Protein 7ZHC (pdb70)

Organism: Physcomitrium patens (NCBI:txid3218)

Secondary structure (DSSP, 8-state):
-B-SEEEEEEEE--GGGHHHHHHHHHHHHHHTT-SSS----HHHHHHHSSSS-TTSSSEEEEEEEEE---PPEEEEEE-SS-B--TTGGGGB-SSSTT-EEEEEEEEEEEEETTTTEEEEEEEEEEE-GGGTTSSHHHHHHHHHHHHHHHTT-SEEEEEEETT-HHHHHHHHTTT-EEESSEEEEEEEHHHHHH---/-B-SEEEEEEEE--GGGHHHHHHHHHHHHHHTT-GGG----HHHHHHHSSSS-TTSSSEEEEEEEE----PPEEEEEE-SS-B--TTGGGGB-SS-TT-EEEEEEEEEEEEETTTTEEEEEEEEEEE-GGG-SSSHHHHHHHHHHHHHHHTT-SEEEEEEETT-HHHHHHHHHTT-EE-SSEEEEEEEHHHHHH---

Sequence (394 aa):
AMEGTLTATVRLATPADAPSIAKLIRELADFEELSHACVVTEEKLHSSLWKLPPFQGPTVLMLEVCQQVFEPIVRSVVLKNPIDDSAREGFRSPSTGTHTTVGFVLFFPNYSTFLAKGGYYIEDLYVRKPYRGTGLGTILLKSVVQQAKKLRAGRVEWCVLDWNVNAIKFYEGLGAKVMPEWRICRLTGEALEACALAMEGTLTATVRLATPADAPSIAKLIRELADFEELSHACVVTEEKLHSSLWKLPPFQGPTVLMLEVCQQVFEPIVRSVVLKNPIDDSAREGFRSPSTGTHTTVGFVLFFPNYSTFLAKGGYYIEDLYVRKPYRGTGLGTILLKSVVQQAKKLRAGRVEWCVLDWNVNAIKFYEGLGAKVMPEWRICRLTGEALEACAL

Structure (mmCIF, N/CA/C/O backbone):
data_7ZHC
#
_entry.id   7ZHC
#
_cell.length_a   48.108
_cell.length_b   97.773
_cell.length_c   48.453
_cell.angle_alpha   90.000
_cell.angle_beta   117.400
_cell.angle_gamma   90.000
#
_symmetry.space_group_name_H-M   'P 1 21 1'
#
loop_
_entity.id
_entity.type
_entity.pdbx_description
1 polymer 'N-acetyltransferase domain-containing protein'
2 non-polymer 'ACETYL COENZYME *A'
3 non-polymer GLYCEROL
4 non-polymer 'PENTAETHYLENE GLYCOL'
5 water water
#
loop_
_atom_site.group_PDB
_atom_site.id
_atom_site.type_symbol
_atom_site.label_atom_id
_atom_site.label_alt_id
_atom_site.label_comp_id
_atom_site.label_asym_id
_atom_site.label_entity_id
_atom_site.label_seq_id
_atom_site.pdbx_PDB_ins_code
_atom_site.Cartn_x
_atom_site.Cartn_y
_atom_site.Cartn_z
_atom_site.occupancy
_atom_site.B_iso_or_equiv
_atom_site.auth_seq_id
_atom_site.auth_comp_id
_atom_site.auth_asym_id
_atom_site.auth_atom_id
_atom_site.pdbx_PDB_model_num
ATOM 1 N N . ALA A 1 22 ? -14.122 21.702 -10.349 1.00 66.26 2 ALA A N 1
ATOM 2 C CA . ALA A 1 22 ? -13.719 23.071 -10.659 1.00 66.55 2 ALA A CA 1
ATOM 3 C C . ALA A 1 22 ? -12.444 23.074 -11.495 1.00 66.11 2 ALA A C 1
ATOM 4 O O . ALA A 1 22 ? -12.396 23.775 -12.509 1.00 67.23 2 ALA A O 1
ATOM 6 N N . MET A 1 23 ? -11.430 22.278 -11.111 1.00 64.31 3 MET A N 1
ATOM 7 C CA . MET A 1 23 ? -10.214 22.175 -11.909 1.00 63.20 3 MET A CA 1
ATOM 8 C C . MET A 1 23 ? -10.539 21.202 -13.037 1.00 61.31 3 MET A C 1
ATOM 9 O O . MET A 1 23 ? -10.964 20.083 -12.771 1.00 61.48 3 MET A O 1
ATOM 14 N N . GLU A 1 24 ? -10.429 21.644 -14.287 1.00 59.31 4 GLU A N 1
ATOM 15 C CA . GLU A 1 24 ? -10.775 20.812 -15.436 1.00 57.58 4 GLU A CA 1
ATOM 16 C C . GLU A 1 24 ? -9.653 20.761 -16.462 1.00 54.75 4 GLU A C 1
ATOM 17 O O . GLU A 1 24 ? -8.707 21.539 -16.389 1.00 54.81 4 GLU A O 1
ATOM 23 N N . GLY A 1 25 ? -9.749 19.832 -17.399 1.00 52.55 5 GLY A N 1
ATOM 24 C CA . GLY A 1 25 ? -8.765 19.701 -18.462 1.00 51.08 5 GLY A CA 1
ATOM 25 C C . GLY A 1 25 ? -7.483 19.010 -18.060 1.00 49.32 5 GLY A C 1
ATOM 26 O O . GLY A 1 25 ? -7.486 17.822 -17.745 1.00 49.97 5 GLY A O 1
ATOM 27 N N . THR A 1 26 ? -6.377 19.748 -18.112 1.00 47.32 6 THR A N 1
ATOM 28 C CA . THR A 1 26 ? -5.033 19.272 -17.835 1.00 46.53 6 THR A CA 1
ATOM 29 C C . THR A 1 26 ? -4.359 20.059 -16.715 1.00 45.14 6 THR A C 1
ATOM 30 O O . THR A 1 26 ? -4.517 21.279 -16.609 1.00 43.57 6 THR A O 1
ATOM 34 N N . LEU A 1 27 ? -3.568 19.355 -15.894 1.00 44.96 7 LEU A N 1
ATOM 35 C CA . LEU A 1 27 ? -2.776 20.020 -14.867 1.00 44.78 7 LEU A CA 1
ATOM 36 C C . LEU A 1 27 ? -1.279 19.700 -15.046 1.00 44.08 7 LEU A C 1
ATOM 37 O O . LEU A 1 27 ? -0.910 18.763 -15.749 1.00 43.61 7 LEU A O 1
ATOM 42 N N . THR A 1 28 ? -0.422 20.519 -14.454 1.00 43.50 8 THR A N 1
ATOM 43 C CA . THR A 1 28 ? 1.013 20.331 -14.484 1.00 42.46 8 THR A CA 1
ATOM 44 C C . THR A 1 28 ? 1.398 19.882 -13.092 1.00 40.18 8 THR A C 1
ATOM 45 O O . THR A 1 28 ? 1.273 20.651 -12.134 1.00 39.79 8 THR A O 1
ATOM 49 N N . ALA A 1 29 ? 1.831 18.635 -12.960 1.00 38.56 9 ALA A N 1
ATOM 50 C CA . ALA A 1 29 ? 2.263 18.115 -11.667 1.00 37.41 9 ALA A CA 1
ATOM 51 C C . ALA A 1 29 ? 3.777 18.325 -11.512 1.00 36.20 9 ALA A C 1
ATOM 52 O O . ALA A 1 29 ? 4.534 18.140 -12.471 1.00 37.03 9 ALA A O 1
ATOM 54 N N . THR A 1 30 ? 4.213 18.697 -10.318 1.00 33.85 10 THR A N 1
ATOM 55 C CA . THR A 1 30 ? 5.623 18.879 -10.016 1.00 32.60 10 THR A CA 1
ATOM 56 C C . THR A 1 30 ? 5.992 18.075 -8.783 1.00 31.89 10 THR A C 1
ATOM 57 O O . THR A 1 30 ? 5.371 18.232 -7.743 1.00 32.32 10 THR A O 1
ATOM 61 N N . VAL A 1 31 ? 7.017 17.238 -8.886 1.00 30.70 11 VAL A N 1
ATOM 62 C CA . VAL A 1 31 ? 7.542 16.521 -7.736 1.00 29.96 11 VAL A CA 1
ATOM 63 C C . VAL A 1 31 ? 8.896 17.141 -7.478 1.00 29.08 11 VAL A C 1
ATOM 64 O O . VAL A 1 31 ? 9.680 17.304 -8.411 1.00 28.76 11 VAL A O 1
ATOM 68 N N . ARG A 1 32 ? 9.155 17.544 -6.232 1.00 28.32 12 ARG A N 1
ATOM 69 C CA . ARG A 1 32 ? 10.386 18.231 -5.913 1.00 28.81 12 ARG A CA 1
ATOM 70 C C . ARG A 1 32 ? 10.815 17.939 -4.480 1.00 30.22 12 ARG A C 1
ATOM 71 O O . ARG A 1 32 ? 9.994 17.520 -3.647 1.00 29.58 12 ARG A O 1
ATOM 79 N N . LEU A 1 33 ? 12.098 18.147 -4.191 1.00 31.11 13 LEU A N 1
ATOM 80 C CA . LEU A 1 33 ? 12.630 17.895 -2.867 1.00 33.36 13 LEU A CA 1
ATOM 81 C C . LEU A 1 33 ? 12.010 18.879 -1.875 1.00 34.50 13 LEU A C 1
ATOM 82 O O . LEU A 1 33 ? 11.880 20.060 -2.198 1.00 35.21 13 LEU A O 1
ATOM 87 N N . ALA A 1 34 ? 11.615 18.402 -0.707 1.00 34.34 14 ALA A N 1
ATOM 88 C CA . ALA A 1 34 ? 11.100 19.275 0.320 1.00 35.51 14 ALA A CA 1
ATOM 89 C C . ALA A 1 34 ? 12.276 20.033 0.964 1.00 37.04 14 ALA A C 1
ATOM 90 O O . ALA A 1 34 ? 13.389 19.510 1.079 1.00 36.73 14 ALA A O 1
ATOM 92 N N . THR A 1 35 ? 12.020 21.268 1.360 1.00 38.26 15 THR A N 1
ATOM 93 C CA . THR A 1 35 ? 12.949 22.108 2.112 1.00 40.40 15 THR A CA 1
ATOM 94 C C . THR A 1 35 ? 12.296 22.370 3.498 1.00 42.03 15 THR A C 1
ATOM 95 O O . THR A 1 35 ? 11.102 22.066 3.681 1.00 41.96 15 THR A O 1
ATOM 99 N N . PRO A 1 36 ? 13.016 22.979 4.473 1.00 42.80 16 PRO A N 1
ATOM 100 C CA . PRO A 1 36 ? 12.385 23.255 5.776 1.00 43.38 16 PRO A CA 1
ATOM 101 C C . PRO A 1 36 ? 11.101 24.078 5.683 1.00 44.37 16 PRO A C 1
ATOM 102 O O . PRO A 1 36 ? 10.229 23.913 6.518 1.00 45.48 16 PRO A O 1
ATOM 106 N N . ALA A 1 37 ? 10.961 24.938 4.670 1.00 44.21 17 ALA A N 1
ATOM 107 C CA . ALA A 1 37 ? 9.746 25.734 4.481 1.00 44.28 17 ALA A CA 1
ATOM 108 C C . ALA A 1 37 ? 8.497 24.874 4.218 1.00 43.70 17 ALA A C 1
ATOM 109 O O . ALA A 1 37 ? 7.380 25.341 4.431 1.00 43.96 17 ALA A O 1
ATOM 111 N N . ASP A 1 38 ? 8.673 23.626 3.761 1.00 43.00 18 ASP A N 1
ATOM 112 C CA . ASP A 1 38 ? 7.534 22.728 3.538 1.00 41.93 18 ASP A CA 1
ATOM 113 C C . ASP A 1 38 ? 7.060 22.041 4.809 1.00 40.16 18 ASP A C 1
ATOM 114 O O . ASP A 1 38 ? 6.010 21.397 4.766 1.00 40.31 18 ASP A O 1
ATOM 119 N N . ALA A 1 39 ? 7.788 22.181 5.943 1.00 38.25 19 ALA A N 1
ATOM 120 C CA . ALA A 1 39 ? 7.409 21.504 7.179 1.00 37.87 19 ALA A CA 1
ATOM 121 C C . ALA A 1 39 ? 5.919 21.657 7.572 1.00 37.87 19 ALA A C 1
ATOM 122 O O . ALA A 1 39 ? 5.323 20.626 7.903 1.00 38.33 19 ALA A O 1
ATOM 124 N N . PRO A 1 40 ? 5.273 22.846 7.480 1.00 37.23 20 PRO A N 1
ATOM 125 C CA . PRO A 1 40 ? 3.852 22.926 7.846 1.00 37.05 20 PRO A CA 1
ATOM 126 C C . PRO A 1 40 ? 2.922 22.147 6.927 1.00 36.44 20 PRO A C 1
ATOM 127 O O . PRO A 1 40 ? 1.912 21.645 7.405 1.00 37.47 20 PRO A O 1
ATOM 131 N N . SER A 1 41 ? 3.191 22.123 5.609 1.00 34.88 21 SER A N 1
ATOM 132 C CA . SER A 1 41 ? 2.346 21.362 4.688 1.00 34.34 21 SER A CA 1
ATOM 133 C C . SER A 1 41 ? 2.500 19.862 4.986 1.00 33.72 21 SER A C 1
ATOM 134 O O . SER A 1 41 ? 1.517 19.142 4.970 1.00 33.69 21 SER A O 1
ATOM 137 N N . ILE A 1 42 ? 3.738 19.414 5.271 1.00 32.97 22 ILE A N 1
ATOM 138 C CA . ILE A 1 42 ? 4.043 18.024 5.552 1.00 33.41 22 ILE A CA 1
ATOM 139 C C . ILE A 1 42 ? 3.350 17.601 6.826 1.00 33.84 22 ILE A C 1
ATOM 140 O O . ILE A 1 42 ? 2.706 16.582 6.815 1.00 33.50 22 ILE A O 1
ATOM 145 N N . ALA A 1 43 ? 3.393 18.419 7.892 1.00 34.75 23 ALA A N 1
ATOM 146 C CA . ALA A 1 43 ? 2.701 18.127 9.162 1.00 35.42 23 ALA A CA 1
ATOM 147 C C . ALA A 1 43 ? 1.190 17.896 8.898 1.00 36.88 23 ALA A C 1
ATOM 148 O O . ALA A 1 43 ? 0.671 16.858 9.293 1.00 36.42 23 ALA A O 1
ATOM 150 N N . LYS A 1 44 ? 0.544 18.798 8.094 1.00 38.26 24 LYS A N 1
ATOM 151 C CA . LYS A 1 44 ? -0.858 18.703 7.687 1.00 39.18 24 LYS A CA 1
ATOM 152 C C . LYS A 1 44 ? -1.137 17.417 6.920 1.00 40.01 24 LYS A C 1
ATOM 153 O O . LYS A 1 44 ? -2.145 16.763 7.180 1.00 41.20 24 LYS A O 1
ATOM 159 N N . LEU A 1 45 ? -0.271 17.055 5.955 1.00 39.05 25 LEU A N 1
ATOM 160 C CA . LEU A 1 45 ? -0.462 15.849 5.156 1.00 37.76 25 LEU A CA 1
ATOM 161 C C . LEU A 1 45 ? -0.225 14.570 5.979 1.00 37.27 25 LEU A C 1
ATOM 162 O O . LEU A 1 45 ? -0.865 13.540 5.744 1.00 36.86 25 LEU A O 1
ATOM 167 N N . ILE A 1 46 ? 0.683 14.634 6.955 1.00 37.18 26 ILE A N 1
ATOM 168 C CA . ILE A 1 46 ? 0.930 13.509 7.849 1.00 36.69 26 ILE A CA 1
ATOM 169 C C . ILE A 1 46 ? -0.313 13.274 8.700 1.00 38.05 26 ILE A C 1
ATOM 170 O O . ILE A 1 46 ? -0.761 12.137 8.814 1.00 38.91 26 ILE A O 1
ATOM 175 N N . ARG A 1 47 ? -0.905 14.349 9.228 1.00 38.54 27 ARG A N 1
ATOM 176 C CA . ARG A 1 47 ? -2.128 14.293 10.025 1.00 39.51 27 ARG A CA 1
ATOM 177 C C . ARG A 1 47 ? -3.268 13.707 9.204 1.00 40.92 27 ARG A C 1
ATOM 178 O O . ARG A 1 47 ? -3.922 12.786 9.681 1.00 42.07 27 ARG A O 1
ATOM 186 N N . GLU A 1 48 ? -3.454 14.159 7.943 1.00 39.99 28 GLU A N 1
ATOM 187 C CA . GLU A 1 48 ? -4.494 13.595 7.084 1.00 40.33 28 GLU A CA 1
ATOM 188 C C . GLU A 1 48 ? -4.247 12.108 6.828 1.00 41.17 28 GLU A C 1
ATOM 189 O O . GLU A 1 48 ? -5.194 11.334 6.766 1.00 42.18 28 GLU A O 1
ATOM 195 N N . LEU A 1 49 ? -2.990 11.715 6.658 1.00 40.76 29 LEU A N 1
ATOM 196 C CA . LEU A 1 49 ? -2.649 10.322 6.407 1.00 42.08 29 LEU A CA 1
ATOM 197 C C . LEU A 1 49 ? -2.948 9.453 7.638 1.00 44.41 29 LEU A C 1
ATOM 198 O O . LEU A 1 49 ? -3.376 8.314 7.484 1.00 45.13 29 LEU A O 1
ATOM 203 N N . ALA A 1 50 ? -2.753 9.996 8.841 1.00 45.67 30 ALA A N 1
ATOM 204 C CA . ALA A 1 50 ? -3.027 9.273 10.074 1.00 48.01 30 ALA A CA 1
ATOM 205 C C . ALA A 1 50 ? -4.518 9.019 10.211 1.00 50.46 30 ALA A C 1
ATOM 206 O O . ALA A 1 50 ? -4.890 7.934 10.636 1.00 50.76 30 ALA A O 1
ATOM 208 N N . ASP A 1 51 ? -5.373 9.995 9.811 1.00 51.89 31 ASP A N 1
ATOM 209 C CA . ASP A 1 51 ? -6.836 9.856 9.816 1.00 53.20 31 ASP A CA 1
ATOM 210 C C . ASP A 1 51 ? -7.255 8.747 8.855 1.00 53.89 31 ASP A C 1
ATOM 211 O O . ASP A 1 51 ? -8.065 7.895 9.220 1.00 54.57 31 ASP A O 1
ATOM 216 N N . PHE A 1 52 ? -6.676 8.714 7.649 1.00 53.59 32 PHE A N 1
ATOM 217 C CA . PHE A 1 52 ? -6.999 7.692 6.658 1.00 54.15 32 PHE A CA 1
ATOM 218 C C . PHE A 1 52 ? -6.725 6.284 7.183 1.00 56.06 32 PHE A C 1
ATOM 219 O O . PHE A 1 52 ? -7.483 5.351 6.901 1.00 56.47 32 PHE A O 1
ATOM 227 N N . GLU A 1 53 ? -5.644 6.125 7.949 1.00 56.96 33 GLU A N 1
ATOM 228 C CA . GLU A 1 53 ? -5.308 4.829 8.532 1.00 58.35 33 GLU A CA 1
ATOM 229 C C . GLU A 1 53 ? -5.964 4.596 9.925 1.00 60.00 33 GLU A C 1
ATOM 230 O O . GLU A 1 53 ? -5.735 3.558 10.544 1.00 60.62 33 GLU A O 1
ATOM 236 N N . GLU A 1 54 ? -6.801 5.548 10.379 1.00 60.61 34 GLU A N 1
ATOM 237 C CA . GLU A 1 54 ? -7.504 5.599 11.663 1.00 62.01 34 GLU A CA 1
ATOM 238 C C . GLU A 1 54 ? -6.560 5.516 12.862 1.00 62.34 34 GLU A C 1
ATOM 239 O O . GLU A 1 54 ? -6.951 5.041 13.921 1.00 62.59 34 GLU A O 1
ATOM 245 N N . LEU A 1 55 ? -5.332 6.024 12.691 1.00 62.02 35 LEU A N 1
ATOM 246 C CA . LEU A 1 55 ? -4.283 6.072 13.695 1.00 62.04 35 LEU A CA 1
ATOM 247 C C . LEU A 1 55 ? -3.955 7.533 14.043 1.00 61.99 35 LEU A C 1
ATOM 248 O O . LEU A 1 55 ? -2.792 7.862 14.263 1.00 62.02 35 LEU A O 1
ATOM 253 N N . SER A 1 56 ? -4.972 8.406 14.086 1.00 62.04 36 SER A N 1
ATOM 254 C CA . SER A 1 56 ? -4.786 9.826 14.407 1.00 62.70 36 SER A CA 1
ATOM 255 C C . SER A 1 56 ? -4.334 10.055 15.859 1.00 63.29 36 SER A C 1
ATOM 256 O O . SER A 1 56 ? -3.697 11.063 16.158 1.00 63.67 36 SER A O 1
ATOM 259 N N . HIS A 1 57 ? -4.663 9.119 16.753 1.00 62.97 37 HIS A N 1
ATOM 260 C CA . HIS A 1 57 ? -4.281 9.157 18.164 1.00 63.05 37 HIS A CA 1
ATOM 261 C C . HIS A 1 57 ? -2.779 8.833 18.315 1.00 61.71 37 HIS A C 1
ATOM 262 O O . HIS A 1 57 ? -2.113 9.409 19.176 1.00 62.40 37 HIS A O 1
ATOM 269 N N . ALA A 1 58 ? -2.244 7.947 17.455 1.00 59.51 38 ALA A N 1
ATOM 270 C CA . ALA A 1 58 ? -0.822 7.581 17.432 1.00 57.92 38 ALA A CA 1
ATOM 271 C C . ALA A 1 58 ? 0.071 8.642 16.747 1.00 55.65 38 ALA A C 1
ATOM 272 O O . ALA A 1 58 ? 1.297 8.529 16.786 1.00 55.84 38 ALA A O 1
ATOM 274 N N . CYS A 1 59 ? -0.535 9.617 16.061 1.00 53.13 39 CYS A N 1
ATOM 275 C CA . CYS A 1 59 ? 0.210 10.638 15.352 1.00 51.11 39 CYS A CA 1
ATOM 276 C C . CYS A 1 59 ? 0.426 11.877 16.221 1.00 49.13 39 CYS A C 1
ATOM 277 O O . CYS A 1 59 ? -0.525 12.588 16.540 1.00 49.15 39 CYS A O 1
ATOM 280 N N . VAL A 1 60 ? 1.686 12.154 16.555 1.00 47.11 40 VAL A N 1
ATOM 281 C CA . VAL A 1 60 ? 2.068 13.294 17.390 1.00 45.83 40 VAL A CA 1
ATOM 282 C C . VAL A 1 60 ? 3.038 14.231 16.668 1.00 45.30 40 VAL A C 1
ATOM 283 O O . VAL A 1 60 ? 3.865 14.867 17.311 1.00 44.70 40 VAL A O 1
ATOM 287 N N . VAL A 1 61 ? 2.929 14.325 15.326 1.00 45.00 41 VAL A N 1
ATOM 288 C CA . VAL A 1 61 ? 3.808 15.161 14.521 1.00 45.28 41 VAL A CA 1
ATOM 289 C C . VAL A 1 61 ? 3.569 16.664 14.739 1.00 46.31 41 VAL A C 1
ATOM 290 O O . VAL A 1 61 ? 2.440 17.108 14.925 1.00 46.75 41 VAL A O 1
ATOM 294 N N . THR A 1 62 ? 4.657 17.430 14.776 1.00 46.44 42 THR A N 1
ATOM 295 C CA . THR A 1 62 ? 4.665 18.888 14.848 1.00 46.79 42 THR A CA 1
ATOM 296 C C . THR A 1 62 ? 5.716 19.385 13.840 1.00 46.87 42 THR A C 1
ATOM 297 O O . THR A 1 62 ? 6.599 18.616 13.437 1.00 46.41 42 THR A O 1
ATOM 301 N N . GLU A 1 63 ? 5.660 20.679 13.478 1.00 47.17 43 GLU A N 1
ATOM 302 C CA . GLU A 1 63 ? 6.633 21.269 12.568 1.00 47.95 43 GLU A CA 1
ATOM 303 C C . GLU A 1 63 ? 8.017 21.265 13.218 1.00 47.20 43 GLU A C 1
ATOM 304 O O . GLU A 1 63 ? 9.004 20.970 12.541 1.00 46.51 43 GLU A O 1
ATOM 310 N N . GLU A 1 64 ? 8.093 21.553 14.535 1.00 47.04 44 GLU A N 1
ATOM 311 C CA . GLU A 1 64 ? 9.380 21.545 15.229 1.00 47.18 44 GLU A CA 1
ATOM 312 C C . GLU A 1 64 ? 10.011 20.182 15.216 1.00 46.97 44 GLU A C 1
ATOM 313 O O . GLU A 1 64 ? 11.222 20.086 15.051 1.00 47.48 44 GLU A O 1
ATOM 319 N N . LYS A 1 65 ? 9.200 19.119 15.304 1.00 46.08 45 LYS A N 1
ATOM 320 C CA . LYS A 1 65 ? 9.720 17.763 15.249 1.00 45.46 45 LYS A CA 1
ATOM 321 C C . LYS A 1 65 ? 10.299 17.467 13.876 1.00 44.24 45 LYS A C 1
ATOM 322 O O . LYS A 1 65 ? 11.314 16.791 13.785 1.00 44.25 45 LYS A O 1
ATOM 328 N N . LEU A 1 66 ? 9.685 17.992 12.811 1.00 43.42 46 LEU A N 1
ATOM 329 C CA . LEU A 1 66 ? 10.202 17.824 11.465 1.00 42.94 46 LEU A CA 1
ATOM 330 C C . LEU A 1 66 ? 11.498 18.590 11.302 1.00 44.04 46 LEU A C 1
ATOM 331 O O . LEU A 1 66 ? 12.436 18.063 10.728 1.00 43.91 46 LEU A O 1
ATOM 336 N N . HIS A 1 67 ? 11.589 19.801 11.874 1.00 45.09 47 HIS A N 1
ATOM 337 C CA . HIS A 1 67 ? 12.814 20.590 11.819 1.00 46.28 47 HIS A CA 1
ATOM 338 C C . HIS A 1 67 ? 13.951 19.938 12.606 1.00 47.43 47 HIS A C 1
ATOM 339 O O . HIS A 1 67 ? 15.101 20.019 12.180 1.00 48.16 47 HIS A O 1
ATOM 346 N N . SER A 1 68 ? 13.622 19.260 13.715 1.00 47.31 48 SER A N 1
ATOM 347 C CA . SER A 1 68 ? 14.568 18.532 14.573 1.00 47.97 48 SER A CA 1
ATOM 348 C C . SER A 1 68 ? 15.018 17.203 13.976 1.00 47.52 48 SER A C 1
ATOM 349 O O . SER A 1 68 ? 16.021 16.668 14.443 1.00 48.54 48 SER A O 1
ATOM 352 N N . SER A 1 69 ? 14.246 16.608 13.039 1.00 45.40 49 SER A N 1
ATOM 353 C CA . SER A 1 69 ? 14.592 15.272 12.543 1.00 44.22 49 SER A CA 1
ATOM 354 C C . SER A 1 69 ? 14.919 15.183 11.033 1.00 44.01 49 SER A C 1
ATOM 355 O O . SER A 1 69 ? 15.696 14.319 10.630 1.00 44.66 49 SER A O 1
ATOM 358 N N . LEU A 1 70 ? 14.332 16.044 10.208 1.00 42.86 50 LEU A N 1
ATOM 359 C CA . LEU A 1 70 ? 14.590 16.046 8.761 1.00 42.64 50 LEU A CA 1
ATOM 360 C C . LEU A 1 70 ? 15.583 17.164 8.386 1.00 43.14 50 LEU A C 1
ATOM 361 O O . LEU A 1 70 ? 15.862 18.040 9.204 1.00 43.20 50 LEU A O 1
ATOM 366 N N . TRP A 1 71 ? 16.132 17.119 7.159 1.00 43.05 51 TRP A N 1
ATOM 367 C CA . TRP A 1 71 ? 17.075 18.121 6.645 1.00 43.50 51 TRP A CA 1
ATOM 368 C C . TRP A 1 71 ? 18.361 18.212 7.470 1.00 45.22 51 TRP A C 1
ATOM 369 O O . TRP A 1 71 ? 18.977 19.266 7.556 1.00 46.49 51 TRP A O 1
ATOM 380 N N . LYS A 1 72 ? 18.773 17.100 8.047 1.00 45.51 52 LYS A N 1
ATOM 381 C CA . LYS A 1 72 ? 20.007 16.998 8.823 1.00 46.26 52 LYS A CA 1
ATOM 382 C C . LYS A 1 72 ? 21.132 16.455 7.931 1.00 46.35 52 LYS A C 1
ATOM 383 O O . LYS A 1 72 ? 22.284 16.865 8.078 1.00 47.12 52 LYS A O 1
ATOM 389 N N . LEU A 1 73 ? 20.795 15.505 7.041 1.00 45.08 53 LEU A N 1
ATOM 390 C CA . LEU A 1 73 ? 21.713 14.845 6.116 1.00 44.51 53 LEU A CA 1
ATOM 391 C C . LEU A 1 73 ? 21.397 15.236 4.661 1.00 43.68 53 LEU A C 1
ATOM 392 O O . LEU A 1 73 ? 20.305 15.732 4.384 1.00 43.84 53 LEU A O 1
ATOM 397 N N . PRO A 1 74 ? 22.323 15.014 3.701 1.00 42.74 54 PRO A N 1
ATOM 398 C CA . PRO A 1 74 ? 21.996 15.310 2.300 1.00 42.00 54 PRO A CA 1
ATOM 399 C C . PRO A 1 74 ? 20.787 14.488 1.843 1.00 40.76 54 PRO A C 1
ATOM 400 O O . PRO A 1 74 ? 20.520 13.405 2.369 1.00 40.29 54 PRO A O 1
ATOM 404 N N . PRO A 1 75 ? 20.023 14.993 0.863 1.00 39.81 55 PRO A N 1
ATOM 405 C CA . PRO A 1 75 ? 18.879 14.222 0.363 1.00 39.00 55 PRO A CA 1
ATOM 406 C C . PRO A 1 75 ? 19.324 12.858 -0.154 1.00 38.86 55 PRO A C 1
ATOM 407 O O . PRO A 1 75 ? 20.473 12.708 -0.596 1.00 39.25 55 PRO A O 1
ATOM 411 N N . PHE A 1 76 ? 18.444 11.859 -0.037 1.00 38.04 56 PHE A N 1
ATOM 412 C CA . PHE A 1 76 ? 18.680 10.470 -0.447 1.00 38.67 56 PHE A CA 1
ATOM 413 C C . PHE A 1 76 ? 19.731 9.742 0.412 1.00 38.03 56 PHE A C 1
ATOM 414 O O . PHE A 1 76 ? 20.040 8.592 0.137 1.00 38.30 56 PHE A O 1
ATOM 422 N N . GLN A 1 77 ? 20.271 10.396 1.445 1.00 37.61 57 GLN A N 1
ATOM 423 C CA . GLN A 1 77 ? 21.236 9.787 2.357 1.00 37.71 57 GLN A CA 1
ATOM 424 C C . GLN A 1 77 ? 20.653 9.537 3.767 1.00 37.32 57 GLN A C 1
ATOM 425 O O . GLN A 1 77 ? 21.267 8.872 4.585 1.00 38.74 57 GLN A O 1
ATOM 431 N N . GLY A 1 78 ? 19.472 10.064 4.023 1.00 35.09 58 GLY A N 1
ATOM 432 C CA . GLY A 1 78 ? 18.712 9.894 5.248 1.00 33.28 58 GLY A CA 1
ATOM 433 C C . GLY A 1 78 ? 17.242 10.052 4.920 1.00 31.06 58 GLY A C 1
ATOM 434 O O . GLY A 1 78 ? 16.848 10.009 3.737 1.00 30.55 58 GLY A O 1
ATOM 435 N N . PRO A 1 79 ? 16.403 10.294 5.941 1.00 29.58 59 PRO A N 1
ATOM 436 C CA . PRO A 1 79 ? 14.963 10.476 5.660 1.00 29.45 59 PRO A CA 1
ATOM 437 C C . PRO A 1 79 ? 14.737 11.706 4.767 1.00 30.21 59 PRO A C 1
ATOM 438 O O . PRO A 1 79 ? 15.154 12.812 5.115 1.00 31.09 59 PRO A O 1
ATOM 442 N N . THR A 1 80 ? 14.201 11.481 3.555 1.00 29.60 60 THR A N 1
ATOM 443 C CA . THR A 1 80 ? 14.029 12.513 2.538 1.00 28.97 60 THR A CA 1
ATOM 444 C C . THR A 1 80 ? 12.582 12.595 2.102 1.00 28.33 60 THR A C 1
ATOM 445 O O . THR A 1 80 ? 11.928 11.573 1.964 1.00 28.28 60 THR A O 1
ATOM 449 N N . VAL A 1 81 ? 12.080 13.811 1.878 1.00 27.50 61 VAL A N 1
ATOM 450 C CA . VAL A 1 81 ? 10.699 14.012 1.494 1.00 27.56 61 VAL A CA 1
ATOM 451 C C . VAL A 1 81 ? 10.612 14.659 0.106 1.00 27.71 61 VAL A C 1
ATOM 452 O O . VAL A 1 81 ? 11.340 15.602 -0.171 1.00 28.24 61 VAL A O 1
ATOM 456 N N . LEU A 1 82 ? 9.696 14.188 -0.741 1.00 27.21 62 LEU A N 1
ATOM 457 C CA . LEU A 1 82 ? 9.392 14.848 -1.991 1.00 27.23 62 LEU A CA 1
ATOM 458 C C . LEU A 1 82 ? 7.947 15.369 -1.871 1.00 27.62 62 LEU A C 1
ATOM 459 O O . LEU A 1 82 ? 7.064 14.649 -1.421 1.00 26.57 62 LEU A O 1
ATOM 464 N N . MET A 1 83 ? 7.726 16.659 -2.247 1.00 28.11 63 MET A N 1
ATOM 465 C CA . MET A 1 83 ? 6.433 17.304 -2.291 1.00 27.45 63 MET A CA 1
ATOM 466 C C . MET A 1 83 ? 5.858 17.118 -3.691 1.00 27.95 63 MET A C 1
ATOM 467 O O . MET A 1 83 ? 6.593 17.111 -4.679 1.00 27.78 63 MET A O 1
ATOM 472 N N . LEU A 1 84 ? 4.539 17.022 -3.780 1.00 28.21 64 LEU A N 1
ATOM 473 C CA . LEU A 1 84 ? 3.811 16.896 -5.056 1.00 28.83 64 LEU A CA 1
ATOM 474 C C . LEU A 1 84 ? 2.867 18.068 -5.095 1.00 30.66 64 LEU A C 1
ATOM 475 O O . LEU A 1 84 ? 2.068 18.269 -4.162 1.00 31.16 64 LEU A O 1
ATOM 480 N N . GLU A 1 85 ? 3.057 18.929 -6.082 1.00 31.13 65 GLU A N 1
ATOM 481 C CA . GLU A 1 85 ? 2.228 20.117 -6.211 1.00 32.68 65 GLU A CA 1
ATOM 482 C C . GLU A 1 85 ? 1.699 20.250 -7.617 1.00 34.14 65 GLU A C 1
ATOM 483 O O . GLU A 1 85 ? 2.316 19.737 -8.534 1.00 35.66 65 GLU A O 1
ATOM 489 N N . VAL A 1 86 ? 0.522 20.844 -7.794 1.00 34.29 66 VAL A N 1
ATOM 490 C CA . VAL A 1 86 ? -0.071 20.986 -9.129 1.00 35.89 66 VAL A CA 1
ATOM 491 C C . VAL A 1 86 ? -0.426 22.446 -9.441 1.00 38.57 66 VAL A C 1
ATOM 492 O O . VAL A 1 86 ? -0.517 23.273 -8.549 1.00 38.14 66 VAL A O 1
ATOM 496 N N . CYS A 1 87 ? -0.603 22.749 -10.714 1.00 41.11 67 CYS A N 1
ATOM 497 C CA . CYS A 1 87 ? -1.095 24.011 -11.230 1.00 44.89 67 CYS A CA 1
ATOM 498 C C . CYS A 1 87 ? -1.706 23.706 -12.598 1.00 48.31 67 CYS A C 1
ATOM 499 O O . CYS A 1 87 ? -1.691 22.548 -13.039 1.00 47.41 67 CYS A O 1
ATOM 502 N N . GLN A 1 88 ? -2.258 24.718 -13.268 1.00 51.31 68 GLN A N 1
ATOM 503 C CA . GLN A 1 88 ? -2.831 24.492 -14.588 1.00 54.90 68 GLN A CA 1
ATOM 504 C C . GLN A 1 88 ? -2.192 25.359 -15.643 1.00 58.50 68 GLN A C 1
ATOM 505 O O . GLN A 1 88 ? -1.696 26.445 -15.350 1.00 59.36 68 GLN A O 1
ATOM 511 N N . GLN A 1 89 ? -2.263 24.916 -16.894 1.00 60.38 69 GLN A N 1
ATOM 512 C CA . GLN A 1 89 ? -1.851 25.740 -18.025 1.00 62.13 69 GLN A CA 1
ATOM 513 C C . GLN A 1 89 ? -3.063 25.859 -18.958 1.00 62.75 69 GLN A C 1
ATOM 514 O O . GLN A 1 89 ? -3.994 25.042 -18.880 1.00 62.93 69 GLN A O 1
ATOM 520 N N . VAL A 1 106 ? 21.280 17.151 -7.181 1.00 61.01 86 VAL A N 1
ATOM 521 C CA . VAL A 1 106 ? 20.912 15.853 -6.620 1.00 61.20 86 VAL A CA 1
ATOM 522 C C . VAL A 1 106 ? 19.605 15.332 -7.226 1.00 60.21 86 VAL A C 1
ATOM 523 O O . VAL A 1 106 ? 19.541 14.198 -7.702 1.00 61.03 86 VAL A O 1
ATOM 527 N N . PHE A 1 107 ? 18.569 16.161 -7.214 1.00 58.28 87 PHE A N 1
ATOM 528 C CA . PHE A 1 107 ? 17.277 15.785 -7.749 1.00 56.81 87 PHE A CA 1
ATOM 529 C C . PHE A 1 107 ? 16.654 16.992 -8.379 1.00 55.55 87 PHE A C 1
ATOM 530 O O . PHE A 1 107 ? 16.232 17.901 -7.658 1.00 56.11 87 PHE A O 1
ATOM 538 N N . GLU A 1 108 ? 16.587 17.013 -9.708 1.00 53.68 88 GLU A N 1
ATOM 539 C CA . GLU A 1 108 ? 15.914 18.117 -10.373 1.00 52.40 88 GLU A CA 1
ATOM 540 C C . GLU A 1 108 ? 14.397 17.841 -10.306 1.00 49.79 88 GLU A C 1
ATOM 541 O O . GLU A 1 108 ? 13.969 16.679 -10.333 1.00 49.44 88 GLU A O 1
ATOM 547 N N . PRO A 1 109 ? 13.567 18.886 -10.140 1.00 47.52 89 PRO A N 1
ATOM 548 C CA . PRO A 1 109 ? 12.118 18.655 -10.070 1.00 46.06 89 PRO A CA 1
ATOM 549 C C . PRO A 1 109 ? 11.584 17.905 -11.289 1.00 44.21 89 PRO A C 1
ATOM 550 O O . PRO A 1 109 ? 12.090 18.077 -12.396 1.00 44.26 89 PRO A O 1
ATOM 554 N N . ILE A 1 110 ? 10.611 17.041 -11.067 1.00 42.76 90 ILE A N 1
ATOM 555 C CA . ILE A 1 110 ? 9.987 16.261 -12.117 1.00 43.15 90 ILE A CA 1
ATOM 556 C C . ILE A 1 110 ? 8.688 16.945 -12.482 1.00 43.35 90 ILE A C 1
ATOM 557 O O . ILE A 1 110 ? 7.889 17.234 -11.598 1.00 42.87 90 ILE A O 1
ATOM 562 N N . VAL A 1 111 ? 8.522 17.306 -13.757 1.00 43.41 91 VAL A N 1
ATOM 563 C CA . VAL A 1 111 ? 7.349 18.031 -14.200 1.00 44.44 91 VAL A CA 1
ATOM 564 C C . VAL A 1 111 ? 6.647 17.232 -15.286 1.00 45.89 91 VAL A C 1
ATOM 565 O O . VAL A 1 111 ? 7.261 16.876 -16.290 1.00 46.30 91 VAL A O 1
ATOM 569 N N . ARG A 1 112 ? 5.378 16.897 -15.065 1.00 46.24 92 ARG A N 1
ATOM 570 C CA . ARG A 1 112 ? 4.606 16.106 -16.012 1.00 46.72 92 ARG A CA 1
ATOM 571 C C . ARG A 1 112 ? 3.174 16.646 -16.105 1.00 47.13 92 ARG A C 1
ATOM 572 O O . ARG A 1 112 ? 2.611 17.060 -15.095 1.00 47.22 92 ARG A O 1
ATOM 580 N N . SER A 1 113 ? 2.578 16.603 -17.300 1.00 47.16 93 SER A N 1
ATOM 581 C CA . SER A 1 113 ? 1.194 16.997 -17.546 1.00 47.54 93 SER A CA 1
ATOM 582 C C . SER A 1 113 ? 0.274 15.802 -17.251 1.00 47.31 93 SER A C 1
ATOM 583 O O . SER A 1 113 ? 0.619 14.657 -17.544 1.00 46.75 93 SER A O 1
ATOM 586 N N . VAL A 1 114 ? -0.913 16.072 -16.708 1.00 47.03 94 VAL A N 1
ATOM 587 C CA . VAL A 1 114 ? -1.889 15.038 -16.374 1.00 46.49 94 VAL A CA 1
ATOM 588 C C . VAL A 1 114 ? -3.269 15.464 -16.875 1.00 46.54 94 VAL A C 1
ATOM 589 O O . VAL A 1 114 ? -3.762 16.516 -16.479 1.00 46.55 94 VAL A O 1
ATOM 593 N N . VAL A 1 115 ? -3.898 14.643 -17.720 1.00 46.37 95 VAL A N 1
ATOM 594 C CA . VAL A 1 115 ? -5.251 14.921 -18.167 1.00 46.80 95 VAL A CA 1
ATOM 595 C C . VAL A 1 115 ? -6.137 14.390 -17.074 1.00 46.93 95 VAL A C 1
ATOM 596 O O . VAL A 1 115 ? -6.079 13.208 -16.782 1.00 47.41 95 VAL A O 1
ATOM 600 N N . LEU A 1 116 ? -6.918 15.250 -16.442 1.00 46.86 96 LEU A N 1
ATOM 601 C CA . LEU A 1 116 ? -7.794 14.839 -15.353 1.00 47.20 96 LEU A CA 1
ATOM 602 C C . LEU A 1 116 ? -8.831 13.801 -15.762 1.00 47.59 96 LEU A C 1
ATOM 603 O O . LEU A 1 116 ? -9.509 13.968 -16.771 1.00 47.66 96 LEU A O 1
ATOM 608 N N . LYS A 1 117 ? -8.942 12.722 -14.988 1.00 47.97 97 LYS A N 1
ATOM 609 C CA . LYS A 1 117 ? -9.925 11.663 -15.252 1.00 48.86 97 LYS A CA 1
ATOM 610 C C . LYS A 1 117 ? -11.331 12.256 -15.079 1.00 49.31 97 LYS A C 1
ATOM 611 O O . LYS A 1 117 ? -12.188 12.085 -15.946 1.00 49.44 97 LYS A O 1
ATOM 617 N N . ASN A 1 118 ? -11.522 13.044 -14.005 1.00 49.12 98 ASN A N 1
ATOM 618 C CA . ASN A 1 118 ? -12.762 13.755 -13.700 1.00 49.63 98 ASN A CA 1
ATOM 619 C C . ASN A 1 118 ? -12.425 15.155 -13.156 1.00 49.90 98 ASN A C 1
ATOM 620 O O . ASN A 1 118 ? -11.326 15.340 -12.635 1.00 50.21 98 ASN A O 1
ATOM 625 N N . PRO A 1 119 ? -13.328 16.164 -13.238 1.00 50.04 99 PRO A N 1
ATOM 626 C CA . PRO A 1 119 ? -12.998 17.486 -12.665 1.00 50.25 99 PRO A CA 1
ATOM 627 C C . PRO A 1 119 ? -12.651 17.404 -11.173 1.00 50.64 99 PRO A C 1
ATOM 628 O O . PRO A 1 119 ? -13.102 16.487 -10.474 1.00 50.82 99 PRO A O 1
ATOM 632 N N . ILE A 1 120 ? -11.797 18.312 -10.696 1.00 50.79 100 ILE A N 1
ATOM 633 C CA . ILE A 1 120 ? -11.341 18.257 -9.303 1.00 52.07 100 ILE A CA 1
ATOM 634 C C . ILE A 1 120 ? -11.926 19.367 -8.471 1.00 53.46 100 ILE A C 1
ATOM 635 O O . ILE A 1 120 ? -11.769 20.547 -8.785 1.00 53.77 100 ILE A O 1
ATOM 640 N N . ASP A 1 121 ? -12.640 18.977 -7.424 1.00 54.26 101 ASP A N 1
ATOM 641 C CA . ASP A 1 121 ? -13.233 19.930 -6.515 1.00 55.53 101 ASP A CA 1
ATOM 642 C C . ASP A 1 121 ? -12.364 19.949 -5.285 1.00 55.55 101 ASP A C 1
ATOM 643 O O . ASP A 1 121 ? -12.413 19.016 -4.481 1.00 56.10 101 ASP A O 1
ATOM 648 N N . ASP A 1 122 ? -11.531 20.978 -5.155 1.00 54.98 102 ASP A N 1
ATOM 649 C CA . ASP A 1 122 ? -10.642 21.079 -4.010 1.00 55.11 102 ASP A CA 1
ATOM 650 C C . ASP A 1 122 ? -11.087 22.223 -3.148 1.00 56.42 102 ASP A C 1
ATOM 651 O O . ASP A 1 122 ? -10.794 23.370 -3.455 1.00 56.67 102 ASP A O 1
ATOM 656 N N . SER A 1 123 ? -11.783 21.916 -2.059 1.00 57.30 103 SER A N 1
ATOM 657 C CA . SER A 1 123 ? -12.266 22.944 -1.143 1.00 58.93 103 SER A CA 1
ATOM 658 C C . SER A 1 123 ? -11.225 23.365 -0.093 1.00 59.17 103 SER A C 1
ATOM 659 O O . SER A 1 123 ? -11.577 24.085 0.843 1.00 59.97 103 SER A O 1
ATOM 662 N N . ALA A 1 124 ? -9.956 22.937 -0.237 1.00 58.04 104 ALA A N 1
ATOM 663 C CA . ALA A 1 124 ? -8.914 23.284 0.729 1.00 57.65 104 ALA A CA 1
ATOM 664 C C . ALA A 1 124 ? -7.640 23.839 0.075 1.00 56.95 104 ALA A C 1
ATOM 665 O O . ALA A 1 124 ? -6.594 23.847 0.720 1.00 56.41 104 ALA A O 1
ATOM 667 N N . ARG A 1 125 ? -7.716 24.288 -1.192 1.00 56.59 105 ARG A N 1
ATOM 668 C CA . ARG A 1 125 ? -6.551 24.787 -1.922 1.00 56.57 105 ARG A CA 1
ATOM 669 C C . ARG A 1 125 ? -5.852 25.980 -1.264 1.00 55.82 105 ARG A C 1
ATOM 670 O O . ARG A 1 125 ? -4.625 26.039 -1.298 1.00 55.82 105 ARG A O 1
ATOM 678 N N . GLU A 1 126 ? -6.601 26.897 -0.630 1.00 55.00 106 GLU A N 1
ATOM 679 C CA . GLU A 1 126 ? -5.978 28.036 0.051 1.00 54.60 106 GLU A CA 1
ATOM 680 C C . GLU A 1 126 ? -5.155 27.641 1.268 1.00 53.98 106 GLU A C 1
ATOM 681 O O . GLU A 1 126 ? -4.237 28.373 1.637 1.00 54.82 106 GLU A O 1
ATOM 687 N N . GLY A 1 127 ? -5.487 26.509 1.885 1.00 52.51 107 GLY A N 1
ATOM 688 C CA . GLY A 1 127 ? -4.730 25.977 3.014 1.00 51.29 107 GLY A CA 1
ATOM 689 C C . GLY A 1 127 ? -3.503 25.187 2.577 1.00 49.97 107 GLY A C 1
ATOM 690 O O . GLY A 1 127 ? -2.625 24.880 3.393 1.00 50.30 107 GLY A O 1
ATOM 691 N N . PHE A 1 128 ? -3.424 24.840 1.287 1.00 47.73 108 PHE A N 1
ATOM 692 C CA . PHE A 1 128 ? -2.305 24.092 0.752 1.00 46.43 108 PHE A CA 1
ATOM 693 C C . PHE A 1 128 ? -1.540 24.857 -0.329 1.00 48.02 108 PHE A C 1
ATOM 694 O O . PHE A 1 128 ? -0.925 24.246 -1.187 1.00 48.14 108 PHE A O 1
ATOM 702 N N . ARG A 1 129 ? -1.551 26.191 -0.283 1.00 49.07 109 ARG A N 1
ATOM 703 C CA . ARG A 1 129 ? -0.823 27.012 -1.251 1.00 50.58 109 ARG A CA 1
ATOM 704 C C . ARG A 1 129 ? 0.681 26.726 -1.107 1.00 51.39 109 ARG A C 1
ATOM 705 O O . ARG A 1 129 ? 1.165 26.656 0.021 1.00 51.10 109 ARG A O 1
ATOM 713 N N . SER A 1 130 ? 1.394 26.481 -2.217 1.00 51.85 110 SER A N 1
ATOM 714 C CA . SER A 1 130 ? 2.818 26.143 -2.127 1.00 53.50 110 SER A CA 1
ATOM 715 C C . SER A 1 130 ? 3.686 27.305 -1.656 1.00 55.59 110 SER A C 1
ATOM 716 O O . SER A 1 130 ? 3.552 28.406 -2.162 1.00 56.04 110 SER A O 1
ATOM 719 N N . PRO A 1 131 ? 4.600 27.072 -0.703 1.00 57.09 111 PRO A N 1
ATOM 720 C CA . PRO A 1 131 ? 5.491 28.156 -0.265 1.00 58.21 111 PRO A CA 1
ATOM 721 C C . PRO A 1 131 ? 6.582 28.485 -1.289 1.00 60.22 111 PRO A C 1
ATOM 722 O O . PRO A 1 131 ? 7.094 29.603 -1.274 1.00 60.76 111 PRO A O 1
ATOM 726 N N . SER A 1 132 ? 6.929 27.522 -2.180 1.00 61.13 112 SER A N 1
ATOM 727 C CA . SER A 1 132 ? 7.973 27.643 -3.199 1.00 62.55 112 SER A CA 1
ATOM 728 C C . SER A 1 132 ? 7.496 28.432 -4.420 1.00 63.75 112 SER A C 1
ATOM 729 O O . SER A 1 132 ? 8.154 29.380 -4.838 1.00 64.54 112 SER A O 1
ATOM 732 N N . THR A 1 133 ? 6.361 28.041 -4.999 1.00 63.90 113 THR A N 1
ATOM 733 C CA . THR A 1 133 ? 5.778 28.761 -6.118 1.00 64.37 113 THR A CA 1
ATOM 734 C C . THR A 1 133 ? 4.350 29.005 -5.677 1.00 63.96 113 THR A C 1
ATOM 735 O O . THR A 1 133 ? 3.542 28.076 -5.706 1.00 64.26 113 THR A O 1
ATOM 739 N N . GLY A 1 134 ? 4.062 30.234 -5.234 1.00 62.76 114 GLY A N 1
ATOM 740 C CA . GLY A 1 134 ? 2.748 30.657 -4.748 1.00 61.41 114 GLY A CA 1
ATOM 741 C C . GLY A 1 134 ? 1.560 30.154 -5.549 1.00 58.97 114 GLY A C 1
ATOM 742 O O . GLY A 1 134 ? 0.570 29.702 -4.971 1.00 59.89 114 GLY A O 1
ATOM 743 N N . THR A 1 135 ? 1.701 30.105 -6.880 1.00 55.55 115 THR A N 1
ATOM 744 C CA . THR A 1 135 ? 0.648 29.623 -7.762 1.00 52.82 115 THR A CA 1
ATOM 745 C C . THR A 1 135 ? 0.566 28.085 -7.928 1.00 49.37 115 THR A C 1
ATOM 746 O O . THR A 1 135 ? 0.060 27.611 -8.940 1.00 48.77 115 THR A O 1
ATOM 750 N N . HIS A 1 136 ? 1.036 27.315 -6.949 1.00 46.79 116 HIS A N 1
ATOM 751 C CA . HIS A 1 136 ? 0.911 25.855 -6.996 1.00 45.39 116 HIS A CA 1
ATOM 752 C C . HIS A 1 136 ? 0.112 25.421 -5.770 1.00 43.55 116 HIS A C 1
ATOM 753 O O . HIS A 1 136 ? 0.089 26.134 -4.756 1.00 43.95 116 HIS A O 1
ATOM 760 N N . THR A 1 137 ? -0.553 24.281 -5.860 1.00 40.98 117 THR A N 1
ATOM 761 C CA . THR A 1 137 ? -1.277 23.726 -4.723 1.00 39.59 117 THR A CA 1
ATOM 762 C C . THR A 1 137 ? -0.575 22.422 -4.301 1.00 36.49 117 THR A C 1
ATOM 763 O O . THR A 1 137 ? -0.337 21.554 -5.135 1.00 34.92 117 THR A O 1
ATOM 767 N N . THR A 1 138 ? -0.278 22.282 -3.022 1.00 34.72 118 THR A N 1
ATOM 768 C CA . THR A 1 138 ? 0.324 21.076 -2.501 1.00 33.68 118 THR A CA 1
ATOM 769 C C . THR A 1 138 ? -0.748 20.032 -2.389 1.00 32.76 118 THR A C 1
ATOM 770 O O . THR A 1 138 ? -1.747 20.269 -1.712 1.00 33.71 118 THR A O 1
ATOM 774 N N . VAL A 1 139 ? -0.549 18.881 -3.022 1.00 31.06 119 VAL A N 1
ATOM 775 C CA . VAL A 1 139 ? -1.539 17.811 -2.944 1.00 31.28 119 VAL A CA 1
ATOM 776 C C . VAL A 1 139 ? -0.975 16.477 -2.423 1.00 30.88 119 VAL A C 1
ATOM 777 O O . VAL A 1 139 ? -1.729 15.530 -2.269 1.00 31.87 119 VAL A O 1
ATOM 781 N N . GLY A 1 140 ? 0.330 16.391 -2.175 1.00 29.74 120 GLY A N 1
ATOM 782 C CA . GLY A 1 140 ? 0.927 15.147 -1.722 1.00 28.81 120 GLY A CA 1
ATOM 783 C C . GLY A 1 140 ? 2.377 15.237 -1.324 1.00 27.67 120 GLY A C 1
ATOM 784 O O . GLY A 1 140 ? 3.033 16.277 -1.467 1.00 27.85 120 GLY A O 1
ATOM 785 N N . PHE A 1 141 ? 2.862 14.126 -0.805 1.00 25.58 121 PHE A N 1
ATOM 786 C CA . PHE A 1 141 ? 4.197 13.978 -0.296 1.00 24.07 121 PHE A CA 1
ATOM 787 C C . PHE A 1 141 ? 4.559 12.517 -0.235 1.00 23.32 121 PHE A C 1
ATOM 788 O O . PHE A 1 141 ? 3.701 11.651 -0.146 1.00 22.98 121 PHE A O 1
ATOM 796 N N . VAL A 1 142 ? 5.851 12.257 -0.237 1.00 23.31 122 VAL A N 1
ATOM 797 C CA . VAL A 1 142 ? 6.356 10.915 -0.033 1.00 23.61 122 VAL A CA 1
ATOM 798 C C . VAL A 1 142 ? 7.593 11.055 0.867 1.00 22.35 122 VAL A C 1
ATOM 799 O O . VAL A 1 142 ? 8.359 12.004 0.723 1.00 21.96 122 VAL A O 1
ATOM 803 N N . LEU A 1 143 ? 7.735 10.176 1.831 1.00 22.16 123 LEU A N 1
ATOM 804 C CA . LEU A 1 143 ? 8.878 10.157 2.724 1.00 23.13 123 LEU A CA 1
ATOM 805 C C . LEU A 1 143 ? 9.523 8.804 2.560 1.00 23.68 123 LEU A C 1
ATOM 806 O O . LEU A 1 143 ? 8.859 7.768 2.611 1.00 23.81 123 LEU A O 1
ATOM 811 N N . PHE A 1 144 ? 10.827 8.809 2.357 1.00 24.13 124 PHE A N 1
ATOM 812 C CA . PHE A 1 144 ? 11.571 7.586 2.165 1.00 24.28 124 PHE A CA 1
ATOM 813 C C . PHE A 1 144 ? 13.000 7.758 2.704 1.00 23.97 124 PHE A C 1
ATOM 814 O O . PHE A 1 144 ? 13.462 8.871 2.934 1.00 23.93 124 PHE A O 1
ATOM 822 N N . PHE A 1 145 ? 13.693 6.652 2.881 1.00 23.04 125 PHE A N 1
ATOM 823 C CA . PHE A 1 145 ? 15.036 6.637 3.398 1.00 23.31 125 PHE A CA 1
ATOM 824 C C . PHE A 1 145 ? 15.753 5.420 2.859 1.00 24.00 125 PHE A C 1
ATOM 825 O O . PHE A 1 145 ? 15.099 4.455 2.455 1.00 23.93 125 PHE A O 1
ATOM 833 N N . PRO A 1 146 ? 17.094 5.414 2.877 1.00 24.38 126 PRO A N 1
ATOM 834 C CA . PRO A 1 146 ? 17.810 4.226 2.412 1.00 25.60 126 PRO A CA 1
ATOM 835 C C . PRO A 1 146 ? 17.591 3.009 3.333 1.00 26.75 126 PRO A C 1
ATOM 836 O O . PRO A 1 146 ? 17.354 3.131 4.524 1.00 27.73 126 PRO A O 1
ATOM 840 N N . ASN A 1 147 ? 17.703 1.829 2.762 1.00 25.86 127 ASN A N 1
ATOM 841 C CA . ASN A 1 147 ? 17.676 0.574 3.489 1.00 24.75 127 ASN A CA 1
ATOM 842 C C . ASN A 1 147 ? 18.848 -0.307 2.929 1.00 25.29 127 ASN A C 1
ATOM 843 O O . ASN A 1 147 ? 19.683 0.201 2.163 1.00 24.67 127 ASN A O 1
ATOM 848 N N . TYR A 1 148 ? 18.916 -1.601 3.294 1.00 25.94 128 TYR A N 1
ATOM 849 C CA . TYR A 1 148 ? 20.032 -2.412 2.904 1.00 26.26 128 TYR A CA 1
ATOM 850 C C . TYR A 1 148 ? 19.671 -3.870 2.791 1.00 28.17 128 TYR A C 1
ATOM 851 O O . TYR A 1 148 ? 19.131 -4.458 3.726 1.00 28.30 128 TYR A O 1
ATOM 860 N N . SER A 1 149 ? 20.117 -4.490 1.716 1.00 29.19 129 SER A N 1
ATOM 861 C CA . SER A 1 149 ? 19.907 -5.901 1.502 1.00 31.66 129 SER A CA 1
ATOM 862 C C . SER A 1 149 ? 21.213 -6.616 1.846 1.00 34.61 129 SER A C 1
ATOM 863 O O . SER A 1 149 ? 22.240 -6.375 1.218 1.00 35.17 129 SER A O 1
ATOM 866 N N . THR A 1 150 ? 21.173 -7.479 2.853 1.00 36.01 130 THR A N 1
ATOM 867 C CA . THR A 1 150 ? 22.327 -8.232 3.298 1.00 38.00 130 THR A CA 1
ATOM 868 C C . THR A 1 150 ? 22.787 -9.249 2.238 1.00 39.84 130 THR A C 1
ATOM 869 O O . THR A 1 150 ? 23.989 -9.447 2.033 1.00 39.66 130 THR A O 1
ATOM 873 N N . PHE A 1 151 ? 21.823 -9.851 1.527 1.00 40.98 131 PHE A N 1
ATOM 874 C CA . PHE A 1 151 ? 22.099 -10.870 0.523 1.00 41.63 131 PHE A CA 1
ATOM 875 C C . PHE A 1 151 ? 22.558 -10.284 -0.788 1.00 41.00 131 PHE A C 1
ATOM 876 O O . PHE A 1 151 ? 23.352 -10.919 -1.473 1.00 42.00 131 PHE A O 1
ATOM 884 N N . LEU A 1 152 ? 22.119 -9.069 -1.124 1.00 39.21 132 LEU A N 1
ATOM 885 C CA . LEU A 1 152 ? 22.643 -8.379 -2.292 1.00 38.44 132 LEU A CA 1
ATOM 886 C C . LEU A 1 152 ? 23.940 -7.611 -1.961 1.00 37.18 132 LEU A C 1
ATOM 887 O O . LEU A 1 152 ? 24.654 -7.228 -2.887 1.00 37.64 132 LEU A O 1
ATOM 892 N N . ALA A 1 153 ? 24.209 -7.339 -0.644 1.00 34.82 133 ALA A N 1
ATOM 893 C CA . ALA A 1 153 ? 25.289 -6.506 -0.104 1.00 33.98 133 ALA A CA 1
ATOM 894 C C . ALA A 1 153 ? 25.250 -5.158 -0.828 1.00 33.38 133 ALA A C 1
ATOM 895 O O . ALA A 1 153 ? 26.254 -4.683 -1.350 1.00 34.30 133 ALA A O 1
ATOM 897 N N . LYS A 1 154 ? 24.054 -4.575 -0.869 1.00 32.19 134 LYS A N 1
ATOM 898 C CA . LYS A 1 154 ? 23.751 -3.372 -1.603 1.00 32.50 134 LYS A CA 1
ATOM 899 C C . LYS A 1 154 ? 22.625 -2.604 -0.911 1.00 31.78 134 LYS A C 1
ATOM 900 O O . LYS A 1 154 ? 21.645 -3.191 -0.447 1.00 31.35 134 LYS A O 1
ATOM 906 N N . GLY A 1 155 ? 22.750 -1.287 -0.892 1.00 31.14 135 GLY A N 1
ATOM 907 C CA . GLY A 1 155 ? 21.708 -0.439 -0.341 1.00 29.93 135 GLY A CA 1
ATOM 908 C C . GLY A 1 155 ? 20.552 -0.252 -1.308 1.00 29.03 135 GLY A C 1
ATOM 909 O O . GLY A 1 155 ? 20.709 -0.303 -2.526 1.00 28.73 135 GLY A O 1
ATOM 910 N N . GLY A 1 156 ? 19.372 -0.045 -0.756 1.00 28.18 136 GLY A N 1
ATOM 911 C CA . GLY A 1 156 ? 18.187 0.264 -1.538 1.00 27.80 136 GLY A CA 1
ATOM 912 C C . GLY A 1 156 ? 17.463 1.434 -0.912 1.00 26.40 136 GLY A C 1
ATOM 913 O O . GLY A 1 156 ? 18.053 2.199 -0.140 1.00 25.67 136 GLY A O 1
ATOM 914 N N . TYR A 1 157 ? 16.163 1.524 -1.155 1.00 25.79 137 TYR A N 1
ATOM 915 C CA . TYR A 1 157 ? 15.343 2.568 -0.564 1.00 25.26 137 TYR A CA 1
ATOM 916 C C . TYR A 1 157 ? 14.067 1.998 -0.020 1.00 24.39 137 TYR A C 1
ATOM 917 O O . TYR A 1 157 ? 13.522 1.064 -0.570 1.00 24.68 137 TYR A O 1
ATOM 926 N N . TYR A 1 158 ? 13.593 2.551 1.084 1.00 23.83 138 TYR A N 1
ATOM 927 C CA . TYR A 1 158 ? 12.352 2.149 1.692 1.00 22.93 138 TYR A CA 1
ATOM 928 C C . TYR A 1 158 ? 11.449 3.356 1.690 1.00 23.47 138 TYR A C 1
ATOM 929 O O . TYR A 1 158 ? 11.872 4.441 2.071 1.00 22.89 138 TYR A O 1
ATOM 938 N N . ILE A 1 159 ? 10.223 3.193 1.175 1.00 24.50 139 ILE A N 1
ATOM 939 C CA . ILE A 1 159 ? 9.234 4.258 1.178 1.00 24.94 139 ILE A CA 1
ATOM 940 C C . ILE A 1 159 ? 8.370 4.090 2.425 1.00 25.23 139 ILE A C 1
ATOM 941 O O . ILE A 1 159 ? 7.661 3.106 2.548 1.00 25.22 139 ILE A O 1
ATOM 946 N N . GLU A 1 160 ? 8.481 5.009 3.364 1.00 25.93 140 GLU A N 1
ATOM 947 C CA . GLU A 1 160 ? 7.731 4.975 4.620 1.00 27.77 140 GLU A CA 1
ATOM 948 C C . GLU A 1 160 ? 6.268 5.470 4.455 1.00 29.11 140 GLU A C 1
ATOM 949 O O . GLU A 1 160 ? 5.345 4.860 4.988 1.00 29.94 140 GLU A O 1
ATOM 955 N N . ASP A 1 161 ? 6.065 6.584 3.752 1.00 28.85 141 ASP A N 1
ATOM 956 C CA . ASP A 1 161 ? 4.733 7.144 3.583 1.00 29.87 141 ASP A CA 1
ATOM 957 C C . ASP A 1 161 ? 4.544 7.768 2.220 1.00 28.22 141 ASP A C 1
ATOM 958 O O . ASP A 1 161 ? 5.476 8.331 1.684 1.00 27.68 141 ASP A O 1
ATOM 963 N N . LEU A 1 162 ? 3.375 7.601 1.661 1.00 27.76 142 LEU A N 1
ATOM 964 C CA . LEU A 1 162 ? 2.987 8.095 0.343 1.00 28.63 142 LEU A CA 1
ATOM 965 C C . LEU A 1 162 ? 1.533 8.497 0.501 1.00 29.51 142 LEU A C 1
ATOM 966 O O . LEU A 1 162 ? 0.717 7.700 0.964 1.00 29.87 142 LEU A O 1
ATOM 971 N N . TYR A 1 163 ? 1.237 9.773 0.241 1.00 28.86 143 TYR A N 1
ATOM 972 C CA . TYR A 1 163 ? -0.084 10.303 0.442 1.00 29.12 143 TYR A CA 1
ATOM 973 C C . TYR A 1 163 ? -0.438 11.365 -0.595 1.00 29.05 143 TYR A C 1
ATOM 974 O O . TYR A 1 163 ? 0.372 12.227 -0.890 1.00 28.90 143 TYR A O 1
ATOM 983 N N . VAL A 1 164 ? -1.662 11.302 -1.108 1.00 28.97 144 VAL A N 1
ATOM 984 C CA . VAL A 1 164 ? -2.241 12.244 -2.066 1.00 29.77 144 VAL A CA 1
ATOM 985 C C . VAL A 1 164 ? -3.585 12.676 -1.468 1.00 31.49 144 VAL A C 1
ATOM 986 O O . VAL A 1 164 ? -4.391 11.821 -1.067 1.00 31.70 144 VAL A O 1
ATOM 990 N N . ARG A 1 165 ? -3.836 14.001 -1.401 1.00 31.47 145 ARG A N 1
ATOM 991 C CA . ARG A 1 165 ? -5.079 14.540 -0.883 1.00 32.26 145 ARG A CA 1
ATOM 992 C C . ARG A 1 165 ? -6.284 13.987 -1.639 1.00 34.80 145 ARG A C 1
ATOM 993 O O . ARG A 1 165 ? -6.196 13.745 -2.837 1.00 35.24 145 ARG A O 1
ATOM 1001 N N . LYS A 1 166 ? -7.373 13.711 -0.913 1.00 36.62 146 LYS A N 1
ATOM 1002 C CA . LYS A 1 166 ? -8.605 13.118 -1.435 1.00 38.20 146 LYS A CA 1
ATOM 1003 C C . LYS A 1 166 ? -9.069 13.653 -2.786 1.00 39.18 146 LYS A C 1
ATOM 1004 O O . LYS A 1 166 ? -9.286 12.835 -3.679 1.00 40.17 146 LYS A O 1
ATOM 1010 N N . PRO A 1 167 ? -9.189 14.983 -3.019 1.00 38.86 147 PRO A N 1
ATOM 1011 C CA . PRO A 1 167 ? -9.655 15.444 -4.333 1.00 38.11 147 PRO A CA 1
ATOM 1012 C C . PRO A 1 167 ? -8.750 15.106 -5.505 1.00 37.68 147 PRO A C 1
ATOM 1013 O O . PRO A 1 167 ? -9.186 15.219 -6.648 1.00 38.07 147 PRO A O 1
ATOM 1017 N N . TYR A 1 168 ? -7.490 14.751 -5.245 1.00 36.68 148 TYR A N 1
ATOM 1018 C CA . TYR A 1 168 ? -6.521 14.525 -6.313 1.00 36.38 148 TYR A CA 1
ATOM 1019 C C . TYR A 1 168 ? -6.208 13.052 -6.617 1.00 35.80 148 TYR A C 1
ATOM 1020 O O . TYR A 1 168 ? -5.390 12.775 -7.511 1.00 35.31 148 TYR A O 1
ATOM 1029 N N . ARG A 1 169 ? -6.862 12.110 -5.899 1.00 35.06 149 ARG A N 1
ATOM 1030 C CA . ARG A 1 169 ? -6.628 10.676 -6.124 1.00 34.85 149 ARG A CA 1
ATOM 1031 C C . ARG A 1 169 ? -7.281 10.154 -7.402 1.00 34.29 149 ARG A C 1
ATOM 1032 O O . ARG A 1 169 ? -8.268 10.710 -7.866 1.00 33.79 149 ARG A O 1
ATOM 1040 N N . GLY A 1 170 ? -6.765 9.050 -7.921 1.00 34.18 150 GLY A N 1
ATOM 1041 C CA . GLY A 1 170 ? -7.381 8.382 -9.060 1.00 34.81 150 GLY A CA 1
ATOM 1042 C C . GLY A 1 170 ? -7.251 9.051 -10.407 1.00 34.68 150 GLY A C 1
ATOM 1043 O O . GLY A 1 170 ? -8.030 8.752 -11.313 1.00 35.64 150 GLY A O 1
ATOM 1044 N N . THR A 1 171 ? -6.230 9.895 -10.588 1.00 33.62 151 THR A N 1
ATOM 1045 C CA . THR A 1 171 ? -6.023 10.516 -11.892 1.00 33.75 151 THR A CA 1
ATOM 1046 C C . THR A 1 171 ? -4.536 10.450 -12.338 1.00 33.58 151 THR A C 1
ATOM 1047 O O . THR A 1 171 ? -4.186 11.053 -13.358 1.00 33.40 151 THR A O 1
ATOM 1051 N N . GLY A 1 172 ? -3.722 9.637 -11.659 1.00 32.48 152 GLY A N 1
ATOM 1052 C CA . GLY A 1 172 ? -2.329 9.430 -12.023 1.00 33.00 152 GLY A CA 1
ATOM 1053 C C . GLY A 1 172 ? -1.289 10.155 -11.187 1.00 33.37 152 GLY A C 1
ATOM 1054 O O . GLY A 1 172 ? -0.092 10.049 -11.479 1.00 33.34 152 GLY A O 1
ATOM 1055 N N . LEU A 1 173 ? -1.723 10.925 -10.172 1.00 33.16 153 LEU A N 1
ATOM 1056 C CA . LEU A 1 173 ? -0.771 11.719 -9.394 1.00 33.54 153 LEU A CA 1
ATOM 1057 C C . LEU A 1 173 ? 0.066 10.867 -8.425 1.00 33.23 153 LEU A C 1
ATOM 1058 O O . LEU A 1 173 ? 1.278 11.041 -8.377 1.00 33.31 153 LEU A O 1
ATOM 1063 N N . GLY A 1 174 ? -0.540 9.909 -7.743 1.00 33.25 154 GLY A N 1
ATOM 1064 C CA . GLY A 1 174 ? 0.205 9.011 -6.849 1.00 33.35 154 GLY A CA 1
ATOM 1065 C C . GLY A 1 174 ? 1.257 8.206 -7.604 1.00 32.85 154 GLY A C 1
ATOM 1066 O O . GLY A 1 174 ? 2.371 8.017 -7.115 1.00 32.93 154 GLY A O 1
ATOM 1067 N N . THR A 1 175 ? 0.939 7.804 -8.850 1.00 31.14 155 THR A N 1
ATOM 1068 C CA . THR A 1 175 ? 1.864 7.088 -9.722 1.00 30.81 155 THR A CA 1
ATOM 1069 C C . THR A 1 175 ? 3.065 7.932 -10.038 1.00 30.87 155 THR A C 1
ATOM 1070 O O . THR A 1 175 ? 4.185 7.443 -9.929 1.00 31.32 155 THR A O 1
ATOM 1074 N N . ILE A 1 176 ? 2.865 9.216 -10.416 1.00 30.13 156 ILE A N 1
ATOM 1075 C CA . ILE A 1 176 ? 3.983 10.110 -10.706 1.00 30.42 156 ILE A CA 1
ATOM 1076 C C . ILE A 1 176 ? 4.905 10.241 -9.495 1.00 30.90 156 ILE A C 1
ATOM 1077 O O . ILE A 1 176 ? 6.126 10.153 -9.622 1.00 31.85 156 ILE A O 1
ATOM 1082 N N . LEU A 1 177 ? 4.315 10.448 -8.334 1.00 30.37 157 LEU A N 1
ATOM 1083 C CA . LEU A 1 177 ? 5.055 10.635 -7.109 1.00 30.28 157 LEU A CA 1
ATOM 1084 C C . LEU A 1 177 ? 5.921 9.405 -6.752 1.00 31.64 157 LEU A C 1
ATOM 1085 O O . LEU A 1 177 ? 7.115 9.555 -6.435 1.00 32.73 157 LEU A O 1
ATOM 1090 N N . LEU A 1 178 ? 5.328 8.207 -6.769 1.00 30.99 158 LEU A N 1
ATOM 1091 C CA . LEU A 1 178 ? 6.069 6.988 -6.441 1.00 30.99 158 LEU A CA 1
ATOM 1092 C C . LEU A 1 178 ? 7.154 6.747 -7.523 1.00 29.88 158 LEU A C 1
ATOM 1093 O O . LEU A 1 178 ? 8.318 6.478 -7.200 1.00 28.66 158 LEU A O 1
ATOM 1098 N N . LYS A 1 179 ? 6.782 6.921 -8.807 1.00 29.40 159 LYS A N 1
ATOM 1099 C CA . LYS A 1 179 ? 7.724 6.742 -9.896 1.00 30.06 159 LYS A CA 1
ATOM 1100 C C . LYS A 1 179 ? 8.910 7.678 -9.815 1.00 31.17 159 LYS A C 1
ATOM 1101 O O . LYS A 1 179 ? 9.979 7.319 -10.294 1.00 32.26 159 LYS A O 1
ATOM 1107 N N . SER A 1 180 ? 8.746 8.861 -9.195 1.00 30.98 160 SER A N 1
ATOM 1108 C CA . SER A 1 180 ? 9.810 9.848 -9.023 1.00 31.30 160 SER A CA 1
ATOM 1109 C C . SER A 1 180 ? 10.875 9.332 -8.054 1.00 30.80 160 SER A C 1
ATOM 1110 O O . SER A 1 180 ? 12.073 9.505 -8.305 1.00 31.06 160 SER A O 1
ATOM 1113 N N . VAL A 1 181 ? 10.437 8.690 -6.954 1.00 29.71 161 VAL A N 1
ATOM 1114 C CA . VAL A 1 181 ? 11.316 8.053 -5.968 1.00 29.27 161 VAL A CA 1
ATOM 1115 C C . VAL A 1 181 ? 12.053 6.879 -6.629 1.00 29.07 161 VAL A C 1
ATOM 1116 O O . VAL A 1 181 ? 13.262 6.771 -6.480 1.00 29.46 161 VAL A O 1
ATOM 1120 N N . VAL A 1 182 ? 11.327 6.000 -7.351 1.00 28.43 162 VAL A N 1
ATOM 1121 C CA . VAL A 1 182 ? 11.902 4.839 -8.016 1.00 29.56 162 VAL A CA 1
ATOM 1122 C C . VAL A 1 182 ? 12.947 5.285 -9.032 1.00 30.62 162 VAL A C 1
ATOM 1123 O O . VAL A 1 182 ? 14.040 4.701 -9.095 1.00 30.36 162 VAL A O 1
ATOM 1127 N N . GLN A 1 183 ? 12.652 6.400 -9.746 1.00 31.18 163 GLN A N 1
ATOM 1128 C CA . GLN A 1 183 ? 13.548 6.995 -10.713 1.00 31.99 163 GLN A CA 1
ATOM 1129 C C . GLN A 1 183 ? 14.860 7.424 -10.095 1.00 31.49 163 GLN A C 1
ATOM 1130 O O . GLN A 1 183 ? 15.901 7.121 -10.655 1.00 30.49 163 GLN A O 1
ATOM 1136 N N . GLN A 1 184 ? 14.817 8.130 -8.967 1.00 32.88 164 GLN A N 1
ATOM 1137 C CA . GLN A 1 184 ? 16.041 8.586 -8.313 1.00 34.90 164 GLN A CA 1
ATOM 1138 C C . GLN A 1 184 ? 16.775 7.415 -7.706 1.00 35.83 164 GLN A C 1
ATOM 1139 O O . GLN A 1 184 ? 17.992 7.347 -7.865 1.00 37.20 164 GLN A O 1
ATOM 1145 N N . ALA A 1 185 ? 16.053 6.447 -7.101 1.00 34.77 165 ALA A N 1
ATOM 1146 C CA . ALA A 1 185 ? 16.649 5.243 -6.511 1.00 34.80 165 ALA A CA 1
ATOM 1147 C C . ALA A 1 185 ? 17.449 4.476 -7.537 1.00 35.90 165 ALA A C 1
ATOM 1148 O O . ALA A 1 185 ? 18.565 4.066 -7.238 1.00 35.88 165 ALA A O 1
ATOM 1150 N N . LYS A 1 186 ? 16.926 4.354 -8.773 1.00 36.07 166 LYS A N 1
ATOM 1151 C CA . LYS A 1 186 ? 17.636 3.670 -9.845 1.00 36.92 166 LYS A CA 1
ATOM 1152 C C . LYS A 1 186 ? 18.857 4.453 -10.289 1.00 38.34 166 LYS A C 1
ATOM 1153 O O . LYS A 1 186 ? 19.905 3.860 -10.539 1.00 38.18 166 LYS A O 1
ATOM 1159 N N . LYS A 1 187 ? 18.754 5.795 -10.323 1.00 39.31 167 LYS A N 1
ATOM 1160 C CA . LYS A 1 187 ? 19.896 6.668 -10.620 1.00 40.44 167 LYS A CA 1
ATOM 1161 C C . LYS A 1 187 ? 21.007 6.437 -9.555 1.00 41.04 167 LYS A C 1
ATOM 1162 O O . LYS A 1 187 ? 22.184 6.408 -9.879 1.00 41.85 167 LYS A O 1
ATOM 1168 N N . LEU A 1 188 ? 20.619 6.193 -8.307 1.00 40.65 168 LEU A N 1
ATOM 1169 C CA . LEU A 1 188 ? 21.560 5.908 -7.232 1.00 40.73 168 LEU A CA 1
ATOM 1170 C C . LEU A 1 188 ? 21.936 4.416 -7.122 1.00 40.91 168 LEU A C 1
ATOM 1171 O O . LEU A 1 188 ? 22.535 4.010 -6.128 1.00 41.13 168 LEU A O 1
ATOM 1176 N N . ARG A 1 189 ? 21.600 3.614 -8.157 1.00 40.57 169 ARG A N 1
ATOM 1177 C CA . ARG A 1 189 ? 21.888 2.188 -8.297 1.00 40.90 169 ARG A CA 1
ATOM 1178 C C . ARG A 1 189 ? 21.300 1.304 -7.201 1.00 39.47 169 ARG A C 1
ATOM 1179 O O . ARG A 1 189 ? 21.898 0.282 -6.878 1.00 39.60 169 ARG A O 1
ATOM 1187 N N . ALA A 1 190 ? 20.096 1.635 -6.689 1.00 38.22 170 ALA A N 1
ATOM 1188 C CA . ALA A 1 190 ? 19.431 0.830 -5.656 1.00 37.80 170 ALA A CA 1
ATOM 1189 C C . ALA A 1 190 ? 19.111 -0.584 -6.147 1.00 38.08 170 ALA A C 1
ATOM 1190 O O . ALA A 1 190 ? 18.723 -0.756 -7.295 1.00 38.30 170 ALA A O 1
ATOM 1192 N N . GLY A 1 191 ? 19.259 -1.577 -5.276 1.00 38.02 171 GLY A N 1
ATOM 1193 C CA . GLY A 1 191 ? 18.947 -2.956 -5.652 1.00 37.96 171 GLY A CA 1
ATOM 1194 C C . GLY A 1 191 ? 17.449 -3.205 -5.644 1.00 36.41 171 GLY A C 1
ATOM 1195 O O . GLY A 1 191 ? 16.899 -3.896 -6.507 1.00 37.22 171 GLY A O 1
ATOM 1196 N N . ARG A 1 192 ? 16.794 -2.667 -4.630 1.00 33.68 172 ARG A N 1
ATOM 1197 C CA . ARG A 1 192 ? 15.373 -2.818 -4.428 1.00 31.33 172 ARG A CA 1
ATOM 1198 C C . ARG A 1 192 ? 14.789 -1.511 -3.949 1.00 29.46 172 ARG A C 1
ATOM 1199 O O . ARG A 1 192 ? 15.452 -0.724 -3.280 1.00 29.57 172 ARG A O 1
ATOM 1207 N N . VAL A 1 193 ? 13.515 -1.325 -4.225 1.00 27.38 173 VAL A N 1
ATOM 1208 C CA . VAL A 1 193 ? 12.747 -0.282 -3.593 1.00 26.00 173 VAL A CA 1
ATOM 1209 C C . VAL A 1 193 ? 11.676 -1.022 -2.827 1.00 24.49 173 VAL A C 1
ATOM 1210 O O . VAL A 1 193 ? 11.050 -1.917 -3.386 1.00 25.03 173 VAL A O 1
ATOM 1214 N N . GLU A 1 194 ? 11.523 -0.739 -1.543 1.00 23.52 174 GLU A N 1
ATOM 1215 C CA . GLU A 1 194 ? 10.534 -1.443 -0.735 1.00 24.13 174 GLU A CA 1
ATOM 1216 C C . GLU A 1 194 ? 9.639 -0.506 0.010 1.00 24.76 174 GLU A C 1
ATOM 1217 O O . GLU A 1 194 ? 9.970 0.648 0.189 1.00 24.60 174 GLU A O 1
ATOM 1223 N N . TRP A 1 195 ? 8.505 -0.985 0.442 1.00 26.19 175 TRP A N 1
ATOM 1224 C CA . TRP A 1 195 ? 7.547 -0.196 1.237 1.00 28.69 175 TRP A CA 1
ATOM 1225 C C . TRP A 1 195 ? 6.606 -1.162 1.915 1.00 31.56 175 TRP A C 1
ATOM 1226 O O . TRP A 1 195 ? 6.654 -2.351 1.622 1.00 31.57 175 TRP A O 1
ATOM 1237 N N . CYS A 1 196 ? 5.800 -0.685 2.867 1.00 33.83 176 CYS A N 1
ATOM 1238 C CA . CYS A 1 196 ? 4.860 -1.571 3.522 1.00 36.78 176 CYS A CA 1
ATOM 1239 C C . CYS A 1 196 ? 3.441 -1.254 3.081 1.00 37.59 176 CYS A C 1
ATOM 1240 O O . CYS A 1 196 ? 3.174 -0.188 2.519 1.00 37.30 176 CYS A O 1
ATOM 1243 N N . VAL A 1 197 ? 2.536 -2.204 3.311 1.00 38.71 177 VAL A N 1
ATOM 1244 C CA . VAL A 1 197 ? 1.147 -1.980 3.009 1.00 40.84 177 VAL A CA 1
ATOM 1245 C C . VAL A 1 197 ? 0.247 -2.733 3.984 1.00 42.67 177 VAL A C 1
ATOM 1246 O O . VAL A 1 197 ? 0.428 -3.930 4.232 1.00 42.11 177 VAL A O 1
ATOM 1250 N N . LEU A 1 198 ? -0.776 -2.016 4.529 1.00 44.25 178 LEU A N 1
ATOM 1251 C CA . LEU A 1 198 ? -1.822 -2.627 5.376 1.00 45.40 178 LEU A CA 1
ATOM 1252 C C . LEU A 1 198 ? -2.558 -3.559 4.445 1.00 46.13 178 LEU A C 1
ATOM 1253 O O . LEU A 1 198 ? -2.798 -3.177 3.287 1.00 46.60 178 LEU A O 1
ATOM 1258 N N . ASP A 1 199 ? -2.707 -4.815 4.843 1.00 46.57 179 ASP A N 1
ATOM 1259 C CA . ASP A 1 199 ? -3.310 -5.783 3.932 1.00 47.26 179 ASP A CA 1
ATOM 1260 C C . ASP A 1 199 ? -4.786 -5.423 3.569 1.00 45.85 179 ASP A C 1
ATOM 1261 O O . ASP A 1 199 ? -5.294 -5.942 2.592 1.00 46.24 179 ASP A O 1
ATOM 1266 N N . TRP A 1 200 ? -5.440 -4.527 4.320 1.00 44.67 180 TRP A N 1
ATOM 1267 C CA . TRP A 1 200 ? -6.823 -4.130 4.009 1.00 44.66 180 TRP A CA 1
ATOM 1268 C C . TRP A 1 200 ? -6.913 -2.910 3.091 1.00 45.74 180 TRP A C 1
ATOM 1269 O O . TRP A 1 200 ? -8.012 -2.499 2.745 1.00 46.02 180 TRP A O 1
ATOM 1280 N N . ASN A 1 201 ? -5.773 -2.302 2.734 1.00 46.18 181 ASN A N 1
ATOM 1281 C CA . ASN A 1 201 ? -5.747 -1.124 1.874 1.00 46.37 181 ASN A CA 1
ATOM 1282 C C . ASN A 1 201 ? -5.608 -1.652 0.480 1.00 47.53 181 ASN A C 1
ATOM 1283 O O . ASN A 1 201 ? -4.594 -1.450 -0.177 1.00 47.84 181 ASN A O 1
ATOM 1288 N N . VAL A 1 202 ? -6.629 -2.362 0.037 1.00 48.43 182 VAL A N 1
ATOM 1289 C CA . VAL A 1 202 ? -6.687 -3.006 -1.273 1.00 50.17 182 VAL A CA 1
ATOM 1290 C C . VAL A 1 202 ? -6.527 -2.026 -2.436 1.00 50.04 182 VAL A C 1
ATOM 1291 O O . VAL A 1 202 ? -5.989 -2.388 -3.488 1.00 50.52 182 VAL A O 1
ATOM 1295 N N . ASN A 1 203 ? -6.917 -0.763 -2.211 1.00 49.31 183 ASN A N 1
ATOM 1296 C CA . ASN A 1 203 ? -6.781 0.322 -3.160 1.00 48.63 183 ASN A CA 1
ATOM 1297 C C . ASN A 1 203 ? -5.281 0.572 -3.371 1.00 47.00 183 ASN A C 1
ATOM 1298 O O . ASN A 1 203 ? -4.824 0.628 -4.508 1.00 46.51 183 ASN A O 1
ATOM 1303 N N . ALA A 1 204 ? -4.502 0.636 -2.272 1.00 45.88 184 ALA A N 1
ATOM 1304 C CA . ALA A 1 204 ? -3.053 0.774 -2.368 1.00 44.82 184 ALA A CA 1
ATOM 1305 C C . ALA A 1 204 ? -2.435 -0.539 -2.882 1.00 42.94 184 ALA A C 1
ATOM 1306 O O . ALA A 1 204 ? -1.591 -0.468 -3.756 1.00 43.11 184 ALA A O 1
ATOM 1308 N N . ILE A 1 205 ? -2.926 -1.729 -2.463 1.00 40.95 185 ILE A N 1
ATOM 1309 C CA . ILE A 1 205 ? -2.414 -3.013 -2.975 1.00 39.68 185 ILE A CA 1
ATOM 1310 C C . ILE A 1 205 ? -2.446 -3.060 -4.484 1.00 40.11 185 ILE A C 1
ATOM 1311 O O . ILE A 1 205 ? -1.387 -3.129 -5.094 1.00 39.86 185 ILE A O 1
ATOM 1316 N N . LYS A 1 206 ? -3.655 -2.899 -5.090 1.00 40.19 186 LYS A N 1
ATOM 1317 C CA . LYS A 1 206 ? -3.818 -2.891 -6.524 1.00 40.29 186 LYS A CA 1
ATOM 1318 C C . LYS A 1 206 ? -2.929 -1.851 -7.200 1.00 39.48 186 LYS A C 1
ATOM 1319 O O . LYS A 1 206 ? -2.278 -2.215 -8.155 1.00 39.74 186 LYS A O 1
ATOM 1325 N N . PHE A 1 207 ? -2.812 -0.624 -6.632 1.00 38.81 187 PHE A N 1
ATOM 1326 C CA . PHE A 1 207 ? -1.984 0.480 -7.125 1.00 39.80 187 PHE A CA 1
ATOM 1327 C C . PHE A 1 207 ? -0.506 0.115 -7.207 1.00 39.57 187 PHE A C 1
ATOM 1328 O O . PHE A 1 207 ? 0.098 0.318 -8.250 1.00 40.24 187 PHE A O 1
ATOM 1336 N N . TYR A 1 208 ? 0.046 -0.462 -6.123 1.00 38.49 188 TYR A N 1
ATOM 1337 C CA . TYR A 1 208 ? 1.417 -0.954 -5.965 1.00 38.04 188 TYR A CA 1
ATOM 1338 C C . TYR A 1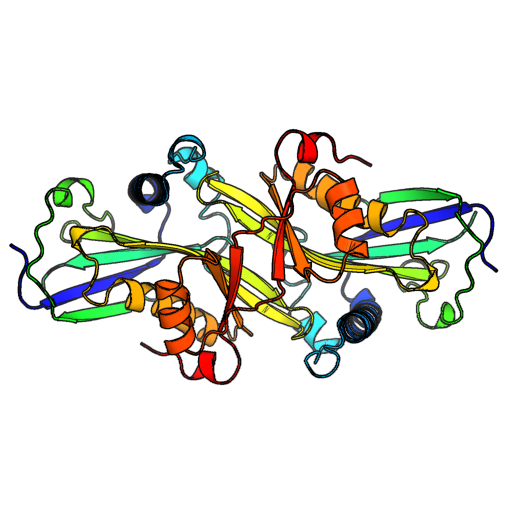 208 ? 1.689 -2.155 -6.906 1.00 40.10 188 TYR A C 1
ATOM 1339 O O . TYR A 1 208 ? 2.704 -2.155 -7.612 1.00 41.06 188 TYR A O 1
ATOM 1348 N N . GLU A 1 209 ? 0.792 -3.160 -6.932 1.00 40.10 189 GLU A N 1
ATOM 1349 C CA . GLU A 1 209 ? 0.985 -4.297 -7.840 1.00 41.93 189 GLU A CA 1
ATOM 1350 C C . GLU A 1 209 ? 0.793 -3.842 -9.334 1.00 42.00 189 GLU A C 1
ATOM 1351 O O . GLU A 1 209 ? 1.316 -4.487 -10.246 1.00 41.96 189 GLU A O 1
ATOM 1357 N N . GLY A 1 210 ? 0.094 -2.734 -9.556 1.00 41.28 190 GLY A N 1
ATOM 1358 C CA . GLY A 1 210 ? -0.058 -2.176 -10.901 1.00 41.94 190 GLY A CA 1
ATOM 1359 C C . GLY A 1 210 ? 1.248 -1.570 -11.403 1.00 43.40 190 GLY A C 1
ATOM 1360 O O . GLY A 1 210 ? 1.360 -1.192 -12.565 1.00 44.71 190 GLY A O 1
ATOM 1361 N N . LEU A 1 211 ? 2.269 -1.501 -10.545 1.00 43.52 191 LEU A N 1
ATOM 1362 C CA . LEU A 1 211 ? 3.569 -0.979 -10.890 1.00 43.61 191 LEU A CA 1
ATOM 1363 C C . LEU A 1 211 ? 4.668 -2.071 -10.931 1.00 41.84 191 LEU A C 1
ATOM 1364 O O . LEU A 1 211 ? 5.825 -1.728 -11.130 1.00 42.58 191 LEU A O 1
ATOM 1369 N N . GLY A 1 212 ? 4.306 -3.351 -10.838 1.00 39.84 192 GLY A N 1
ATOM 1370 C CA . GLY A 1 212 ? 5.272 -4.447 -10.866 1.00 39.24 192 GLY A CA 1
ATOM 1371 C C . GLY A 1 212 ? 5.789 -4.892 -9.495 1.00 38.82 192 GLY A C 1
ATOM 1372 O O . GLY A 1 212 ? 6.614 -5.818 -9.407 1.00 38.45 192 GLY A O 1
ATOM 1373 N N . ALA A 1 213 ? 5.294 -4.271 -8.403 1.00 38.28 193 ALA A N 1
ATOM 1374 C CA . ALA A 1 213 ? 5.762 -4.664 -7.070 1.00 38.97 193 ALA A CA 1
ATOM 1375 C C . ALA A 1 213 ? 5.139 -5.973 -6.623 1.00 41.00 193 ALA A C 1
ATOM 1376 O O . ALA A 1 213 ? 4.031 -6.313 -7.039 1.00 41.59 193 ALA A O 1
ATOM 1378 N N . LYS A 1 214 ? 5.863 -6.713 -5.779 1.00 41.73 194 LYS A N 1
ATOM 1379 C CA . LYS A 1 214 ? 5.397 -7.970 -5.223 1.00 42.70 194 LYS A CA 1
ATOM 1380 C C . LYS A 1 214 ? 5.048 -7.764 -3.726 1.00 42.84 194 LYS A C 1
ATOM 1381 O O . LYS A 1 214 ? 5.895 -7.310 -2.952 1.00 41.61 194 LYS A O 1
ATOM 1387 N N . VAL A 1 215 ? 3.813 -8.108 -3.326 1.00 43.46 195 VAL A N 1
ATOM 1388 C CA . VAL A 1 215 ? 3.419 -8.013 -1.925 1.00 44.44 195 VAL A CA 1
ATOM 1389 C C . VAL A 1 215 ? 3.857 -9.324 -1.279 1.00 44.79 195 VAL A C 1
ATOM 1390 O O . VAL A 1 215 ? 3.379 -10.372 -1.679 1.00 45.53 195 VAL A O 1
ATOM 1394 N N . MET A 1 216 ? 4.802 -9.282 -0.336 1.00 44.15 196 MET A N 1
ATOM 1395 C CA . MET A 1 216 ? 5.302 -10.495 0.287 1.00 44.16 196 MET A CA 1
ATOM 1396 C C . MET A 1 216 ? 4.419 -10.948 1.425 1.00 44.48 196 MET A C 1
ATOM 1397 O O . MET A 1 216 ? 4.124 -10.177 2.340 1.00 44.44 196 MET A O 1
ATOM 1402 N N . PRO A 1 217 ? 3.948 -12.207 1.372 1.00 44.53 197 PRO A N 1
ATOM 1403 C CA . PRO A 1 217 ? 3.020 -12.674 2.407 1.00 43.93 197 PRO A CA 1
ATOM 1404 C C . PRO A 1 217 ? 3.670 -13.294 3.638 1.00 42.73 197 PRO A C 1
ATOM 1405 O O . PRO A 1 217 ? 2.968 -13.546 4.612 1.00 43.10 197 PRO A O 1
ATOM 1409 N N . GLU A 1 218 ? 4.980 -13.581 3.604 1.00 41.24 198 GLU A N 1
ATOM 1410 C CA . GLU A 1 218 ? 5.630 -14.295 4.695 1.00 40.61 198 GLU A CA 1
ATOM 1411 C C . GLU A 1 218 ? 6.324 -13.433 5.729 1.00 40.15 198 GLU A C 1
ATOM 1412 O O . GLU A 1 218 ? 6.881 -13.989 6.670 1.00 39.89 198 GLU A O 1
ATOM 1418 N N . TRP A 1 219 ? 6.344 -12.099 5.552 1.00 39.79 199 TRP A N 1
ATOM 1419 C CA . TRP A 1 219 ? 7.031 -11.216 6.485 1.00 39.04 199 TRP A CA 1
ATOM 1420 C C . TRP A 1 219 ? 6.083 -10.436 7.367 1.00 37.23 199 TRP A C 1
ATOM 1421 O O . TRP A 1 219 ? 5.057 -9.970 6.904 1.00 36.91 199 TRP A O 1
ATOM 1432 N N . ARG A 1 220 ? 6.445 -10.282 8.642 1.00 36.15 200 ARG A N 1
ATOM 1433 C CA . ARG A 1 220 ? 5.703 -9.521 9.635 1.00 35.74 200 ARG A CA 1
ATOM 1434 C C . ARG A 1 220 ? 6.652 -8.530 10.292 1.00 34.38 200 ARG A C 1
ATOM 1435 O O . ARG A 1 220 ? 7.777 -8.880 10.538 1.00 34.25 200 ARG A O 1
ATOM 1443 N N . ILE A 1 221 ? 6.221 -7.294 10.539 1.00 33.44 201 ILE A N 1
ATOM 1444 C CA . ILE A 1 221 ? 7.056 -6.306 11.194 1.00 32.32 201 ILE A CA 1
ATOM 1445 C C . ILE A 1 221 ? 6.939 -6.469 12.704 1.00 31.45 201 ILE A C 1
ATOM 1446 O O . ILE A 1 221 ? 5.834 -6.624 13.208 1.00 31.69 201 ILE A O 1
ATOM 1451 N N . CYS A 1 222 ? 8.064 -6.423 13.425 1.00 30.69 202 CYS A N 1
ATOM 1452 C CA . CYS A 1 222 ? 8.119 -6.424 14.891 1.00 30.87 202 CYS A CA 1
ATOM 1453 C C . CYS A 1 222 ? 8.549 -5.032 15.322 1.00 30.53 202 CYS A C 1
ATOM 1454 O O . CYS A 1 222 ? 9.463 -4.465 14.730 1.00 29.92 202 CYS A O 1
ATOM 1457 N N . ARG A 1 223 ? 7.920 -4.487 16.361 1.00 30.82 203 ARG A N 1
ATOM 1458 C CA . ARG A 1 223 ? 8.239 -3.148 16.816 1.00 31.41 203 ARG A CA 1
ATOM 1459 C C . ARG A 1 223 ? 8.411 -3.112 18.295 1.00 31.28 203 ARG A C 1
ATOM 1460 O O . ARG A 1 223 ? 7.538 -3.559 19.005 1.00 31.58 203 ARG A O 1
ATOM 1468 N N . LEU A 1 224 ? 9.529 -2.574 18.753 1.00 30.91 204 LEU A N 1
ATOM 1469 C CA . LEU A 1 224 ? 9.819 -2.367 20.153 1.00 31.89 204 LEU A CA 1
ATOM 1470 C C . LEU A 1 224 ? 9.800 -0.839 20.313 1.00 32.61 204 LEU A C 1
ATOM 1471 O O . LEU A 1 224 ? 10.522 -0.129 19.614 1.00 31.59 204 LEU A O 1
ATOM 1476 N N . THR A 1 225 ? 8.891 -0.329 21.143 1.00 33.86 205 THR A N 1
ATOM 1477 C CA . THR A 1 225 ? 8.698 1.112 21.313 1.00 36.22 205 THR A CA 1
ATOM 1478 C C . THR A 1 225 ? 8.078 1.420 22.695 1.00 38.79 205 THR A C 1
ATOM 1479 O O . THR A 1 225 ? 7.797 0.497 23.467 1.00 39.04 205 THR A O 1
ATOM 1483 N N . GLY A 1 226 ? 7.908 2.707 23.014 1.00 40.01 206 GLY A N 1
ATOM 1484 C CA . GLY A 1 226 ? 7.296 3.146 24.252 1.00 41.26 206 GLY A CA 1
ATOM 1485 C C . GLY A 1 226 ? 7.983 2.600 25.476 1.00 42.71 206 GLY A C 1
ATOM 1486 O O . GLY A 1 226 ? 9.217 2.599 25.550 1.00 42.92 206 GLY A O 1
ATOM 1487 N N . GLU A 1 227 ? 7.182 2.084 26.404 1.00 43.61 207 GLU A N 1
ATOM 1488 C CA . GLU A 1 227 ? 7.642 1.524 27.657 1.00 45.74 207 GLU A CA 1
ATOM 1489 C C . GLU A 1 227 ? 8.519 0.306 27.472 1.00 45.47 207 GLU A C 1
ATOM 1490 O O . GLU A 1 227 ? 9.517 0.180 28.172 1.00 45.44 207 GLU A O 1
ATOM 1496 N N . ALA A 1 228 ? 8.145 -0.599 26.555 1.00 44.85 208 ALA A N 1
ATOM 1497 C CA . ALA A 1 228 ? 8.893 -1.842 26.309 1.00 44.52 208 ALA A CA 1
ATOM 1498 C C . ALA A 1 228 ? 10.326 -1.590 25.827 1.00 42.98 208 ALA A C 1
ATOM 1499 O O . ALA A 1 228 ? 11.233 -2.305 26.239 1.00 42.65 208 ALA A O 1
ATOM 1501 N N . LEU A 1 229 ? 10.521 -0.565 24.980 1.00 42.11 209 LEU A N 1
ATOM 1502 C CA . LEU A 1 229 ? 11.822 -0.157 24.460 1.00 42.51 209 LEU A CA 1
ATOM 1503 C C . LEU A 1 229 ? 12.671 0.376 25.620 1.00 43.77 209 LEU A C 1
ATOM 1504 O O . LEU A 1 229 ? 13.810 -0.048 25.803 1.00 42.95 209 LEU A O 1
ATOM 1509 N N . GLU A 1 230 ? 12.079 1.239 26.457 1.00 45.34 210 GLU A N 1
ATOM 1510 C CA . GLU A 1 230 ? 12.774 1.784 27.611 1.00 47.22 210 GLU A CA 1
ATOM 1511 C C . GLU A 1 230 ? 13.110 0.696 28.633 1.00 47.99 210 GLU A C 1
ATOM 1512 O O . GLU A 1 230 ? 14.173 0.729 29.256 1.00 48.71 210 GLU A O 1
ATOM 1518 N N . ALA A 1 231 ? 12.246 -0.307 28.766 1.00 48.19 211 ALA A N 1
ATOM 1519 C CA . ALA A 1 231 ? 12.460 -1.416 29.696 1.00 48.71 211 ALA A CA 1
ATOM 1520 C C . ALA A 1 231 ? 13.474 -2.444 29.180 1.00 49.75 211 ALA A C 1
ATOM 1521 O O . ALA A 1 231 ? 14.038 -3.178 29.983 1.00 50.13 211 ALA A O 1
ATOM 1523 N N . CYS A 1 232 ? 13.672 -2.535 27.850 1.00 50.15 212 CYS A N 1
ATOM 1524 C CA . CYS A 1 232 ? 14.618 -3.477 27.249 1.00 51.29 212 CYS A CA 1
ATOM 1525 C C . CYS A 1 232 ? 16.053 -3.082 27.593 1.00 52.97 212 CYS A C 1
ATOM 1526 O O . CYS A 1 232 ? 16.543 -2.073 27.080 1.00 53.31 212 CYS A O 1
ATOM 1529 N N . ALA A 1 233 ? 16.735 -3.866 28.444 1.00 53.92 213 ALA A N 1
ATOM 1530 C CA . ALA A 1 233 ? 18.106 -3.533 28.844 1.00 55.38 213 ALA A CA 1
ATOM 1531 C C . ALA A 1 233 ? 19.016 -4.751 28.995 1.00 57.29 213 ALA A C 1
ATOM 1532 O O . ALA A 1 233 ? 18.543 -5.862 29.268 1.00 57.88 213 ALA A O 1
ATOM 1534 N N . LEU A 1 234 ? 20.330 -4.546 28.825 1.00 57.88 214 LEU A N 1
ATOM 1535 C CA . LEU A 1 234 ? 21.289 -5.630 28.977 1.00 59.00 214 LEU A CA 1
ATOM 1536 C C . LEU A 1 234 ? 21.402 -6.017 30.454 1.00 60.09 214 LEU A C 1
ATOM 1537 O O . LEU A 1 234 ? 21.305 -7.227 30.765 1.00 60.03 214 LEU A O 1
ATOM 1543 N N . ALA B 1 22 ? 34.287 -28.758 24.553 1.00 57.52 2 ALA B N 1
ATOM 1544 C CA . ALA B 1 22 ? 35.689 -28.343 24.659 1.00 57.96 2 ALA B CA 1
ATOM 1545 C C . ALA B 1 22 ? 35.805 -27.015 25.437 1.00 57.65 2 ALA B C 1
ATOM 1546 O O . ALA B 1 22 ? 36.532 -26.972 26.434 1.00 58.57 2 ALA B O 1
ATOM 1548 N N . MET B 1 23 ? 35.062 -25.961 25.020 1.00 56.06 3 MET B N 1
ATOM 1549 C CA . MET B 1 23 ? 35.033 -24.662 25.697 1.00 55.45 3 MET B CA 1
ATOM 1550 C C . MET B 1 23 ? 34.025 -24.792 26.847 1.00 53.11 3 MET B C 1
ATOM 1551 O O . MET B 1 23 ? 32.880 -25.170 26.611 1.00 52.84 3 MET B O 1
ATOM 1556 N N . GLU B 1 24 ? 34.457 -24.556 28.090 1.00 51.51 4 GLU B N 1
ATOM 1557 C CA . GLU B 1 24 ? 33.583 -24.703 29.251 1.00 50.30 4 GLU B CA 1
ATOM 1558 C C . GLU B 1 24 ? 33.613 -23.473 30.186 1.00 48.20 4 GLU B C 1
ATOM 1559 O O . GLU B 1 24 ? 34.449 -22.585 30.023 1.00 48.12 4 GLU B O 1
ATOM 1565 N N . GLY B 1 25 ? 32.704 -23.466 31.168 1.00 46.24 5 GLY B N 1
ATOM 1566 C CA . GLY B 1 25 ? 32.600 -22.444 32.193 1.00 44.64 5 GLY B CA 1
ATOM 1567 C C . GLY B 1 25 ? 32.067 -21.122 31.689 1.00 42.58 5 GLY B C 1
ATOM 1568 O O . GLY B 1 25 ? 30.915 -21.023 31.274 1.00 42.27 5 GLY B O 1
ATOM 1569 N N . THR B 1 26 ? 32.913 -20.104 31.700 1.00 40.86 6 THR B N 1
ATOM 1570 C CA . THR B 1 26 ? 32.515 -18.762 31.295 1.00 39.75 6 THR B CA 1
ATOM 1571 C C . THR B 1 26 ? 33.384 -18.225 30.169 1.00 38.47 6 THR B C 1
ATOM 1572 O O . THR B 1 26 ? 34.611 -18.365 30.201 1.00 39.71 6 THR B O 1
ATOM 1576 N N . LEU B 1 27 ? 32.761 -17.540 29.236 1.00 35.63 7 LEU B N 1
ATOM 1577 C CA . LEU B 1 27 ? 33.479 -16.827 28.202 1.00 34.47 7 LEU B CA 1
ATOM 1578 C C . LEU B 1 27 ? 33.267 -15.303 28.361 1.00 31.86 7 LEU B C 1
ATOM 1579 O O . LEU B 1 27 ? 32.357 -14.871 29.057 1.00 31.01 7 LEU B O 1
ATOM 1584 N N . THR B 1 28 ? 34.087 -14.502 27.691 1.00 30.13 8 THR B N 1
ATOM 1585 C CA . THR B 1 28 ? 33.924 -13.058 27.664 1.00 29.38 8 THR B CA 1
ATOM 1586 C C . THR B 1 28 ? 33.399 -12.737 26.269 1.00 29.02 8 THR B C 1
ATOM 1587 O O . THR B 1 28 ? 34.045 -13.085 25.267 1.00 28.59 8 THR B O 1
ATOM 1591 N N . ALA B 1 29 ? 32.221 -12.102 26.196 1.00 28.31 9 ALA B N 1
ATOM 1592 C CA . ALA B 1 29 ? 31.582 -11.762 24.932 1.00 27.78 9 ALA B CA 1
ATOM 1593 C C . ALA B 1 29 ? 31.757 -10.286 24.680 1.00 28.07 9 ALA B C 1
ATOM 1594 O O . ALA B 1 29 ? 31.549 -9.480 25.583 1.00 28.61 9 ALA B O 1
ATOM 1596 N N . THR B 1 30 ? 32.191 -9.932 23.480 1.00 27.17 10 THR B N 1
ATOM 1597 C CA . THR B 1 30 ? 32.398 -8.555 23.095 1.00 27.57 10 THR B CA 1
ATOM 1598 C C . THR B 1 30 ? 31.576 -8.226 21.876 1.00 26.92 10 THR B C 1
ATOM 1599 O O . THR B 1 30 ? 31.560 -9.002 20.930 1.00 27.10 10 THR B O 1
ATOM 1603 N N . VAL B 1 31 ? 30.848 -7.108 21.923 1.00 26.00 11 VAL B N 1
ATOM 1604 C CA . VAL B 1 31 ? 30.062 -6.571 20.816 1.00 25.25 11 VAL B CA 1
ATOM 1605 C C . VAL B 1 31 ? 30.729 -5.263 20.497 1.00 24.57 11 VAL B C 1
ATOM 1606 O O . VAL B 1 31 ? 30.901 -4.423 21.375 1.00 23.74 11 VAL B O 1
ATOM 1610 N N . ARG B 1 32 ? 31.182 -5.120 19.274 1.00 24.76 12 ARG B N 1
ATOM 1611 C CA . ARG B 1 32 ? 31.884 -3.920 18.853 1.00 25.17 12 ARG B CA 1
ATOM 1612 C C . ARG B 1 32 ? 31.472 -3.541 17.436 1.00 26.03 12 ARG B C 1
ATOM 1613 O O . ARG B 1 32 ? 30.992 -4.381 16.725 1.00 25.73 12 ARG B O 1
ATOM 1621 N N . LEU B 1 33 ? 31.712 -2.309 17.026 1.00 26.85 13 LEU B N 1
ATOM 1622 C CA . LEU B 1 33 ? 31.433 -1.848 15.683 1.00 28.41 13 LEU B CA 1
ATOM 1623 C C . LEU B 1 33 ? 32.368 -2.564 14.719 1.00 27.69 13 LEU B C 1
ATOM 1624 O O . LEU B 1 33 ? 33.568 -2.727 14.987 1.00 27.13 13 LEU B O 1
ATOM 1629 N N . ALA B 1 34 ? 31.810 -2.995 13.604 1.00 27.01 14 ALA B N 1
ATOM 1630 C CA . ALA B 1 34 ? 32.593 -3.583 12.552 1.00 27.36 14 ALA B CA 1
ATOM 1631 C C . ALA B 1 34 ? 33.378 -2.481 11.868 1.00 28.59 14 ALA B C 1
ATOM 1632 O O . ALA B 1 34 ? 32.858 -1.380 11.691 1.00 29.03 14 ALA B O 1
ATOM 1634 N N . THR B 1 35 ? 34.611 -2.775 11.453 1.00 28.91 15 THR B N 1
ATOM 1635 C CA . THR B 1 35 ? 35.380 -1.846 10.622 1.00 30.50 15 THR B CA 1
ATOM 1636 C C . THR B 1 35 ? 35.552 -2.535 9.259 1.00 30.65 15 THR B C 1
ATOM 1637 O O . THR B 1 35 ? 35.295 -3.746 9.159 1.00 29.85 15 THR B O 1
ATOM 1641 N N . PRO B 1 36 ? 36.099 -1.848 8.236 1.00 31.22 16 PRO B N 1
ATOM 1642 C CA . PRO B 1 36 ? 36.337 -2.533 6.948 1.00 31.64 16 PRO B CA 1
ATOM 1643 C C . PRO B 1 36 ? 37.190 -3.809 7.052 1.00 32.69 16 PRO B C 1
ATOM 1644 O O . PRO B 1 36 ? 37.072 -4.662 6.191 1.00 33.07 16 PRO B O 1
ATOM 1648 N N . ALA B 1 37 ? 38.012 -3.976 8.125 1.00 32.43 17 ALA B N 1
ATOM 1649 C CA . ALA B 1 37 ? 38.796 -5.192 8.326 1.00 32.52 17 ALA B CA 1
ATOM 1650 C C . ALA B 1 37 ? 37.932 -6.441 8.661 1.00 33.14 17 ALA B C 1
ATOM 1651 O O . ALA B 1 37 ? 38.428 -7.568 8.564 1.00 33.21 17 ALA B O 1
ATOM 1653 N N . ASP B 1 38 ? 36.639 -6.242 9.019 1.00 32.46 18 ASP B N 1
ATOM 1654 C CA . ASP B 1 38 ? 35.700 -7.340 9.296 1.00 31.69 18 ASP B CA 1
ATOM 1655 C C . ASP B 1 38 ? 34.965 -7.868 8.074 1.00 31.55 18 ASP B C 1
ATOM 1656 O O . ASP B 1 38 ? 34.298 -8.894 8.171 1.00 31.25 18 ASP B O 1
ATOM 1661 N N . ALA B 1 39 ? 35.109 -7.216 6.920 1.00 31.92 19 ALA B N 1
ATOM 1662 C CA . ALA B 1 39 ? 34.453 -7.655 5.694 1.00 32.80 19 ALA B CA 1
ATOM 1663 C C . ALA B 1 39 ? 34.634 -9.160 5.368 1.00 34.38 19 ALA B C 1
ATOM 1664 O O . ALA B 1 39 ? 33.637 -9.764 5.000 1.00 35.28 19 ALA B O 1
ATOM 1666 N N . PRO B 1 40 ? 35.822 -9.805 5.526 1.00 34.98 20 PRO B N 1
ATOM 1667 C CA . PRO B 1 40 ? 35.908 -11.245 5.212 1.00 35.33 20 PRO B CA 1
ATOM 1668 C C . PRO B 1 40 ? 35.073 -12.112 6.145 1.00 35.61 20 PRO B C 1
ATOM 1669 O O . PRO B 1 40 ? 34.508 -13.115 5.702 1.00 36.19 20 PRO B O 1
ATOM 1673 N N . SER B 1 41 ? 34.981 -11.738 7.424 1.00 35.34 21 SER B N 1
ATOM 1674 C CA . SER B 1 41 ? 34.170 -12.513 8.365 1.00 35.48 21 SER B CA 1
ATOM 1675 C C . SER B 1 41 ? 32.688 -12.254 8.133 1.00 33.57 21 SER B C 1
ATOM 1676 O O . SER B 1 41 ? 31.904 -13.204 8.176 1.00 34.08 21 SER B O 1
ATOM 1679 N N . ILE B 1 42 ? 32.308 -10.987 7.862 1.00 31.35 22 ILE B N 1
ATOM 1680 C CA . ILE B 1 42 ? 30.934 -10.585 7.586 1.00 30.81 22 ILE B CA 1
ATOM 1681 C C . ILE B 1 42 ? 30.400 -11.306 6.345 1.00 30.49 22 ILE B C 1
ATOM 1682 O O . ILE B 1 42 ? 29.272 -11.774 6.369 1.00 29.99 22 ILE B O 1
ATOM 1687 N N . ALA B 1 43 ? 31.210 -11.420 5.286 1.00 30.51 23 ALA B N 1
ATOM 1688 C CA . ALA B 1 43 ? 30.794 -12.140 4.071 1.00 31.78 23 ALA B CA 1
ATOM 1689 C C . ALA B 1 43 ? 30.600 -13.646 4.387 1.00 33.97 23 ALA B C 1
ATOM 1690 O O . ALA B 1 43 ? 29.607 -14.217 3.963 1.00 34.94 23 ALA B O 1
ATOM 1692 N N . LYS B 1 44 ? 31.508 -14.265 5.170 1.00 34.72 24 LYS B N 1
ATOM 1693 C CA . LYS B 1 44 ? 31.398 -15.675 5.590 1.00 36.01 24 LYS B CA 1
ATOM 1694 C C . LYS B 1 44 ? 30.122 -15.872 6.425 1.00 35.87 24 LYS B C 1
ATOM 1695 O O . LYS B 1 44 ? 29.406 -16.845 6.229 1.00 37.23 24 LYS B O 1
ATOM 1701 N N . LEU B 1 45 ? 29.838 -14.950 7.349 1.00 34.46 25 LEU B N 1
ATOM 1702 C CA . LEU B 1 45 ? 28.669 -15.017 8.23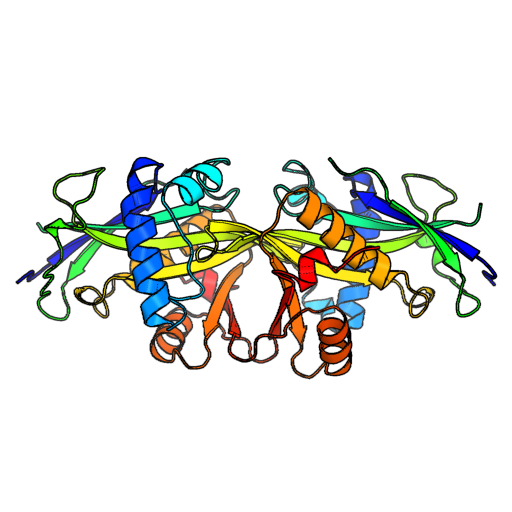4 1.00 32.49 25 LEU B CA 1
ATOM 1703 C C . LEU B 1 45 ? 27.378 -14.793 7.447 1.00 31.88 25 LEU B C 1
ATOM 1704 O O . LEU B 1 45 ? 26.368 -15.414 7.761 1.00 32.38 25 LEU B O 1
ATOM 1709 N N . ILE B 1 46 ? 27.406 -13.928 6.418 1.00 31.12 26 ILE B N 1
ATOM 1710 C CA . ILE B 1 46 ? 26.232 -13.720 5.560 1.00 31.15 26 ILE B CA 1
ATOM 1711 C C . ILE B 1 46 ? 25.970 -14.976 4.717 1.00 33.34 26 ILE B C 1
ATOM 1712 O O . ILE B 1 46 ? 24.820 -15.351 4.541 1.00 33.93 26 ILE B O 1
ATOM 1717 N N . ARG B 1 47 ? 27.019 -15.663 4.269 1.00 35.07 27 ARG B N 1
ATOM 1718 C CA . ARG B 1 47 ? 26.852 -16.906 3.498 1.00 37.46 27 ARG B CA 1
ATOM 1719 C C . ARG B 1 47 ? 26.249 -17.994 4.385 1.00 38.55 27 ARG B C 1
ATOM 1720 O O . ARG B 1 47 ? 25.389 -18.747 3.945 1.00 39.03 27 ARG B O 1
ATOM 1728 N N . GLU B 1 48 ? 26.695 -18.068 5.642 1.00 38.33 28 GLU B N 1
ATOM 1729 C CA . GLU B 1 48 ? 26.185 -19.035 6.601 1.00 38.03 28 GLU B CA 1
ATOM 1730 C C . GLU B 1 48 ? 24.710 -18.750 6.871 1.00 38.84 28 GLU B C 1
ATOM 1731 O O . GLU B 1 48 ? 23.917 -19.682 6.921 1.00 39.37 28 GLU B O 1
ATOM 1737 N N . LEU B 1 49 ? 24.342 -17.460 7.030 1.00 38.78 29 LEU B N 1
ATOM 1738 C CA . LEU B 1 49 ? 22.969 -17.031 7.273 1.00 39.38 29 LEU B CA 1
ATOM 1739 C C . LEU B 1 49 ? 22.085 -17.407 6.094 1.00 41.36 29 LEU B C 1
ATOM 1740 O O . LEU B 1 49 ? 21.038 -18.027 6.297 1.00 41.80 29 LEU B O 1
ATOM 1745 N N . ALA B 1 50 ? 22.524 -17.110 4.860 1.00 42.24 30 ALA B N 1
ATOM 1746 C CA . ALA B 1 50 ? 21.766 -17.468 3.655 1.00 44.32 30 ALA B CA 1
ATOM 1747 C C . ALA B 1 50 ? 21.600 -18.976 3.578 1.00 46.64 30 ALA B C 1
ATOM 1748 O O . ALA B 1 50 ? 20.500 -19.428 3.340 1.00 47.54 30 ALA B O 1
ATOM 1750 N N . ASP B 1 51 ? 22.655 -19.741 3.908 1.00 47.92 31 ASP B N 1
ATOM 1751 C CA . ASP B 1 51 ? 22.656 -21.209 3.968 1.00 49.56 31 ASP B CA 1
ATOM 1752 C C . ASP B 1 51 ? 21.636 -21.722 4.978 1.00 50.27 31 ASP B C 1
ATOM 1753 O O . ASP B 1 51 ? 20.990 -22.737 4.733 1.00 50.75 31 ASP B O 1
ATOM 1758 N N . PHE B 1 52 ? 21.505 -21.038 6.110 1.00 50.43 32 PHE B N 1
ATOM 1759 C CA . PHE B 1 52 ? 20.564 -21.399 7.171 1.00 51.33 32 PHE B CA 1
ATOM 1760 C C . PHE B 1 52 ? 19.131 -21.190 6.680 1.00 52.60 32 PHE B C 1
ATOM 1761 O O . PHE B 1 52 ? 18.272 -22.037 6.905 1.00 52.42 32 PHE B O 1
ATOM 1769 N N . GLU B 1 53 ? 18.870 -20.037 6.052 1.00 53.59 33 GLU B N 1
ATOM 1770 C CA . GLU B 1 53 ? 17.546 -19.714 5.522 1.00 54.74 33 GLU B CA 1
ATOM 1771 C C . GLU B 1 53 ? 17.276 -20.356 4.154 1.00 56.12 33 GLU B C 1
ATOM 1772 O O . GLU B 1 53 ? 16.210 -20.143 3.591 1.00 56.50 33 GLU B O 1
ATOM 1778 N N . GLU B 1 54 ? 18.252 -21.115 3.626 1.00 57.07 34 GLU B N 1
ATOM 1779 C CA . GLU B 1 54 ? 18.278 -21.842 2.368 1.00 58.22 34 GLU B CA 1
ATOM 1780 C C . GLU B 1 54 ? 17.994 -20.957 1.189 1.00 59.20 34 GLU B C 1
ATOM 1781 O O . GLU B 1 54 ? 17.258 -21.340 0.282 1.00 59.60 34 GLU B O 1
ATOM 1787 N N . LEU B 1 55 ? 18.626 -19.778 1.188 1.00 59.47 35 LEU B N 1
ATOM 1788 C CA . LEU B 1 55 ? 18.535 -18.778 0.124 1.00 60.09 35 LEU B CA 1
ATOM 1789 C C . LEU B 1 55 ? 19.929 -18.444 -0.447 1.00 60.69 35 LEU B C 1
ATOM 1790 O O . LEU B 1 55 ? 20.120 -17.349 -0.974 1.00 60.91 35 LEU B O 1
ATOM 1795 N N . SER B 1 56 ? 20.894 -19.384 -0.360 1.00 60.94 36 SER B N 1
ATOM 1796 C CA . SER B 1 56 ? 22.275 -19.175 -0.804 1.00 62.06 36 SER B CA 1
ATOM 1797 C C . SER B 1 56 ? 22.433 -18.771 -2.276 1.00 62.76 36 SER B C 1
ATOM 1798 O O . SER B 1 56 ? 23.354 -18.016 -2.605 1.00 63.13 36 SER B O 1
ATOM 1801 N N . HIS B 1 57 ? 21.539 -19.249 -3.157 1.00 62.44 37 HIS B N 1
ATOM 1802 C CA . HIS B 1 57 ? 21.587 -18.892 -4.574 1.00 62.46 37 HIS B CA 1
ATOM 1803 C C . HIS B 1 57 ? 21.207 -17.409 -4.755 1.00 61.35 37 HIS B C 1
ATOM 1804 O O . HIS B 1 57 ? 21.806 -16.720 -5.568 1.00 61.81 37 HIS B O 1
ATOM 1811 N N . ALA B 1 58 ? 20.266 -16.901 -3.952 1.00 60.07 38 ALA B N 1
ATOM 1812 C CA . ALA B 1 58 ? 19.898 -15.478 -3.983 1.00 59.28 38 ALA B CA 1
ATOM 1813 C C . ALA B 1 58 ? 20.910 -14.571 -3.222 1.00 57.23 38 ALA B C 1
ATOM 1814 O O . ALA B 1 58 ? 20.689 -13.366 -3.110 1.00 57.32 38 ALA B O 1
ATOM 1816 N N . CYS B 1 59 ? 21.988 -15.159 -2.680 1.00 55.17 39 CYS B N 1
ATOM 1817 C CA . CYS B 1 59 ? 23.017 -14.475 -1.917 1.00 53.55 39 CYS B CA 1
ATOM 1818 C C . CYS B 1 59 ? 24.260 -14.266 -2.773 1.00 51.48 39 CYS B C 1
ATOM 1819 O O . CYS B 1 59 ? 24.946 -15.227 -3.119 1.00 51.66 39 CYS B O 1
ATOM 1822 N N . VAL B 1 60 ? 24.535 -13.009 -3.125 1.00 49.16 40 VAL B N 1
ATOM 1823 C CA . VAL B 1 60 ? 25.643 -12.629 -3.994 1.00 47.58 40 VAL B CA 1
ATOM 1824 C C . VAL B 1 60 ? 26.709 -11.777 -3.286 1.00 46.03 40 VAL B C 1
ATOM 1825 O O . VAL B 1 60 ? 27.471 -11.074 -3.951 1.00 45.83 40 VAL B O 1
ATOM 1829 N N . VAL B 1 61 ? 26.763 -11.840 -1.949 1.00 44.27 41 VAL B N 1
ATOM 1830 C CA . VAL B 1 61 ? 27.701 -11.071 -1.148 1.00 43.27 41 VAL B CA 1
ATOM 1831 C C . VAL B 1 61 ? 29.152 -11.439 -1.436 1.00 42.60 41 VAL B C 1
ATOM 1832 O O . VAL B 1 61 ? 29.500 -12.608 -1.544 1.00 43.30 41 VAL B O 1
ATOM 1836 N N . THR B 1 62 ? 29.993 -10.426 -1.585 1.00 41.13 42 THR B N 1
ATOM 1837 C CA . THR B 1 62 ? 31.440 -10.561 -1.737 1.00 40.12 42 THR B CA 1
ATOM 1838 C C . THR B 1 62 ? 32.064 -9.496 -0.831 1.00 39.65 42 THR B C 1
ATOM 1839 O O . THR B 1 62 ? 31.360 -8.553 -0.451 1.00 40.14 42 THR B O 1
ATOM 1843 N N . GLU B 1 63 ? 33.372 -9.602 -0.506 1.00 38.69 43 GLU B N 1
ATOM 1844 C CA . GLU B 1 63 ? 34.018 -8.572 0.306 1.00 38.48 43 GLU B CA 1
ATOM 1845 C C . GLU B 1 63 ? 34.026 -7.237 -0.438 1.00 38.00 43 GLU B C 1
ATOM 1846 O O . GLU B 1 63 ? 33.799 -6.211 0.181 1.00 38.41 43 GLU B O 1
ATOM 1852 N N . GLU B 1 64 ? 34.229 -7.253 -1.763 1.00 36.99 44 GLU B N 1
ATOM 1853 C CA . GLU B 1 64 ? 34.233 -6.048 -2.600 1.00 37.10 44 GLU B CA 1
ATOM 1854 C C . GLU B 1 64 ? 32.900 -5.287 -2.521 1.00 35.76 44 GLU B C 1
ATOM 1855 O O . GLU B 1 64 ? 32.893 -4.055 -2.377 1.00 34.92 44 GLU B O 1
ATOM 1861 N N . LYS B 1 65 ? 31.771 -6.032 -2.561 1.00 34.67 45 LYS B N 1
ATOM 1862 C CA . LYS B 1 65 ? 30.445 -5.445 -2.411 1.00 33.68 45 LYS B CA 1
ATOM 1863 C C . LYS B 1 65 ? 30.312 -4.790 -1.049 1.00 32.49 45 LYS B C 1
ATOM 1864 O O . LYS B 1 65 ? 29.828 -3.662 -0.966 1.00 32.96 45 LYS B O 1
ATOM 1870 N N . LEU B 1 66 ? 30.809 -5.447 0.001 1.00 31.39 46 LEU B N 1
ATOM 1871 C CA . LEU B 1 66 ? 30.785 -4.884 1.355 1.00 30.77 46 LEU B CA 1
ATOM 1872 C C . LEU B 1 66 ? 31.603 -3.602 1.406 1.00 31.67 46 LEU B C 1
ATOM 1873 O O . LEU B 1 66 ? 31.115 -2.610 1.938 1.00 31.53 46 LEU B O 1
ATOM 1878 N N . HIS B 1 67 ? 32.821 -3.604 0.796 1.00 32.24 47 HIS B N 1
ATOM 1879 C CA . HIS B 1 67 ? 33.672 -2.429 0.751 1.00 33.71 47 HIS B CA 1
ATOM 1880 C C . HIS B 1 67 ? 33.017 -1.289 -0.021 1.00 35.35 47 HIS B C 1
ATOM 1881 O O . HIS B 1 67 ? 33.230 -0.140 0.331 1.00 35.73 47 HIS B O 1
ATOM 1888 N N . SER B 1 68 ? 32.187 -1.592 -1.033 1.00 36.38 48 SER B N 1
ATOM 1889 C CA . SER B 1 68 ? 31.499 -0.573 -1.833 1.00 37.69 48 SER B CA 1
ATOM 1890 C C . SER B 1 68 ? 30.220 -0.059 -1.183 1.00 37.53 48 SER B C 1
ATOM 1891 O O . SER B 1 68 ? 29.731 0.991 -1.603 1.00 37.87 48 SER B O 1
ATOM 1894 N N . SER B 1 69 ? 29.627 -0.802 -0.225 1.00 36.33 49 SER B N 1
ATOM 1895 C CA . SER B 1 69 ? 28.337 -0.389 0.331 1.00 35.46 49 SER B CA 1
ATOM 1896 C C . SER B 1 69 ? 28.346 -0.003 1.812 1.00 35.25 49 SER B C 1
ATOM 1897 O O . SER B 1 69 ? 27.480 0.751 2.260 1.00 35.06 49 SER B O 1
ATOM 1900 N N . LEU B 1 70 ? 29.343 -0.478 2.561 1.00 34.48 50 LEU B N 1
ATOM 1901 C CA . LEU B 1 70 ? 29.443 -0.230 3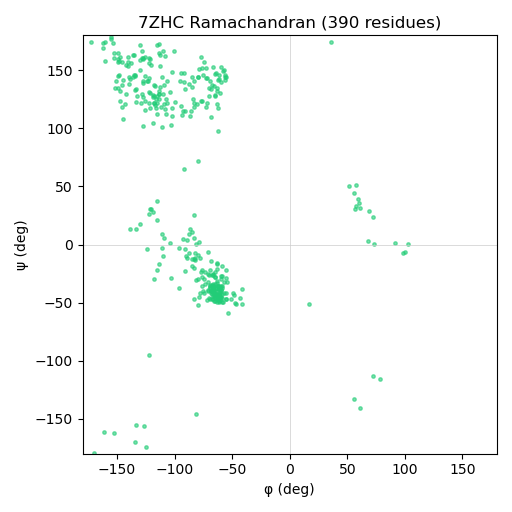.997 1.00 33.53 50 LEU B CA 1
ATOM 1902 C C . LEU B 1 70 ? 30.591 0.695 4.325 1.00 34.02 50 LEU B C 1
ATOM 1903 O O . LEU B 1 70 ? 31.457 0.918 3.488 1.00 34.95 50 LEU B O 1
ATOM 1908 N N . TRP B 1 71 ? 30.623 1.213 5.566 1.00 33.97 51 TRP B N 1
ATOM 1909 C CA . TRP B 1 71 ? 31.701 2.073 6.069 1.00 33.93 51 TRP B CA 1
ATOM 1910 C C . TRP B 1 71 ? 31.903 3.332 5.232 1.00 37.01 51 TRP B C 1
ATOM 1911 O O . TRP B 1 71 ? 33.029 3.806 5.073 1.00 37.25 51 TRP B O 1
ATOM 1922 N N . LYS B 1 72 ? 30.800 3.853 4.681 1.00 38.98 52 LYS B N 1
ATOM 1923 C CA . LYS B 1 72 ? 30.791 5.060 3.859 1.00 40.64 52 LYS B CA 1
ATOM 1924 C C . LYS B 1 72 ? 30.272 6.267 4.651 1.00 42.51 52 LYS B C 1
ATOM 1925 O O . LYS B 1 72 ? 30.652 7.394 4.358 1.00 44.04 52 LYS B O 1
ATOM 1931 N N . LEU B 1 73 ? 29.404 6.039 5.638 1.00 42.23 53 LEU B N 1
ATOM 1932 C CA . LEU B 1 73 ? 28.811 7.087 6.462 1.00 42.41 53 LEU B CA 1
ATOM 1933 C C . LEU B 1 73 ? 29.144 6.837 7.940 1.00 42.30 53 LEU B C 1
ATOM 1934 O O . LEU B 1 73 ? 29.439 5.703 8.309 1.00 41.95 53 LEU B O 1
ATOM 1939 N N . PRO B 1 74 ? 29.074 7.854 8.831 1.00 42.46 54 PRO B N 1
ATOM 1940 C CA . PRO B 1 74 ? 29.378 7.605 10.254 1.00 42.62 54 PRO B CA 1
ATOM 1941 C C . PRO B 1 74 ? 28.510 6.511 10.840 1.00 42.48 54 PRO B C 1
ATOM 1942 O O . PRO B 1 74 ? 27.362 6.331 10.418 1.00 43.09 54 PRO B O 1
ATOM 1946 N N . PRO B 1 75 ? 29.060 5.692 11.742 1.00 41.76 55 PRO B N 1
ATOM 1947 C CA . PRO B 1 75 ? 28.257 4.587 12.312 1.00 40.98 55 PRO B CA 1
ATOM 1948 C C . PRO B 1 75 ? 26.966 5.095 12.957 1.00 40.37 55 PRO B C 1
ATOM 1949 O O . PRO B 1 75 ? 26.939 6.223 13.463 1.00 40.12 55 PRO B O 1
ATOM 1953 N N . PHE B 1 76 ? 25.882 4.302 12.867 1.00 39.78 56 PHE B N 1
ATOM 1954 C CA . PHE B 1 76 ? 24.550 4.684 13.375 1.00 39.61 56 PHE B CA 1
ATOM 1955 C C . PHE B 1 76 ? 23.847 5.759 12.485 1.00 38.77 56 PHE B C 1
ATOM 1956 O O . PHE B 1 76 ? 22.715 6.140 12.772 1.00 39.08 56 PHE B O 1
ATOM 1964 N N . GLN B 1 77 ? 24.494 6.194 11.382 1.00 37.26 57 GLN B N 1
ATOM 1965 C CA . GLN B 1 77 ? 23.918 7.155 10.438 1.00 37.17 57 GLN B CA 1
ATOM 1966 C C . GLN B 1 77 ? 23.580 6.553 9.078 1.00 36.29 57 GLN B C 1
ATOM 1967 O O . GLN B 1 77 ? 23.095 7.274 8.219 1.00 37.89 57 GLN B O 1
ATOM 1973 N N . GLY B 1 78 ? 23.887 5.278 8.884 1.00 33.60 58 GLY B N 1
ATOM 1974 C CA . GLY B 1 78 ? 23.645 4.494 7.683 1.00 32.02 58 GLY B CA 1
ATOM 1975 C C . GLY B 1 78 ? 23.721 3.013 8.032 1.00 30.77 58 GLY B C 1
ATOM 1976 O O . GLY B 1 78 ? 23.680 2.644 9.214 1.00 30.86 58 GLY B O 1
ATOM 1977 N N . PRO B 1 79 ? 23.899 2.131 7.041 1.00 29.35 59 PRO B N 1
ATOM 1978 C CA . PRO B 1 79 ? 23.996 0.689 7.353 1.00 28.38 59 PRO B CA 1
ATOM 1979 C C . PRO B 1 79 ? 25.219 0.400 8.233 1.00 27.91 59 PRO B C 1
ATOM 1980 O O . PRO B 1 79 ? 26.343 0.740 7.882 1.00 28.45 59 PRO B O 1
ATOM 1984 N N . THR B 1 80 ? 24.980 -0.160 9.405 1.00 26.26 60 THR B N 1
ATOM 1985 C CA . THR B 1 80 ? 26.023 -0.381 10.403 1.00 25.82 60 THR B CA 1
ATOM 1986 C C . THR B 1 80 ? 26.024 -1.829 10.851 1.00 24.88 60 THR B C 1
ATOM 1987 O O . THR B 1 80 ? 24.968 -2.428 10.971 1.00 27.00 60 THR B O 1
ATOM 1991 N N . VAL B 1 81 ? 27.191 -2.408 11.046 1.00 22.98 61 VAL B N 1
ATOM 1992 C CA . VAL B 1 81 ? 27.323 -3.784 11.494 1.00 22.66 61 VAL B CA 1
ATOM 1993 C C . VAL B 1 81 ? 28.018 -3.785 12.866 1.00 22.84 61 VAL B C 1
ATOM 1994 O O . VAL B 1 81 ? 28.962 -3.038 13.050 1.00 22.23 61 VAL B O 1
ATOM 1998 N N . LEU B 1 82 ? 27.540 -4.594 13.822 1.00 22.51 62 LEU B N 1
ATOM 1999 C CA . LEU B 1 82 ? 28.246 -4.783 15.082 1.00 23.12 62 LEU B CA 1
ATOM 2000 C C . LEU B 1 82 ? 28.710 -6.249 15.021 1.00 23.91 62 LEU B C 1
ATOM 2001 O O . LEU B 1 82 ? 27.944 -7.141 14.611 1.00 23.81 62 LEU B O 1
ATOM 2006 N N . MET B 1 83 ? 29.965 -6.504 15.405 1.00 23.50 63 MET B N 1
ATOM 2007 C CA . MET B 1 83 ? 30.498 -7.856 15.420 1.00 23.77 63 MET B CA 1
ATOM 2008 C C . MET B 1 83 ? 30.323 -8.405 16.806 1.00 24.18 63 MET B C 1
ATOM 2009 O O . MET B 1 83 ? 30.494 -7.672 17.767 1.00 24.64 63 MET B O 1
ATOM 2014 N N . LEU B 1 84 ? 30.098 -9.706 16.921 1.00 23.76 64 LEU B N 1
ATOM 2015 C CA . LEU B 1 84 ? 30.037 -10.367 18.211 1.00 24.87 64 LEU B CA 1
ATOM 2016 C C . LEU B 1 84 ? 31.178 -11.404 18.235 1.00 24.61 64 LEU B C 1
ATOM 2017 O O . LEU B 1 84 ? 31.310 -12.255 17.335 1.00 22.63 64 LEU B O 1
ATOM 2022 N N . GLU B 1 85 ? 32.056 -11.265 19.219 1.00 25.17 65 GLU B N 1
ATOM 2023 C CA . GLU B 1 85 ? 33.175 -12.188 19.360 1.00 26.48 65 GLU B CA 1
ATOM 2024 C C . GLU B 1 85 ? 33.293 -12.716 20.770 1.00 27.39 65 GLU B C 1
ATOM 2025 O O . GLU B 1 85 ? 32.701 -12.143 21.679 1.00 27.37 65 GLU B O 1
ATOM 2031 N N . VAL B 1 86 ? 33.972 -13.865 20.944 1.00 28.48 66 VAL B N 1
ATOM 2032 C CA . VAL B 1 86 ? 34.168 -14.465 22.266 1.00 30.92 66 VAL B CA 1
ATOM 2033 C C . VAL B 1 86 ? 35.663 -14.773 22.532 1.00 33.47 66 VAL B C 1
ATOM 2034 O O . VAL B 1 86 ? 36.483 -14.835 21.615 1.00 32.65 66 VAL B O 1
ATOM 2038 N N . CYS B 1 87 ? 36.010 -14.917 23.809 1.00 36.30 67 CYS B N 1
ATOM 2039 C CA . CYS B 1 87 ? 37.347 -15.282 24.278 1.00 39.11 67 CYS B CA 1
ATOM 2040 C C . CYS B 1 87 ? 37.223 -15.824 25.707 1.00 41.34 67 CYS B C 1
ATOM 2041 O O . CYS B 1 87 ? 36.156 -15.750 26.315 1.00 40.96 67 CYS B O 1
ATOM 2044 N N . GLN B 1 88 ? 38.322 -16.317 26.262 1.00 43.84 68 GLN B N 1
ATOM 2045 C CA . GLN B 1 88 ? 38.357 -16.754 27.656 1.00 46.16 68 GLN B CA 1
ATOM 2046 C C . GLN B 1 88 ? 39.506 -16.015 28.302 1.00 48.59 68 GLN B C 1
ATOM 2047 O O . GLN B 1 88 ? 40.644 -16.123 27.843 1.00 49.51 68 GLN B O 1
ATOM 2053 N N . GLN B 1 89 ? 39.195 -15.163 29.281 1.00 49.59 69 GLN B N 1
ATOM 2054 C CA . GLN B 1 89 ? 40.200 -14.329 29.924 1.00 50.42 69 GLN B CA 1
ATOM 2055 C C . GLN B 1 89 ? 40.954 -15.100 30.990 1.00 51.79 69 GLN B C 1
ATOM 2056 O O . GLN B 1 89 ? 40.401 -15.321 32.062 1.00 52.73 69 GLN B O 1
ATOM 2062 N N . VAL B 1 106 ? 29.024 7.874 19.435 1.00 55.94 86 VAL B N 1
ATOM 2063 C CA . VAL B 1 106 ? 29.896 6.751 19.091 1.00 55.92 86 VAL B CA 1
ATOM 2064 C C . VAL B 1 106 ? 29.485 5.450 19.840 1.00 54.59 86 VAL B C 1
ATOM 2065 O O . VAL B 1 106 ? 28.556 5.459 20.659 1.00 55.01 86 VAL B O 1
ATOM 2069 N N . PHE B 1 107 ? 30.136 4.327 19.509 1.00 52.37 87 PHE B N 1
ATOM 2070 C CA . PHE B 1 107 ? 29.850 3.067 20.148 1.00 50.32 87 PHE B CA 1
ATOM 2071 C C . PHE B 1 107 ? 31.080 2.587 20.881 1.00 47.75 87 PHE B C 1
ATOM 2072 O O . PHE B 1 107 ? 32.121 2.349 20.261 1.00 48.45 87 PHE B O 1
ATOM 2080 N N . GLU B 1 108 ? 30.957 2.415 22.189 1.00 44.68 88 GLU B N 1
ATOM 2081 C CA . GLU B 1 108 ? 32.033 1.822 22.966 1.00 42.37 88 GL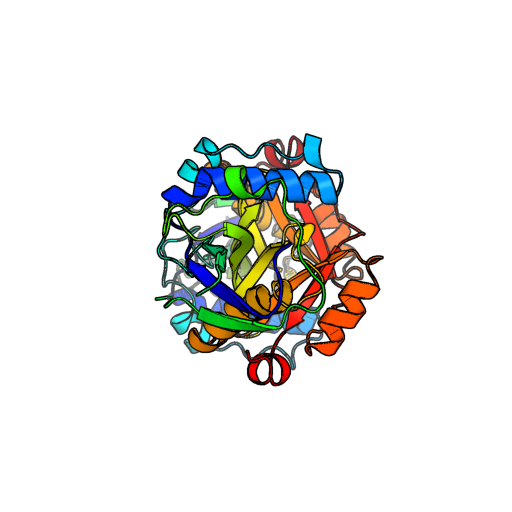U B CA 1
ATOM 2082 C C . GLU B 1 108 ? 31.714 0.320 23.088 1.00 37.74 88 GLU B C 1
ATOM 2083 O O . GLU B 1 108 ? 30.538 -0.044 23.183 1.00 36.67 88 GLU B O 1
ATOM 2089 N N . PRO B 1 109 ? 32.718 -0.572 22.997 1.00 35.02 89 PRO B N 1
ATOM 2090 C CA . PRO B 1 109 ? 32.409 -2.022 23.038 1.00 33.62 89 PRO B CA 1
ATOM 2091 C C . PRO B 1 109 ? 31.712 -2.499 24.300 1.00 32.13 89 PRO B C 1
ATOM 2092 O O . PRO B 1 109 ? 32.032 -2.076 25.400 1.00 31.52 89 PRO B O 1
ATOM 2096 N N . ILE B 1 110 ? 30.767 -3.390 24.122 1.00 31.07 90 ILE B N 1
ATOM 2097 C CA . ILE B 1 110 ? 30.046 -4.005 25.216 1.00 30.48 90 ILE B CA 1
ATOM 2098 C C . ILE B 1 110 ? 30.766 -5.295 25.520 1.00 29.60 90 ILE B C 1
ATOM 2099 O O . ILE B 1 110 ? 30.926 -6.147 24.635 1.00 28.86 90 ILE B O 1
ATOM 2104 N N . VAL B 1 111 ? 31.280 -5.407 26.742 1.00 28.96 91 VAL B N 1
ATOM 2105 C CA . VAL B 1 111 ? 32.000 -6.604 27.146 1.00 29.44 91 VAL B CA 1
ATOM 2106 C C . VAL B 1 111 ? 31.242 -7.229 28.309 1.00 29.20 91 VAL B C 1
ATOM 2107 O O . VAL B 1 111 ? 30.989 -6.553 29.302 1.00 27.32 91 VAL B O 1
ATOM 2111 N N . ARG B 1 112 ? 30.817 -8.476 28.158 1.00 30.52 92 ARG B N 1
ATOM 2112 C CA . ARG B 1 112 ? 30.036 -9.149 29.198 1.00 32.61 92 ARG B CA 1
ATOM 2113 C C . ARG B 1 112 ? 30.549 -10.541 29.440 1.00 33.95 92 ARG B C 1
ATOM 2114 O O . ARG B 1 112 ? 30.900 -11.232 28.494 1.00 34.57 92 ARG B O 1
ATOM 2122 N N . SER B 1 113 ? 30.483 -11.008 30.681 1.00 34.55 93 SER B N 1
ATOM 2123 C CA . SER B 1 113 ? 30.809 -12.391 30.981 1.00 35.20 93 SER B CA 1
ATOM 2124 C C . SER B 1 113 ? 29.561 -13.231 30.691 1.00 35.81 93 SER B C 1
ATOM 2125 O O . SER B 1 113 ? 28.443 -12.784 30.955 1.00 36.17 93 SER B O 1
ATOM 2128 N N . VAL B 1 114 ? 29.739 -14.433 30.120 1.00 35.27 94 VAL B N 1
ATOM 2129 C CA . VAL B 1 114 ? 28.619 -15.295 29.799 1.00 35.36 94 VAL B CA 1
ATOM 2130 C C . VAL B 1 114 ? 28.847 -16.684 30.356 1.00 36.51 94 VAL B C 1
ATOM 2131 O O . VAL B 1 114 ? 29.828 -17.349 29.988 1.00 36.50 94 VAL B O 1
ATOM 2135 N N . VAL B 1 115 ? 27.923 -17.147 31.203 1.00 36.77 95 VAL B N 1
ATOM 2136 C CA . VAL B 1 115 ? 28.002 -18.502 31.707 1.00 37.74 95 VAL B CA 1
ATOM 2137 C C . VAL B 1 115 ? 27.543 -19.453 30.607 1.00 38.23 95 VAL B C 1
ATOM 2138 O O . VAL B 1 115 ? 26.449 -19.276 30.060 1.00 38.26 95 VAL B O 1
ATOM 2142 N N . LEU B 1 116 ? 28.391 -20.422 30.230 1.00 38.54 96 LEU B N 1
ATOM 2143 C CA . LEU B 1 116 ? 28.016 -21.370 29.172 1.00 39.64 96 LEU B CA 1
ATOM 2144 C C . LEU B 1 116 ? 26.961 -22.342 29.630 1.00 39.39 96 LEU B C 1
ATOM 2145 O O . LEU B 1 116 ? 27.149 -23.036 30.617 1.00 38.54 96 LEU B O 1
ATOM 2150 N N . LYS B 1 117 ? 25.833 -22.359 28.934 1.00 40.54 97 LYS B N 1
ATOM 2151 C CA . LYS B 1 117 ? 24.767 -23.302 29.250 1.00 42.26 97 LYS B CA 1
ATOM 2152 C C . LYS B 1 117 ? 25.179 -24.730 28.867 1.00 43.61 97 LYS B C 1
ATOM 2153 O O . LYS B 1 117 ? 24.703 -25.676 29.465 1.00 44.44 97 LYS B O 1
ATOM 2159 N N . ASN B 1 118 ? 26.067 -24.896 27.896 1.00 44.06 98 ASN B N 1
ATOM 2160 C CA . ASN B 1 118 ? 26.551 -26.203 27.470 1.00 45.36 98 ASN B CA 1
ATOM 2161 C C . ASN B 1 118 ? 28.022 -26.072 27.048 1.00 45.38 98 ASN B C 1
ATOM 2162 O O . ASN B 1 118 ? 28.429 -24.996 26.606 1.00 45.67 98 ASN B O 1
ATOM 2167 N N . PRO B 1 119 ? 28.813 -27.164 27.062 1.00 45.31 99 PRO B N 1
ATOM 2168 C CA . PRO B 1 119 ? 30.177 -27.084 26.497 1.00 45.28 99 PRO B CA 1
ATOM 2169 C C . PRO B 1 119 ? 30.106 -26.726 25.000 1.00 45.31 99 PRO B C 1
ATOM 2170 O O . PRO B 1 119 ? 29.157 -27.110 24.323 1.00 45.22 99 PRO B O 1
ATOM 2174 N N . ILE B 1 120 ? 31.076 -25.972 24.496 1.00 45.32 100 ILE B N 1
ATOM 2175 C CA . ILE B 1 120 ? 31.069 -25.563 23.099 1.00 45.81 100 ILE B CA 1
ATOM 2176 C C . ILE B 1 120 ? 32.196 -26.187 22.328 1.00 47.60 100 ILE B C 1
ATOM 2177 O O . ILE B 1 120 ? 33.353 -26.028 22.699 1.00 47.74 100 ILE B O 1
ATOM 2182 N N . ASP B 1 121 ? 31.864 -26.867 21.231 1.00 49.12 101 ASP B N 1
ATOM 2183 C CA . ASP B 1 121 ? 32.877 -27.412 20.361 1.00 51.00 101 ASP B CA 1
ATOM 2184 C C . ASP B 1 121 ? 32.771 -26.700 19.035 1.00 51.67 101 ASP B C 1
ATOM 2185 O O . ASP B 1 121 ? 31.800 -26.884 18.296 1.00 52.31 101 ASP B O 1
ATOM 2190 N N . ASP B 1 122 ? 33.784 -25.906 18.726 1.00 51.20 102 ASP B N 1
ATOM 2191 C CA . ASP B 1 122 ? 33.808 -25.131 17.507 1.00 51.13 102 ASP B CA 1
ATOM 2192 C C . ASP B 1 122 ? 34.990 -25.540 16.626 1.00 52.28 102 ASP B C 1
ATOM 2193 O O . ASP B 1 122 ? 36.136 -25.196 16.907 1.00 52.69 102 ASP B O 1
ATOM 2198 N N . SER B 1 123 ? 34.706 -26.294 15.563 1.00 52.75 103 SER B N 1
ATOM 2199 C CA . SER B 1 123 ? 35.741 -26.741 14.631 1.00 53.56 103 SER B CA 1
ATOM 2200 C C . SER B 1 123 ? 36.096 -25.707 13.563 1.00 53.96 103 SER B C 1
ATOM 2201 O O . SER B 1 123 ? 37.093 -25.877 12.860 1.00 54.48 103 SER B O 1
ATOM 2204 N N . ALA B 1 124 ? 35.279 -24.645 13.432 1.00 53.34 104 ALA B N 1
ATOM 2205 C CA . ALA B 1 124 ? 35.510 -23.542 12.515 1.00 53.46 104 ALA B CA 1
ATOM 2206 C C . ALA B 1 124 ? 36.287 -22.383 13.175 1.00 53.89 104 ALA B C 1
ATOM 2207 O O . ALA B 1 124 ? 36.439 -21.341 12.547 1.00 54.36 104 ALA B O 1
ATOM 2209 N N . ARG B 1 125 ? 36.740 -22.548 14.435 1.00 53.61 105 ARG B N 1
ATOM 2210 C CA . ARG B 1 125 ? 37.441 -21.561 15.242 1.00 53.82 105 ARG B CA 1
ATOM 2211 C C . ARG B 1 125 ? 38.577 -20.855 14.504 1.00 53.37 105 ARG B C 1
ATOM 2212 O O . ARG B 1 125 ? 38.605 -19.625 14.474 1.00 54.00 105 ARG B O 1
ATOM 2220 N N . GLU B 1 126 ? 39.474 -21.619 13.859 1.00 52.21 106 GLU B N 1
ATOM 2221 C CA . GLU B 1 126 ? 40.614 -21.069 13.122 1.00 51.75 106 GLU B CA 1
ATOM 2222 C C . GLU B 1 126 ? 40.197 -20.234 11.905 1.00 50.93 106 GLU B C 1
ATOM 2223 O O . GLU B 1 126 ? 40.906 -19.301 11.536 1.00 51.87 106 GLU B O 1
ATOM 2229 N N . GLY B 1 127 ? 39.039 -20.535 11.325 1.00 48.97 107 G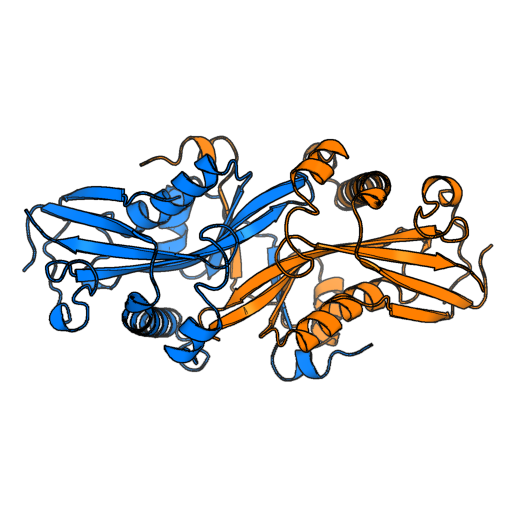LY B N 1
ATOM 2230 C CA . GLY B 1 127 ? 38.512 -19.780 10.197 1.00 47.40 107 GLY B CA 1
ATOM 2231 C C . GLY B 1 127 ? 37.787 -18.501 10.593 1.00 46.08 107 GLY B C 1
ATOM 2232 O O . GLY B 1 127 ? 37.491 -17.658 9.743 1.00 45.52 107 GLY B O 1
ATOM 2233 N N . PHE B 1 128 ? 37.511 -18.328 11.884 1.00 45.03 108 PHE B N 1
ATOM 2234 C CA . PHE B 1 128 ? 36.823 -17.152 12.386 1.00 44.50 108 PHE B CA 1
ATOM 2235 C C . PHE B 1 128 ? 37.639 -16.376 13.403 1.00 45.67 108 PHE B C 1
ATOM 2236 O O . PHE B 1 128 ? 37.066 -15.742 14.273 1.00 46.09 108 PHE B O 1
ATOM 2244 N N . ARG B 1 129 ? 38.973 -16.405 13.297 1.00 46.16 109 ARG B N 1
ATOM 2245 C CA . ARG B 1 129 ? 39.836 -15.637 14.183 1.00 47.62 109 ARG B CA 1
ATOM 2246 C C . ARG B 1 129 ? 39.580 -14.138 13.940 1.00 47.83 109 ARG B C 1
ATOM 2247 O O . ARG B 1 129 ? 39.512 -13.708 12.800 1.00 47.65 109 ARG B O 1
ATOM 2255 N N . SER B 1 130 ? 39.331 -13.386 14.996 1.00 48.29 110 SER B N 1
ATOM 2256 C CA . SER B 1 130 ? 39.023 -11.967 14.899 1.00 49.72 110 SER B CA 1
ATOM 2257 C C . SER B 1 130 ? 40.245 -11.153 14.524 1.00 51.80 110 SER B C 1
ATOM 2258 O O . SER B 1 130 ? 41.332 -11.404 15.041 1.00 51.15 110 SER B O 1
ATOM 2261 N N . PRO B 1 131 ? 40.062 -10.104 13.699 1.00 53.79 111 PRO B N 1
ATOM 2262 C CA . PRO B 1 131 ? 41.205 -9.238 13.379 1.00 55.60 111 PRO B CA 1
ATOM 2263 C C . PRO B 1 131 ? 41.591 -8.372 14.583 1.00 58.22 111 PRO B C 1
ATOM 2264 O O . PRO B 1 131 ? 42.757 -8.366 14.981 1.00 59.11 111 PRO B O 1
ATOM 2268 N N . SER B 1 132 ? 40.599 -7.725 15.233 1.00 59.34 112 SER B N 1
ATOM 2269 C CA . SER B 1 132 ? 40.770 -6.855 16.402 1.00 60.73 112 SER B CA 1
ATOM 2270 C C . SER B 1 132 ? 41.732 -7.439 17.440 1.00 61.53 112 SER B C 1
ATOM 2271 O O . SER B 1 132 ? 42.612 -6.738 17.932 1.00 62.18 112 SER B O 1
ATOM 2274 N N . THR B 1 133 ? 41.564 -8.728 17.760 1.00 61.36 113 THR B N 1
ATOM 2275 C CA . THR B 1 133 ? 42.419 -9.424 18.716 1.00 61.87 113 THR B CA 1
ATOM 2276 C C . THR B 1 133 ? 42.536 -10.880 18.286 1.00 60.81 113 THR B C 1
ATOM 2277 O O . THR B 1 133 ? 41.524 -11.564 18.152 1.00 61.01 113 THR B O 1
ATOM 2281 N N . GLY B 1 134 ? 43.765 -11.339 18.085 1.00 59.40 114 GLY B N 1
ATOM 2282 C CA . GLY B 1 134 ? 44.053 -12.699 17.643 1.00 58.08 114 GLY B CA 1
ATOM 2283 C C . GLY B 1 134 ? 43.460 -13.800 18.499 1.00 55.75 114 GLY B C 1
ATOM 2284 O O . GLY B 1 134 ? 43.098 -14.851 17.966 1.00 56.56 114 GLY B O 1
ATOM 2285 N N . THR B 1 135 ? 43.327 -13.559 19.822 1.00 52.39 115 THR B N 1
ATOM 2286 C CA . THR B 1 135 ? 42.732 -14.522 20.758 1.00 49.90 115 THR B CA 1
ATOM 2287 C C . THR B 1 135 ? 41.188 -14.496 20.811 1.00 45.80 115 THR B C 1
ATOM 2288 O O . THR B 1 135 ? 40.596 -15.162 21.666 1.00 45.62 115 THR B O 1
ATOM 2292 N N . HIS B 1 136 ? 40.546 -13.713 19.941 1.00 42.17 116 HIS B N 1
ATOM 2293 C CA . HIS B 1 136 ? 39.093 -13.642 19.905 1.00 39.73 116 HIS B CA 1
ATOM 2294 C C . HIS B 1 136 ? 38.540 -14.459 18.745 1.00 36.10 116 HIS B C 1
ATOM 2295 O O . HIS B 1 136 ? 39.166 -14.534 17.679 1.00 34.61 116 HIS B O 1
ATOM 2302 N N . THR B 1 137 ? 37.342 -15.019 18.936 1.00 34.20 117 THR B N 1
ATOM 2303 C CA . THR B 1 137 ? 36.662 -15.769 17.888 1.00 33.46 117 THR B CA 1
ATOM 2304 C C . THR B 1 137 ? 35.379 -15.080 17.496 1.00 31.85 117 THR B C 1
ATOM 2305 O O . THR B 1 137 ? 34.492 -14.899 18.329 1.00 31.56 117 THR B O 1
ATOM 2309 N N . THR B 1 138 ? 35.232 -14.792 16.214 1.00 30.98 118 THR B N 1
ATOM 2310 C CA . THR B 1 138 ? 34.031 -14.180 15.682 1.00 30.60 118 THR B CA 1
ATOM 2311 C C . THR B 1 138 ? 32.926 -15.191 15.665 1.00 30.90 118 THR B C 1
ATOM 2312 O O . THR B 1 138 ? 33.035 -16.218 15.003 1.00 31.34 118 THR B O 1
ATOM 2316 N N . VAL B 1 139 ? 31.858 -14.916 16.405 1.00 30.63 119 VAL B N 1
ATOM 2317 C CA . VAL B 1 139 ? 30.734 -15.826 16.472 1.00 30.51 119 VAL B CA 1
ATOM 2318 C C . VAL B 1 139 ? 29.474 -15.256 15.844 1.00 30.16 119 VAL B C 1
ATOM 2319 O O . VAL B 1 139 ? 28.594 -16.046 15.539 1.00 30.87 119 VAL B O 1
ATOM 2323 N N . GLY B 1 140 ? 29.388 -13.935 15.617 1.00 28.65 120 GLY B N 1
ATOM 2324 C CA . GLY B 1 140 ? 28.202 -13.382 14.976 1.00 27.82 120 GLY B CA 1
ATOM 2325 C C . GLY B 1 140 ? 28.235 -11.932 14.536 1.00 26.23 120 GLY B C 1
ATOM 2326 O O . GLY B 1 140 ? 29.231 -11.225 14.712 1.00 25.09 120 GLY B O 1
ATOM 2327 N N . PHE B 1 141 ? 27.112 -11.481 13.975 1.00 25.01 121 PHE B N 1
ATOM 2328 C CA . PHE B 1 141 ? 27.006 -10.099 13.539 1.00 24.59 121 PHE B CA 1
ATOM 2329 C C . PHE B 1 141 ? 25.540 -9.616 13.563 1.00 24.27 121 PHE B C 1
ATOM 2330 O O . PHE B 1 141 ? 24.611 -10.411 13.660 1.00 24.83 121 PHE B O 1
ATOM 2338 N N . VAL B 1 142 ? 25.355 -8.308 13.494 1.00 23.66 122 VAL B N 1
ATOM 2339 C CA . VAL B 1 142 ? 24.046 -7.714 13.395 1.00 24.06 122 VAL B CA 1
ATOM 2340 C C . VAL B 1 142 ? 24.164 -6.544 12.462 1.00 24.80 122 VAL B C 1
ATOM 2341 O O . VAL B 1 142 ? 25.094 -5.797 12.586 1.00 25.59 122 VAL B O 1
ATOM 2345 N N . LEU B 1 143 ? 23.300 -6.439 11.462 1.00 25.03 123 LEU B N 1
ATOM 2346 C CA . LEU B 1 143 ? 23.312 -5.311 10.541 1.00 25.27 123 LEU B CA 1
ATOM 2347 C C . LEU B 1 143 ? 22.034 -4.536 10.753 1.00 24.71 123 LEU B C 1
ATOM 2348 O O . LEU B 1 143 ? 20.949 -5.129 10.733 1.00 24.09 123 LEU B O 1
ATOM 2353 N N . PHE B 1 144 ? 22.160 -3.205 10.930 1.00 24.60 124 PHE B N 1
ATOM 2354 C CA . PHE B 1 144 ? 21.017 -2.347 11.134 1.00 25.51 124 PHE B CA 1
ATOM 2355 C C . PHE B 1 144 ? 21.235 -0.944 10.537 1.00 26.16 124 PHE B C 1
ATOM 2356 O O . PHE B 1 144 ? 22.358 -0.545 10.258 1.00 25.97 124 PHE B O 1
ATOM 2364 N N . PHE B 1 145 ? 20.150 -0.205 10.316 1.00 25.91 125 PHE B N 1
ATOM 2365 C CA . PHE B 1 145 ? 20.225 1.121 9.726 1.00 25.79 125 PHE B CA 1
ATOM 2366 C C . PHE B 1 145 ? 19.090 1.977 10.252 1.00 25.63 125 PHE B C 1
ATOM 2367 O O . PHE B 1 145 ? 18.097 1.452 10.765 1.00 24.29 125 PHE B O 1
ATOM 2375 N N . PRO B 1 146 ? 19.252 3.314 10.216 1.00 26.85 126 PRO B N 1
ATOM 2376 C CA . PRO B 1 146 ? 18.166 4.173 10.694 1.00 27.32 126 PRO B CA 1
ATOM 2377 C C . PRO B 1 146 ? 16.917 4.026 9.812 1.00 28.00 126 PRO B C 1
ATOM 2378 O O . PRO B 1 146 ? 16.998 3.751 8.625 1.00 28.45 126 PRO B O 1
ATOM 2382 N N . ASN B 1 147 ? 15.760 4.145 10.436 1.00 27.64 127 ASN B N 1
ATOM 2383 C CA . ASN B 1 147 ? 14.480 4.234 9.774 1.00 27.35 127 ASN B CA 1
ATOM 2384 C C . ASN B 1 147 ? 13.811 5.545 10.304 1.00 29.10 127 ASN B C 1
ATOM 2385 O O . ASN B 1 147 ? 14.442 6.305 11.049 1.00 29.79 127 ASN B O 1
ATOM 2390 N N . TYR B 1 148 ? 12.570 5.800 9.946 1.00 30.14 128 TYR B N 1
ATOM 2391 C CA . TYR B 1 148 ? 11.902 7.015 10.328 1.00 31.14 128 TYR B CA 1
ATOM 2392 C C . TYR B 1 148 ? 10.437 6.781 10.489 1.00 32.01 128 TYR B C 1
ATOM 2393 O O . TYR B 1 148 ? 9.831 6.163 9.639 1.00 32.24 128 TYR B O 1
ATOM 2402 N N . SER B 1 149 ? 9.853 7.295 11.560 1.00 32.38 129 SER B N 1
ATOM 2403 C CA . SER B 1 149 ? 8.414 7.208 11.766 1.00 33.60 129 SER B CA 1
ATOM 2404 C C . SER B 1 149 ? 7.836 8.607 11.565 1.00 35.82 129 SER B C 1
ATOM 2405 O O . SER B 1 149 ? 8.138 9.485 12.371 1.00 36.42 129 SER B O 1
ATOM 2408 N N . THR B 1 150 ? 6.973 8.815 10.561 1.00 37.20 130 THR B N 1
ATOM 2409 C CA . THR B 1 150 ? 6.336 10.123 10.377 1.00 39.05 130 THR B CA 1
ATOM 2410 C C . THR B 1 150 ? 5.292 10.428 11.446 1.00 39.95 130 THR B C 1
ATOM 2411 O O . THR B 1 150 ? 5.026 11.614 11.703 1.00 40.10 130 THR B O 1
ATOM 2415 N N . PHE B 1 151 ? 4.688 9.388 12.060 1.00 40.36 131 PHE B N 1
ATOM 2416 C CA . PHE B 1 151 ? 3.688 9.649 13.097 1.00 41.60 131 PHE B CA 1
ATOM 2417 C C . PHE B 1 151 ? 4.348 10.122 14.391 1.00 41.59 131 PHE B C 1
ATOM 2418 O O . PHE B 1 151 ? 3.765 10.934 15.092 1.00 42.41 131 PHE B O 1
ATOM 2426 N N . LEU B 1 152 ? 5.588 9.687 14.674 1.00 40.66 132 LEU B N 1
ATOM 2427 C CA . LEU B 1 152 ? 6.356 10.172 15.812 1.00 39.56 132 LEU B CA 1
ATOM 2428 C C . LEU B 1 152 ? 7.226 11.391 15.436 1.00 39.05 132 LEU B C 1
ATOM 2429 O O . LEU B 1 152 ? 7.669 12.102 16.324 1.00 39.11 132 LEU B O 1
ATOM 2434 N N . ALA B 1 153 ? 7.548 11.565 14.139 1.00 38.54 133 ALA B N 1
ATOM 2435 C CA . ALA B 1 153 ? 8.439 12.585 13.571 1.00 38.35 133 ALA B CA 1
ATOM 2436 C C . ALA B 1 153 ? 9.799 12.438 14.242 1.00 37.08 133 ALA B C 1
ATOM 2437 O O . ALA B 1 153 ? 10.343 13.397 14.784 1.00 37.79 133 ALA B O 1
ATOM 2439 N N . LYS B 1 154 ? 10.311 11.200 14.243 1.00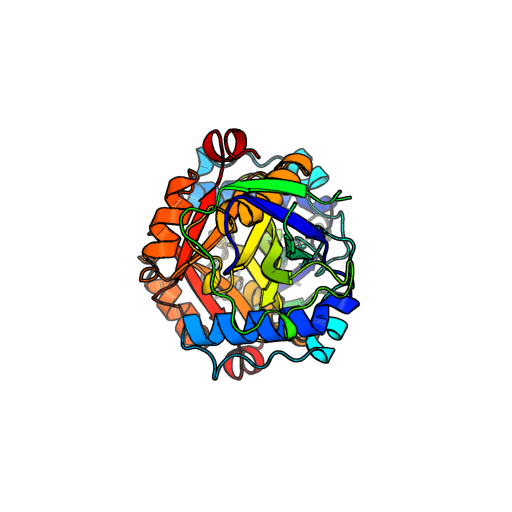 35.18 134 LYS B N 1
ATOM 2440 C CA . LYS B 1 154 ? 11.522 10.784 14.916 1.00 33.73 134 LYS B CA 1
ATOM 2441 C C . LYS B 1 154 ? 12.171 9.666 14.141 1.00 32.79 134 LYS B C 1
ATOM 2442 O O . LYS B 1 154 ? 11.486 8.744 13.676 1.00 32.92 134 LYS B O 1
ATOM 2448 N N . GLY B 1 155 ? 13.495 9.659 14.144 1.00 31.67 135 GLY B N 1
ATOM 2449 C CA . GLY B 1 155 ? 14.243 8.574 13.546 1.00 31.42 135 GLY B CA 1
ATOM 2450 C C . GLY B 1 155 ? 14.302 7.381 14.487 1.00 30.77 135 GLY B C 1
ATOM 2451 O O . GLY B 1 155 ? 14.362 7.539 15.703 1.00 31.36 135 GLY B O 1
ATOM 2452 N N . GLY B 1 156 ? 14.251 6.181 13.931 1.00 29.20 136 GLY B N 1
ATOM 2453 C CA . GLY B 1 156 ? 14.382 4.970 14.730 1.00 27.95 136 GLY B CA 1
ATOM 2454 C C . GLY B 1 156 ? 15.466 4.090 14.163 1.00 26.39 136 GLY B C 1
ATOM 2455 O O . GLY B 1 156 ? 16.318 4.571 13.400 1.00 26.45 136 GLY B O 1
ATOM 2456 N N . TYR B 1 157 ? 15.397 2.772 14.448 1.00 24.86 137 TYR B N 1
ATOM 2457 C CA . TYR B 1 157 ? 16.361 1.841 13.882 1.00 25.47 137 TYR B CA 1
ATOM 2458 C C . TYR B 1 157 ? 15.711 0.580 13.433 1.00 25.58 137 TYR B C 1
ATOM 2459 O O . TYR B 1 157 ? 14.786 0.098 14.074 1.00 25.87 137 TYR B O 1
ATOM 2468 N N . TYR B 1 158 ? 16.178 0.034 12.309 1.00 25.25 138 TYR B N 1
ATOM 2469 C CA . TYR B 1 158 ? 15.654 -1.213 11.792 1.00 24.40 138 TYR B CA 1
ATOM 2470 C C . TYR B 1 158 ? 16.793 -2.210 11.756 1.00 24.85 138 TYR B C 1
ATOM 2471 O O . TYR B 1 158 ? 17.821 -1.921 11.171 1.00 25.40 138 TYR B O 1
ATOM 2480 N N . ILE B 1 159 ? 16.603 -3.382 12.362 1.00 24.23 139 ILE B N 1
ATOM 2481 C CA . ILE B 1 159 ? 17.562 -4.476 12.361 1.00 23.99 139 ILE B CA 1
ATOM 2482 C C . ILE B 1 159 ? 17.240 -5.347 11.182 1.00 24.23 139 ILE B C 1
ATOM 2483 O O . ILE B 1 159 ? 16.143 -5.900 11.105 1.00 23.16 139 ILE B O 1
ATOM 2488 N N . GLU B 1 160 ? 18.162 -5.403 10.219 1.00 25.34 140 GLU B N 1
ATOM 2489 C CA . GLU B 1 160 ? 17.995 -6.169 8.995 1.00 26.80 140 GLU B CA 1
ATOM 2490 C C . GLU B 1 160 ? 18.356 -7.657 9.183 1.00 28.16 140 GLU B C 1
ATOM 2491 O O . GLU B 1 160 ? 17.584 -8.527 8.792 1.00 29.77 140 GLU B O 1
ATOM 2497 N N . ASP B 1 161 ? 19.490 -7.956 9.809 1.00 27.70 141 ASP B N 1
ATOM 2498 C CA . ASP B 1 161 ? 19.909 -9.341 10.028 1.00 28.07 141 ASP B CA 1
ATOM 2499 C C . ASP B 1 161 ? 20.681 -9.491 11.298 1.00 27.25 141 ASP B C 1
ATOM 2500 O O . ASP B 1 161 ? 21.384 -8.566 11.709 1.00 27.92 141 ASP B O 1
ATOM 2505 N N . LEU B 1 162 ? 20.517 -10.620 11.952 1.00 26.29 142 LEU B N 1
ATOM 2506 C CA . LEU B 1 162 ? 21.205 -10.874 13.223 1.00 27.36 142 LEU B CA 1
ATOM 2507 C C . LEU B 1 162 ? 21.501 -12.375 13.215 1.00 29.01 142 LEU B C 1
ATOM 2508 O O . LEU B 1 162 ? 20.587 -13.181 13.059 1.00 29.51 142 LEU B O 1
ATOM 2513 N N . TYR B 1 163 ? 22.786 -12.739 13.265 1.00 28.90 143 TYR B N 1
ATOM 2514 C CA . TYR B 1 163 ? 23.184 -14.121 13.140 1.00 28.53 143 TYR B CA 1
ATOM 2515 C C . TYR B 1 163 ? 24.254 -14.502 14.158 1.00 29.73 143 TYR B C 1
ATOM 2516 O O . TYR B 1 163 ? 25.148 -13.715 14.438 1.00 30.66 143 TYR B O 1
ATOM 2525 N N . VAL B 1 164 ? 24.186 -15.732 14.660 1.00 29.34 144 VAL B N 1
ATOM 2526 C CA . VAL B 1 164 ? 25.133 -16.330 15.596 1.00 30.21 144 VAL B CA 1
ATOM 2527 C C . VAL B 1 164 ? 25.456 -17.726 15.073 1.00 31.16 144 VAL B C 1
ATOM 2528 O O . VAL B 1 164 ? 24.538 -18.462 14.700 1.00 30.70 144 VAL B O 1
ATOM 2532 N N . ARG B 1 165 ? 26.735 -18.092 15.036 1.00 31.93 145 ARG B N 1
ATOM 2533 C CA . ARG B 1 165 ? 27.140 -19.397 14.536 1.00 33.00 145 ARG B CA 1
ATOM 2534 C C . ARG B 1 165 ? 26.578 -20.517 15.422 1.00 34.82 145 ARG B C 1
ATOM 2535 O O . ARG B 1 165 ? 26.424 -20.339 16.631 1.00 35.29 145 ARG B O 1
ATOM 2543 N N . LYS B 1 166 ? 26.269 -21.661 14.796 1.00 35.40 146 LYS B N 1
ATOM 2544 C CA . LYS B 1 166 ? 25.678 -22.847 15.408 1.00 35.97 146 LYS B CA 1
ATOM 2545 C C . LYS B 1 166 ? 26.337 -23.266 16.717 1.00 35.94 146 LYS B C 1
ATOM 2546 O O . LYS B 1 166 ? 25.609 -23.419 17.696 1.00 36.13 146 LYS B O 1
ATOM 2552 N N . PRO B 1 167 ? 27.679 -23.434 16.811 1.00 35.50 147 PRO B N 1
ATOM 2553 C CA . PRO B 1 167 ? 28.258 -23.861 18.093 1.00 35.18 147 PRO B CA 1
ATOM 2554 C C . PRO B 1 167 ? 27.986 -22.945 19.278 1.00 35.48 147 PRO B C 1
ATOM 2555 O O . PRO B 1 167 ? 28.166 -23.390 20.421 1.00 35.93 147 PRO B O 1
ATOM 2559 N N . TYR B 1 168 ? 27.588 -21.666 19.037 1.00 34.91 148 TYR B N 1
ATOM 2560 C CA . TYR B 1 168 ? 27.417 -20.670 20.119 1.00 34.93 148 TYR B CA 1
ATOM 2561 C C . TYR B 1 168 ? 26.000 -20.269 20.450 1.00 35.31 148 TYR B C 1
ATOM 2562 O O . TYR B 1 168 ? 25.801 -19.340 21.234 1.00 35.45 148 TYR B O 1
ATOM 2571 N N . ARG B 1 169 ? 25.024 -20.914 19.826 1.00 34.95 149 ARG B N 1
ATOM 2572 C CA . ARG B 1 169 ? 23.624 -20.627 20.058 1.00 35.35 149 ARG B CA 1
ATOM 2573 C C . ARG B 1 169 ? 23.156 -21.241 21.352 1.00 35.48 149 ARG B C 1
ATOM 2574 O O . ARG B 1 169 ? 23.804 -22.135 21.887 1.00 36.38 149 ARG B O 1
ATOM 2582 N N . GLY B 1 170 ? 22.039 -20.756 21.865 1.00 35.03 150 GLY B N 1
ATOM 2583 C CA . GLY B 1 170 ? 21.443 -21.296 23.078 1.00 35.31 150 GLY B CA 1
ATOM 2584 C C . GLY B 1 170 ? 22.206 -21.054 24.355 1.00 35.58 150 GLY B C 1
ATOM 2585 O O . GLY B 1 170 ? 22.102 -21.850 25.289 1.00 36.98 150 GLY B O 1
ATOM 2586 N N . THR B 1 171 ? 22.975 -19.957 24.426 1.00 34.69 151 THR B N 1
ATOM 2587 C CA . THR B 1 171 ? 23.676 -19.597 25.656 1.00 33.74 151 THR B CA 1
ATOM 2588 C C . THR B 1 171 ? 23.608 -18.076 25.943 1.00 33.29 151 THR B C 1
ATOM 2589 O O . THR B 1 171 ? 24.319 -17.602 26.811 1.00 33.39 151 THR B O 1
ATOM 2593 N N . GLY B 1 172 ? 22.739 -17.336 25.249 1.00 32.06 152 GLY B N 1
ATOM 2594 C CA . GLY B 1 172 ? 22.537 -15.927 25.543 1.00 30.94 152 GLY B CA 1
ATOM 2595 C C . GLY B 1 172 ? 23.229 -14.928 24.653 1.00 30.41 152 GLY B C 1
ATOM 2596 O O . GLY B 1 172 ? 22.983 -13.733 24.802 1.00 30.44 152 GLY B O 1
ATOM 2597 N N . LEU B 1 173 ? 24.092 -15.381 23.729 1.00 30.04 153 LEU B N 1
ATOM 2598 C CA . LEU B 1 173 ? 24.850 -14.444 22.892 1.00 30.44 153 LEU B CA 1
ATOM 2599 C C . LEU B 1 173 ? 23.987 -13.629 21.891 1.00 30.01 153 LEU B C 1
ATOM 2600 O O . LEU B 1 173 ? 24.180 -12.410 21.765 1.00 30.03 153 LEU B O 1
ATOM 2605 N N . GLY B 1 174 ? 23.031 -14.273 21.242 1.00 28.85 154 GLY B N 1
ATOM 2606 C CA . GLY B 1 174 ? 22.149 -13.577 20.311 1.00 29.48 154 GLY B CA 1
ATOM 2607 C C . GLY B 1 174 ? 21.315 -12.505 20.991 1.00 30.36 154 GLY B C 1
ATOM 2608 O O . GLY B 1 174 ? 21.114 -11.422 20.440 1.00 30.84 154 GLY B O 1
ATOM 2609 N N . THR B 1 175 ? 20.899 -12.756 22.241 1.00 30.39 155 THR B N 1
ATOM 2610 C CA . THR B 1 175 ? 20.168 -11.775 23.035 1.00 30.25 155 THR B CA 1
ATOM 2611 C C . THR B 1 175 ? 21.053 -10.555 23.324 1.00 29.11 155 THR B C 1
ATOM 2612 O O . THR B 1 175 ? 20.587 -9.427 23.239 1.00 27.99 155 THR B O 1
ATOM 2616 N N . ILE B 1 176 ? 22.333 -10.786 23.683 1.00 29.25 156 ILE B N 1
ATOM 2617 C CA . ILE B 1 176 ? 23.285 -9.708 23.955 1.00 29.09 156 ILE B CA 1
ATOM 2618 C C . ILE B 1 176 ? 23.481 -8.852 22.699 1.00 28.39 156 ILE B C 1
ATOM 2619 O O . ILE B 1 176 ? 23.542 -7.618 22.789 1.00 28.83 156 ILE B O 1
ATOM 2624 N N . LEU B 1 177 ? 23.574 -9.495 21.548 1.00 26.74 157 LEU B N 1
ATOM 2625 C CA . LEU B 1 177 ? 23.739 -8.785 20.290 1.00 27.74 157 LEU B CA 1
ATOM 2626 C C . LEU B 1 177 ? 22.551 -7.855 20.014 1.00 27.96 157 LEU B C 1
ATOM 2627 O O . LEU B 1 177 ? 22.749 -6.684 19.726 1.00 27.65 157 LEU B O 1
ATOM 2632 N N . LEU B 1 178 ? 21.313 -8.375 20.147 1.00 28.93 158 LEU B N 1
ATOM 2633 C CA . LEU B 1 178 ? 20.071 -7.615 19.933 1.00 29.70 158 LEU B CA 1
ATOM 2634 C C . LEU B 1 178 ? 19.935 -6.485 20.937 1.00 29.10 158 LEU B C 1
ATOM 2635 O O . LEU B 1 178 ? 19.730 -5.336 20.542 1.00 29.03 158 LEU B O 1
ATOM 2640 N N . LYS B 1 179 ? 20.123 -6.793 22.240 1.00 27.63 159 LYS B N 1
ATOM 2641 C CA . LYS B 1 179 ? 20.027 -5.776 23.263 1.00 27.39 159 LYS B CA 1
ATOM 2642 C C . LYS B 1 179 ? 21.106 -4.716 23.151 1.00 27.81 159 LYS B C 1
ATOM 2643 O O . LYS B 1 179 ? 20.888 -3.593 23.591 1.00 27.62 159 LYS B O 1
ATOM 2649 N N . SER B 1 180 ? 22.260 -5.045 22.517 1.00 28.13 160 SER B N 1
ATOM 2650 C CA . SER B 1 180 ? 23.362 -4.115 22.269 1.00 28.25 160 SER B CA 1
ATOM 2651 C C . SER B 1 180 ? 22.952 -3.069 21.265 1.00 27.83 160 SER B C 1
ATOM 2652 O O . SER B 1 180 ? 23.294 -1.903 21.428 1.00 28.56 160 SER B O 1
ATOM 2655 N N . VAL B 1 181 ? 22.218 -3.465 20.230 1.00 27.67 161 VAL B N 1
ATOM 2656 C CA . VAL B 1 181 ? 21.701 -2.512 19.247 1.00 27.40 161 VAL B CA 1
ATOM 2657 C C . VAL B 1 181 ? 20.618 -1.664 19.918 1.00 27.77 161 VAL B C 1
ATOM 2658 O O . VAL B 1 181 ? 20.630 -0.454 19.750 1.00 27.68 161 VAL B O 1
ATOM 2662 N N . VAL B 1 182 ? 19.677 -2.300 20.660 1.00 28.27 162 VAL B N 1
ATOM 2663 C CA . VAL B 1 182 ? 18.576 -1.589 21.322 1.00 29.84 162 VAL B CA 1
ATOM 2664 C C . VAL B 1 182 ? 19.115 -0.575 22.315 1.00 30.73 162 VAL B C 1
ATOM 2665 O O . VAL B 1 182 ? 18.718 0.576 22.262 1.00 31.13 162 VAL B O 1
ATOM 2669 N N . GLN B 1 183 ? 20.107 -0.953 23.134 1.00 31.12 163 GLN B N 1
ATOM 2670 C CA . GLN B 1 183 ? 20.731 -0.025 24.079 1.00 32.55 163 GLN B CA 1
ATOM 2671 C C . GLN B 1 183 ? 21.280 1.227 23.385 1.00 33.22 163 GLN B C 1
ATOM 2672 O O . GLN B 1 183 ? 20.963 2.331 23.810 1.00 32.67 163 GLN B O 1
ATOM 2678 N N . GLN B 1 184 ? 22.021 1.060 22.266 1.00 34.51 164 GLN B N 1
ATOM 2679 C CA . GLN B 1 184 ? 22.540 2.223 21.532 1.00 35.82 164 GLN B CA 1
ATOM 2680 C C . GLN B 1 184 ? 21.431 3.051 20.900 1.00 36.22 164 GLN B C 1
ATOM 2681 O O . GLN B 1 184 ? 21.504 4.282 20.886 1.00 36.69 164 GLN B O 1
ATOM 2687 N N . ALA B 1 185 ? 20.369 2.384 20.428 1.00 36.26 165 ALA B N 1
ATOM 2688 C CA . ALA B 1 185 ? 19.216 3.063 19.836 1.00 36.33 165 ALA B CA 1
ATOM 2689 C C . ALA B 1 185 ? 18.546 3.975 20.881 1.00 36.66 165 ALA B C 1
ATOM 2690 O O . ALA B 1 185 ? 18.276 5.132 20.586 1.00 36.24 165 ALA B O 1
ATOM 2692 N N . LYS B 1 186 ? 18.348 3.488 22.115 1.00 37.14 166 LYS B N 1
ATOM 2693 C CA . LYS B 1 186 ? 17.773 4.321 23.191 1.00 37.84 166 LYS B CA 1
ATOM 2694 C C . LYS B 1 186 ? 18.701 5.490 23.543 1.00 38.93 166 LYS B C 1
ATOM 2695 O O . LYS B 1 186 ? 18.217 6.599 23.806 1.00 39.74 166 LYS B O 1
ATOM 2701 N N . LYS B 1 187 ? 20.031 5.255 23.552 1.00 38.72 167 LYS B N 1
ATOM 2702 C CA . LYS B 1 187 ? 20.997 6.325 23.830 1.00 38.80 167 LYS B CA 1
ATOM 2703 C C . LYS B 1 187 ? 20.926 7.416 22.764 1.00 38.17 167 LYS B C 1
ATOM 2704 O O . LYS B 1 187 ? 21.129 8.583 23.073 1.00 38.55 167 LYS B O 1
ATOM 2710 N N . LEU B 1 188 ? 20.622 7.043 21.518 1.00 37.31 168 LEU B N 1
ATOM 2711 C CA . LEU B 1 188 ? 20.441 7.981 20.410 1.00 37.46 168 LEU B CA 1
ATOM 2712 C C . LEU B 1 188 ? 18.983 8.505 20.312 1.00 37.98 168 LEU B C 1
ATOM 2713 O O . LEU B 1 188 ? 18.626 9.116 19.305 1.00 39.08 168 LEU B O 1
ATOM 2718 N N . ARG B 1 189 ? 18.146 8.204 21.330 1.00 36.83 169 ARG B N 1
ATOM 2719 C CA . ARG B 1 189 ? 16.763 8.593 21.524 1.00 36.49 169 ARG B CA 1
ATOM 2720 C C . ARG B 1 189 ? 15.833 8.123 20.403 1.00 36.23 169 ARG B C 1
ATOM 2721 O O . ARG B 1 189 ? 14.905 8.842 20.042 1.00 37.20 169 ARG B O 1
ATOM 2729 N N . ALA B 1 190 ? 16.043 6.885 19.893 1.00 34.62 170 ALA B N 1
ATOM 2730 C CA . ALA B 1 190 ? 15.213 6.315 18.837 1.00 33.49 170 ALA B CA 1
ATOM 2731 C C . ALA B 1 190 ? 13.755 6.192 19.319 1.00 33.23 170 ALA B C 1
ATOM 2732 O O . ALA B 1 190 ? 13.518 5.893 20.484 1.00 32.70 170 ALA B O 1
ATOM 2734 N N . GLY B 1 191 ? 12.801 6.442 18.425 1.00 33.39 171 GLY B N 1
ATOM 2735 C CA . GLY B 1 191 ? 11.394 6.313 18.779 1.00 34.01 171 GLY B CA 1
ATOM 2736 C C . GLY B 1 191 ? 10.973 4.855 18.831 1.00 34.45 171 GLY B C 1
ATOM 2737 O O . GLY B 1 191 ? 10.168 4.450 19.673 1.00 35.02 171 GLY B O 1
ATOM 2738 N N . ARG B 1 192 ? 11.544 4.051 17.938 1.00 33.27 172 ARG B N 1
ATOM 2739 C CA . ARG B 1 192 ? 11.221 2.643 17.807 1.00 31.94 172 ARG B CA 1
ATOM 2740 C C . ARG B 1 192 ? 12.429 1.881 17.367 1.00 30.69 172 ARG B C 1
ATOM 2741 O O . ARG B 1 192 ? 13.300 2.442 16.701 1.00 31.65 172 ARG B O 1
ATOM 2749 N N . VAL B 1 193 ? 12.433 0.573 17.634 1.00 28.53 173 VAL B N 1
ATOM 2750 C CA . VAL B 1 193 ? 13.404 -0.351 17.089 1.00 28.06 173 VAL B CA 1
ATOM 2751 C C . VAL B 1 193 ? 12.608 -1.476 16.413 1.00 27.05 173 VAL B C 1
ATOM 2752 O O . VAL B 1 193 ? 11.726 -2.071 17.028 1.00 26.47 173 VAL B O 1
ATOM 2756 N N . GLU B 1 194 ? 12.855 -1.699 15.132 1.00 26.30 174 GLU B N 1
ATOM 2757 C CA . GLU B 1 194 ? 12.070 -2.643 14.355 1.00 26.70 174 GLU B CA 1
ATOM 2758 C C . GLU B 1 194 ? 12.884 -3.684 13.608 1.00 27.29 174 GLU B C 1
ATOM 2759 O O . GLU B 1 194 ? 14.062 -3.498 13.348 1.00 26.36 174 GLU B O 1
ATOM 2765 N N . TRP B 1 195 ? 12.228 -4.774 13.238 1.00 28.18 175 TRP B N 1
ATOM 2766 C CA . TRP B 1 195 ? 12.803 -5.854 12.446 1.00 29.01 175 TRP B CA 1
ATOM 2767 C C . TRP B 1 195 ? 11.659 -6.684 11.872 1.00 30.77 175 TRP B C 1
ATOM 2768 O O . TRP B 1 195 ? 10.496 -6.445 12.197 1.00 30.87 175 TRP B O 1
ATOM 2779 N N . CYS B 1 196 ? 11.966 -7.633 11.009 1.00 32.26 176 CYS B N 1
ATOM 2780 C CA . CYS B 1 196 ? 10.937 -8.492 10.436 1.00 34.32 176 CYS B CA 1
ATOM 2781 C C . CYS B 1 196 ? 11.068 -9.918 10.910 1.00 35.07 176 CYS B C 1
ATOM 2782 O O . CYS B 1 196 ? 12.134 -10.334 11.341 1.00 34.37 176 CYS B O 1
ATOM 2785 N N . VAL B 1 197 ? 9.961 -10.635 10.927 1.00 36.67 177 VAL B N 1
ATOM 2786 C CA . VAL B 1 197 ? 9.925 -12.038 11.327 1.00 38.90 177 VAL B CA 1
ATOM 2787 C C . VAL B 1 197 ? 9.063 -12.801 10.317 1.00 41.27 177 VAL B C 1
ATOM 2788 O O . VAL B 1 197 ? 8.069 -12.264 9.837 1.00 41.33 177 VAL B O 1
ATOM 2792 N N . LEU B 1 198 ? 9.412 -14.067 10.031 1.00 43.05 178 LEU B N 1
ATOM 2793 C CA . LEU B 1 198 ? 8.587 -14.909 9.185 1.00 44.67 178 LEU B CA 1
ATOM 2794 C C . LEU B 1 198 ? 7.308 -15.239 9.974 1.00 45.88 178 LEU B C 1
ATOM 2795 O O . LEU B 1 198 ? 7.375 -15.526 11.166 1.00 45.79 178 LEU B O 1
ATOM 2800 N N . ASP B 1 199 ? 6.150 -15.134 9.333 1.00 47.25 179 ASP B N 1
ATOM 2801 C CA . ASP B 1 199 ? 4.866 -15.348 9.992 1.00 49.30 179 ASP B CA 1
ATOM 2802 C C . ASP B 1 199 ? 4.682 -16.754 10.606 1.00 52.47 179 ASP B C 1
ATOM 2803 O O . ASP B 1 199 ? 3.958 -16.918 11.602 1.00 53.07 179 ASP B O 1
ATOM 2808 N N . TRP B 1 200 ? 5.336 -17.762 10.014 1.00 53.51 180 TRP B N 1
ATOM 2809 C CA . TRP B 1 200 ? 5.263 -19.122 10.545 1.00 54.69 180 TRP B CA 1
ATOM 2810 C C . TRP B 1 200 ? 6.292 -19.381 11.664 1.00 54.88 180 TRP B C 1
ATOM 2811 O O . TRP B 1 200 ? 6.217 -20.418 12.320 1.00 54.99 180 TRP B O 1
ATOM 2822 N N . ASN B 1 201 ? 7.277 -18.483 11.849 1.00 54.61 181 ASN B N 1
ATOM 2823 C CA . ASN B 1 201 ? 8.284 -18.645 12.888 1.00 55.37 181 ASN B CA 1
ATOM 2824 C C . ASN B 1 201 ? 7.671 -18.204 14.235 1.00 55.50 181 ASN B C 1
ATOM 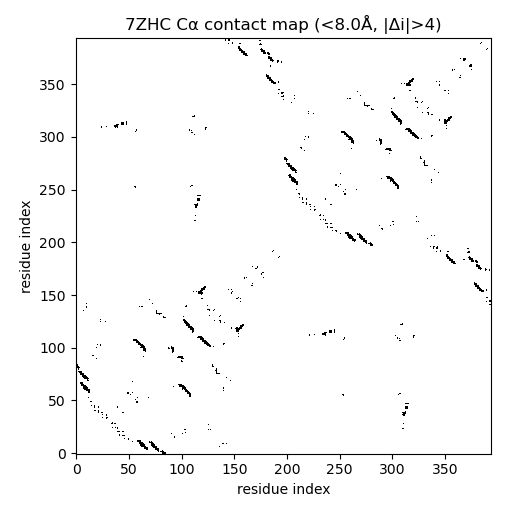2825 O O . ASN B 1 201 ? 8.024 -17.149 14.767 1.00 55.67 181 ASN B O 1
ATOM 2830 N N . VAL B 1 202 ? 6.744 -19.028 14.767 1.00 55.05 182 VAL B N 1
ATOM 2831 C CA . VAL B 1 202 ? 5.996 -18.764 15.987 1.00 55.13 182 VAL B CA 1
ATOM 2832 C C . VAL B 1 202 ? 6.887 -18.712 17.220 1.00 54.21 182 VAL B C 1
ATOM 2833 O O . VAL B 1 202 ? 6.557 -17.993 18.163 1.00 53.98 182 VAL B O 1
ATOM 2837 N N . ASN B 1 203 ? 8.029 -19.437 17.202 1.00 53.33 183 ASN B N 1
ATOM 2838 C CA . ASN B 1 203 ? 8.998 -19.418 18.296 1.00 52.41 183 ASN B CA 1
ATOM 2839 C C . ASN B 1 203 ? 9.638 -18.031 18.374 1.00 49.74 183 ASN B C 1
ATOM 2840 O O . ASN B 1 203 ? 9.910 -17.548 19.475 1.00 49.47 183 ASN B O 1
ATOM 2845 N N . ALA B 1 204 ? 9.938 -17.421 17.220 1.00 47.56 184 ALA B N 1
ATOM 2846 C CA . ALA B 1 204 ? 10.534 -16.081 17.210 1.00 45.95 184 ALA B CA 1
ATOM 2847 C C . ALA B 1 204 ? 9.506 -15.077 17.667 1.00 44.40 184 ALA B C 1
ATOM 2848 O O . ALA B 1 204 ? 9.803 -14.343 18.605 1.00 43.57 184 ALA B O 1
ATOM 2850 N N . ILE B 1 205 ? 8.242 -15.147 17.140 1.00 43.90 185 ILE B N 1
ATOM 2851 C CA . ILE B 1 205 ? 7.131 -14.295 17.590 1.00 43.95 185 ILE B CA 1
ATOM 2852 C C . ILE B 1 205 ? 6.986 -14.355 19.128 1.00 44.39 185 ILE B C 1
ATOM 2853 O O . ILE B 1 205 ? 6.974 -13.318 19.780 1.00 44.30 185 ILE B O 1
ATOM 2858 N N . LYS B 1 206 ? 7.005 -15.557 19.699 1.00 44.58 186 LYS B N 1
ATOM 2859 C CA . LYS B 1 206 ? 6.953 -15.725 21.152 1.00 45.72 186 LYS B CA 1
ATOM 2860 C C . LYS B 1 206 ? 8.129 -14.999 21.856 1.00 45.36 186 LYS B C 1
ATOM 2861 O O . LYS B 1 206 ? 7.892 -14.263 22.810 1.00 46.49 186 LYS B O 1
ATOM 2867 N N . PHE B 1 207 ? 9.377 -15.203 21.401 1.00 43.89 187 PHE B N 1
ATOM 2868 C CA . PHE B 1 207 ? 10.537 -14.574 22.026 1.00 43.57 187 PHE B CA 1
ATOM 2869 C C . PHE B 1 207 ? 10.488 -13.029 21.922 1.00 43.06 187 PHE B C 1
ATOM 2870 O O . PHE B 1 207 ? 10.848 -12.332 22.876 1.00 43.16 187 PHE B O 1
ATOM 2878 N N . TYR B 1 208 ? 10.117 -12.506 20.740 1.00 41.81 188 TYR B N 1
ATOM 2879 C CA . TYR B 1 208 ? 10.022 -11.066 20.507 1.00 40.58 188 TYR B CA 1
ATOM 2880 C C . TYR B 1 208 ? 8.926 -10.488 21.383 1.00 41.90 188 TYR B C 1
ATOM 2881 O O . TYR B 1 208 ? 9.119 -9.419 21.939 1.00 41.67 188 TYR B O 1
ATOM 2890 N N . GLU B 1 209 ? 7.770 -11.186 21.493 1.00 43.03 189 GLU B N 1
ATOM 2891 C CA . GLU B 1 209 ? 6.659 -10.755 22.336 1.00 44.69 189 GLU B CA 1
ATOM 2892 C C . GLU B 1 209 ? 7.077 -10.698 23.782 1.00 45.52 189 GLU B C 1
ATOM 2893 O O . GLU B 1 209 ? 6.643 -9.788 24.478 1.00 46.47 189 GLU B O 1
ATOM 2899 N N . GLY B 1 210 ? 7.916 -11.648 24.215 1.00 45.08 190 GLY B N 1
ATOM 2900 C CA . GLY B 1 210 ? 8.441 -11.732 25.577 1.00 45.49 190 GLY B CA 1
ATOM 2901 C C . GLY B 1 210 ? 9.385 -10.595 25.917 1.00 45.38 190 GLY B C 1
ATOM 2902 O O . GLY B 1 210 ? 9.544 -10.248 27.091 1.00 45.84 190 GLY B O 1
ATOM 2903 N N . LEU B 1 211 ? 10.028 -10.017 24.883 1.00 44.31 191 LEU B N 1
ATOM 2904 C CA . LEU B 1 211 ? 10.912 -8.855 25.001 1.00 44.01 191 LEU B CA 1
ATOM 2905 C C . LEU B 1 211 ? 10.126 -7.534 25.093 1.00 42.60 191 LEU B C 1
ATOM 2906 O O . LEU B 1 211 ? 10.727 -6.488 25.320 1.00 42.97 191 LEU B O 1
ATOM 2911 N N . GLY B 1 212 ? 8.815 -7.582 24.881 1.00 40.70 192 GLY B N 1
ATOM 2912 C CA . GLY B 1 212 ? 7.975 -6.405 24.853 1.00 40.00 192 GLY B CA 1
ATOM 2913 C C . GLY B 1 212 ? 7.706 -5.935 23.437 1.00 39.83 192 GLY B C 1
ATOM 2914 O O . GLY B 1 212 ? 6.900 -5.025 23.247 1.00 40.24 192 GLY B O 1
ATOM 2915 N N . ALA B 1 213 ? 8.366 -6.542 22.418 1.00 39.50 193 ALA B N 1
ATOM 2916 C CA . ALA B 1 213 ? 8.121 -6.158 21.039 1.00 40.08 193 ALA B CA 1
ATOM 2917 C C . ALA B 1 213 ? 6.751 -6.669 20.605 1.00 40.81 193 ALA B C 1
ATOM 2918 O O . ALA B 1 213 ? 6.234 -7.632 21.169 1.00 40.94 193 ALA B O 1
ATOM 2920 N N . LYS B 1 214 ? 6.129 -5.965 19.664 1.00 40.81 194 LYS B N 1
ATOM 2921 C CA . LYS B 1 214 ? 4.819 -6.326 19.148 1.00 41.65 194 LYS B CA 1
ATOM 2922 C C . LYS B 1 214 ? 4.920 -6.702 17.677 1.00 41.06 194 LYS B C 1
ATOM 2923 O O . LYS B 1 214 ? 5.473 -5.941 16.891 1.00 40.43 194 LYS B O 1
ATOM 2929 N N . VAL B 1 215 ? 4.391 -7.872 17.305 1.00 41.15 195 VAL B N 1
ATOM 2930 C CA . VAL B 1 215 ? 4.374 -8.312 15.921 1.00 42.01 195 VAL B CA 1
ATOM 2931 C C . VAL B 1 215 ? 3.111 -7.719 15.306 1.00 42.32 195 VAL B C 1
ATOM 2932 O O . VAL B 1 215 ? 2.021 -8.072 15.741 1.00 42.71 195 VAL B O 1
ATOM 2936 N N . MET B 1 216 ? 3.247 -6.754 14.389 1.00 42.32 196 MET B N 1
ATOM 2937 C CA . MET B 1 216 ? 2.091 -6.117 13.786 1.00 43.72 196 MET B CA 1
ATOM 2938 C C . MET B 1 216 ? 1.397 -7.094 12.878 1.00 44.75 196 MET B C 1
ATOM 2939 O O . MET B 1 216 ? 2.044 -7.688 12.029 1.00 44.92 196 MET B O 1
ATOM 2944 N N . PRO B 1 217 ? 0.081 -7.286 13.034 1.00 45.56 197 PRO B N 1
ATOM 2945 C CA . PRO B 1 217 ? -0.606 -8.283 12.195 1.00 46.01 197 PRO B CA 1
ATOM 2946 C C . PRO B 1 217 ? -0.991 -7.836 10.792 1.00 45.97 197 PRO B C 1
ATOM 2947 O O . PRO B 1 217 ? -1.034 -8.672 9.897 1.00 46.03 197 PRO B O 1
ATOM 2951 N N . GLU B 1 218 ? -1.286 -6.551 10.590 1.00 46.12 198 GLU B N 1
ATOM 2952 C CA . GLU B 1 218 ? -1.765 -6.078 9.295 1.00 47.24 198 GLU B CA 1
ATOM 2953 C C . GLU B 1 218 ? -0.708 -5.625 8.287 1.00 46.86 198 GLU B C 1
ATOM 2954 O O . GLU B 1 218 ? -1.072 -5.375 7.140 1.00 46.93 198 GLU B O 1
ATOM 2960 N N . TRP B 1 219 ? 0.566 -5.493 8.681 1.00 45.95 199 TRP B N 1
ATOM 2961 C CA . TRP B 1 219 ? 1.589 -4.992 7.754 1.00 45.52 199 TRP B CA 1
ATOM 2962 C C . TRP B 1 219 ? 2.243 -6.070 6.892 1.00 42.35 199 TRP B C 1
ATOM 2963 O O . TRP B 1 219 ? 2.528 -7.176 7.356 1.00 41.49 199 TRP B O 1
ATOM 2974 N N . ARG B 1 220 ? 2.433 -5.740 5.612 1.00 40.32 200 ARG B N 1
ATOM 2975 C CA . ARG B 1 220 ? 3.084 -6.584 4.616 1.00 38.72 200 ARG B CA 1
ATOM 2976 C C . ARG B 1 220 ? 4.226 -5.809 3.968 1.00 35.92 200 ARG B C 1
ATOM 2977 O O . ARG B 1 220 ? 4.086 -4.616 3.765 1.00 35.95 200 ARG B O 1
ATOM 2985 N N . ILE B 1 221 ? 5.326 -6.467 3.614 1.00 34.06 201 ILE B N 1
ATOM 2986 C CA . ILE B 1 221 ? 6.431 -5.789 2.917 1.00 33.29 201 ILE B CA 1
ATOM 2987 C C . ILE B 1 221 ? 6.184 -5.927 1.420 1.00 31.18 201 ILE B C 1
ATOM 2988 O O . ILE B 1 221 ? 5.897 -7.018 0.960 1.00 29.95 201 ILE B O 1
ATOM 2993 N N . CYS B 1 222 ? 6.321 -4.853 0.665 1.00 31.14 202 CYS B N 1
ATOM 2994 C CA . CYS B 1 222 ? 6.225 -4.902 -0.802 1.00 31.48 202 CYS B CA 1
ATOM 2995 C C . CYS B 1 222 ? 7.607 -4.639 -1.346 1.00 31.36 202 CYS B C 1
ATOM 2996 O O . CYS B 1 222 ? 8.339 -3.840 -0.783 1.00 31.23 202 CYS B O 1
ATOM 2999 N N . ARG B 1 223 ? 7.965 -5.289 -2.446 1.00 31.12 203 ARG B N 1
ATOM 3000 C CA . ARG B 1 223 ? 9.299 -5.131 -3.000 1.00 31.26 203 ARG B CA 1
ATOM 3001 C C . ARG B 1 223 ? 9.216 -4.940 -4.472 1.00 30.28 203 ARG B C 1
ATOM 3002 O O . ARG B 1 223 ? 8.529 -5.697 -5.134 1.00 30.22 203 ARG B O 1
ATOM 3010 N N . LEU B 1 224 ? 9.937 -3.949 -4.990 1.00 29.12 204 LEU B N 1
ATOM 3011 C CA . LEU B 1 224 ? 10.035 -3.686 -6.412 1.00 28.55 204 LEU B CA 1
ATOM 3012 C C . LEU B 1 224 ? 11.521 -3.934 -6.722 1.00 29.37 204 LEU B C 1
ATOM 3013 O O . LEU B 1 224 ? 12.399 -3.294 -6.137 1.00 29.89 204 LEU B O 1
ATOM 3018 N N . THR B 1 225 ? 11.812 -4.922 -7.579 1.00 29.55 205 THR B N 1
ATOM 3019 C CA . THR B 1 225 ? 13.191 -5.294 -7.888 1.00 30.28 205 THR B CA 1
ATOM 3020 C C . THR B 1 225 ? 13.261 -5.919 -9.279 1.00 30.15 205 THR B C 1
ATOM 3021 O O . THR B 1 225 ? 12.226 -6.101 -9.914 1.00 30.00 205 THR B O 1
ATOM 3025 N N . GLY B 1 226 ? 14.478 -6.195 -9.759 1.00 30.00 206 GLY B N 1
ATOM 3026 C CA . GLY B 1 226 ? 14.698 -6.871 -11.028 1.00 29.97 206 GLY B CA 1
ATOM 3027 C C . GLY B 1 226 ? 14.152 -6.132 -12.206 1.00 31.33 206 GLY B C 1
ATOM 3028 O O . GLY B 1 226 ? 14.247 -4.906 -12.267 1.00 31.61 206 GLY B O 1
ATOM 3029 N N . GLU B 1 227 ? 13.570 -6.892 -13.159 1.00 31.74 207 GLU B N 1
ATOM 3030 C CA . GLU B 1 227 ? 12.990 -6.374 -14.379 1.00 32.36 207 GLU B CA 1
ATOM 3031 C C . GLU B 1 227 ? 11.830 -5.406 -14.092 1.00 31.69 207 GLU B C 1
ATOM 3032 O O . GLU B 1 227 ? 11.720 -4.430 -14.815 1.00 32.37 207 GLU B O 1
ATOM 3038 N N . ALA B 1 228 ? 11.000 -5.633 -13.047 1.00 29.58 208 ALA B N 1
ATOM 3039 C CA . ALA B 1 228 ? 9.946 -4.676 -12.697 1.00 29.18 208 ALA B CA 1
ATOM 3040 C C . ALA B 1 228 ? 10.544 -3.303 -12.264 1.00 30.17 208 ALA B C 1
ATOM 3041 O O . ALA B 1 228 ? 10.091 -2.259 -12.738 1.00 30.13 208 ALA B O 1
ATOM 3043 N N . LEU B 1 229 ? 11.600 -3.311 -11.446 1.00 30.99 209 LEU B N 1
ATOM 3044 C CA . LEU B 1 229 ? 12.280 -2.080 -11.050 1.00 32.58 209 LEU B CA 1
ATOM 3045 C C . LEU B 1 229 ? 12.894 -1.398 -12.281 1.00 34.47 209 LEU B C 1
ATOM 3046 O O . LEU B 1 229 ? 12.710 -0.197 -12.466 1.00 34.49 209 LEU B O 1
ATOM 3051 N N . GLU B 1 230 ? 13.538 -2.171 -13.164 1.00 35.70 210 GLU B N 1
ATOM 3052 C CA . GLU B 1 230 ? 14.126 -1.636 -14.394 1.00 37.38 210 GLU B CA 1
ATOM 3053 C C . GLU B 1 230 ? 13.067 -1.038 -15.317 1.00 38.08 210 GLU B C 1
ATOM 3054 O O . GLU B 1 230 ? 13.318 -0.006 -15.919 1.00 38.69 210 GLU B O 1
ATOM 3060 N N . ALA B 1 231 ? 11.887 -1.653 -15.415 1.00 37.84 211 ALA B N 1
ATOM 3061 C CA . ALA B 1 231 ? 10.816 -1.137 -16.273 1.00 39.17 211 ALA B CA 1
ATOM 3062 C C . ALA B 1 231 ? 10.087 0.078 -15.685 1.00 39.77 211 ALA B C 1
ATOM 3063 O O . ALA B 1 231 ? 9.523 0.855 -16.439 1.00 38.65 211 ALA B O 1
ATOM 3065 N N . CYS B 1 232 ? 10.040 0.196 -14.346 1.00 41.22 212 CYS B N 1
ATOM 3066 C CA . CYS B 1 232 ? 9.365 1.297 -13.663 1.00 43.36 212 CYS B CA 1
ATOM 3067 C C . CYS B 1 232 ? 10.017 2.633 -14.027 1.00 45.62 212 CYS B C 1
ATOM 3068 O O . CYS B 1 232 ? 11.033 2.986 -13.422 1.00 45.94 212 CYS B O 1
ATOM 3071 N N . ALA B 1 233 ? 9.438 3.375 -15.002 1.00 46.61 213 ALA B N 1
ATOM 3072 C CA . ALA B 1 233 ? 9.975 4.654 -15.491 1.00 48.90 213 ALA B CA 1
ATOM 3073 C C . ALA B 1 233 ? 8.918 5.747 -15.717 1.00 51.27 213 ALA B C 1
ATOM 3074 O O . ALA B 1 233 ? 7.747 5.449 -15.955 1.00 51.47 213 ALA B O 1
ATOM 3076 N N . LEU B 1 234 ? 9.349 7.022 -15.673 1.00 52.79 214 LEU B N 1
ATOM 3077 C CA . LEU B 1 234 ? 8.483 8.186 -15.855 1.00 54.24 214 LEU B CA 1
ATOM 3078 C C . LEU B 1 234 ? 8.628 8.789 -17.241 1.00 55.57 214 LEU B C 1
ATOM 3079 O O . LEU B 1 234 ? 9.782 8.916 -17.713 1.00 55.88 214 LEU B O 1
#

Nearest PDB structures (foldseek):
  7zkt-assembly2_C  TM=1.000E+00  e=2.726E-39  Physcomitrium patens
  7zkt-assembly3_F  TM=1.000E+00  e=4.727E-39  Physcomitrium patens
  7zhc-assembly1_B  TM=9.870E-01  e=8.019E-40  Physcomitrium patens
  7zkt-assembly4_G  TM=1.000E+00  e=6.823E-39  Physcomitrium patens
  7zkt-assembly4_H  TM=9.991E-01  e=9.849E-39  Physcomitrium patens

Solvent-accessible surface area: 18245 Å² total; per-residue (Å²): 86,12,108,49,55,0,32,0,11,0,24,33,8,67,65,66,1,0,55,13,0,0,80,0,0,106,57,10,0,88,88,24,150,73,52,170,53,18,74,5,56,79,118,73,0,71,70,25,3,75,137,67,67,48,10,75,6,34,9,4,0,0,0,2,0,28,84,205,138,18,146,74,10,79,89,88,13,119,17,143,91,90,6,100,10,109,46,78,124,44,6,132,4,72,68,62,3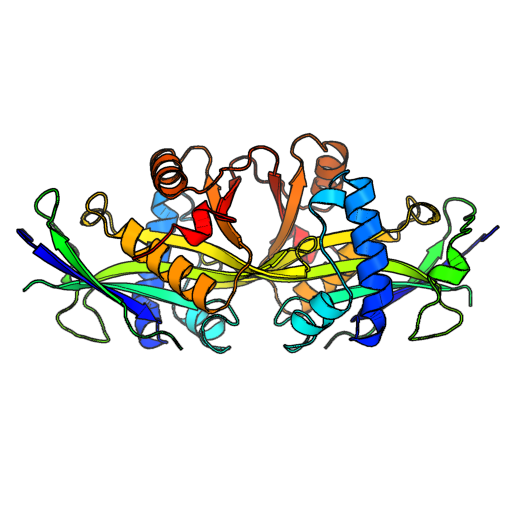5,104,28,13,0,0,0,0,0,0,3,8,36,16,4,8,2,27,44,3,83,29,4,19,30,3,40,18,30,16,15,6,162,44,0,96,51,21,35,1,16,44,13,0,0,48,0,1,0,39,9,2,61,128,81,193,9,14,42,0,20,2,22,5,11,70,122,23,84,117,16,25,148,57,18,91,68,23,44,8,125,29,4,87,58,68,35,17,0,58,0,49,47,152,25,11,124,81,10,54,81,93,26,108,48,66,1,12,1,14,0,27,38,9,68,66,65,1,0,62,13,0,0,83,0,0,109,55,7,0,91,130,67,148,84,45,176,64,20,64,6,48,69,123,77,0,80,81,26,2,68,137,74,69,62,14,75,7,36,10,4,0,0,0,3,1,19,103,190,149,17,124,78,13,77,92,90,10,112,18,153,98,97,8,100,18,112,42,142,172,43,3,165,3,70,66,60,33,109,27,8,1,0,0,0,0,0,2,8,35,15,5,7,1,22,42,3,90,33,3,19,41,8,53,20,56,17,13,3,164,43,0,98,64,7,36,1,24,45,22,0,13,44,0,1,1,41,15,2,34,119,80,172,8,9,31,0,19,10,29,6,43,50,176,52,78,109,18,32,121,94,40,97,71,31,38,5,127,21,14,87,81,41,36,16,0,58,0,56,39,151,33,9,130,83,8,58,70

B-factor: mean 42.44, std 11.7, range [19.39, 81.17]

Radius of gyration: 22.77 Å; Cα contacts (8 Å, |Δi|>4): 793; chains: 2; bounding box: 58×59×51 Å

InterPro domains:
  IPR000182 GNAT domain [PF00583] (118-192)
  IPR000182 GNAT domain [PS51186] (119-214)
  IPR016181 Acyl-CoA N-acyltransferase [SSF55729] (10-207)
  IPR051016 Diverse Substrate Acetyltransferase [PTHR10545] (9-213)

Foldseek 3Di:
DAAFKKKKKKAWDDLVCLVVVLVQVCVVCVVVPNNVVDDDDSVVCVVAPPPDPAQAFKTKIWMKMAHPLADMDIDMFTFPDHFDDPCQVVQQDPVDRRIGTFWMWIKYKDADPVVRFIFMETEDTGGHPRPPDGCRSVVNVVSRVVNRVVVVHPDYYYDDDPPPVVVVCVQVVVVDDHDDPDDDDDQDDPRVVVDDD/DAAFKKKKKKAWDDLVCLVVVQVQVCVVCVVVVNNVVDDDDSVVCVVQPPPDPAQAFKTKIWMKIAHPVADMDIDMFTAPDHFDDPCQVVQQDPVDRRIGTFWMWIKYWDADPVVRFIAMETEDTDGHPRRPPGCRSVCRVVSVVVVRVVVVHPDYYYDDDPPPVVVCVVCVVVVHHDDDPDDDDDQDDPRVVPPDD